Protein AF-A0A916I3R5-F1 (afdb_monomer_lite)

Radius of gyration: 31.99 Å; chains: 1; bounding box: 100×72×71 Å

Structure (mmCIF, N/CA/C/O backbone):
data_AF-A0A916I3R5-F1
#
_entry.id   AF-A0A916I3R5-F1
#
loop_
_atom_site.group_PDB
_atom_site.id
_atom_site.type_symbol
_atom_site.label_atom_id
_atom_site.label_alt_id
_atom_site.label_comp_id
_atom_site.label_asym_id
_atom_site.label_entity_id
_atom_site.label_seq_id
_atom_site.pdbx_PDB_ins_code
_atom_site.Cartn_x
_atom_site.Cartn_y
_atom_site.Cartn_z
_atom_site.occupancy
_atom_site.B_iso_or_equiv
_atom_site.auth_seq_id
_atom_site.auth_comp_id
_atom_site.auth_asym_id
_atom_site.auth_atom_id
_atom_site.pdbx_PDB_model_num
ATOM 1 N N . MET A 1 1 ? 56.487 -34.952 -45.564 1.00 51.47 1 MET A N 1
ATOM 2 C CA . MET A 1 1 ? 56.318 -36.316 -44.987 1.00 51.47 1 MET A CA 1
ATOM 3 C C . MET A 1 1 ? 57.605 -37.012 -44.517 1.00 51.47 1 MET A C 1
ATOM 5 O O . MET A 1 1 ? 57.540 -37.706 -43.509 1.00 51.47 1 MET A O 1
ATOM 9 N N . ARG A 1 2 ? 58.771 -36.861 -45.174 1.00 49.16 2 ARG A N 1
ATOM 10 C CA . ARG A 1 2 ? 60.033 -37.506 -44.728 1.00 49.16 2 ARG A CA 1
ATOM 11 C C . ARG A 1 2 ? 60.625 -36.907 -43.436 1.00 49.16 2 ARG A C 1
ATOM 13 O O . ARG A 1 2 ? 61.092 -37.661 -42.592 1.00 49.16 2 ARG A O 1
ATOM 20 N N . LEU A 1 3 ? 60.503 -35.592 -43.237 1.00 44.81 3 LEU A N 1
ATOM 21 C CA . LEU A 1 3 ? 61.011 -34.881 -42.051 1.00 44.81 3 LEU A CA 1
ATOM 22 C C . LEU A 1 3 ? 60.266 -35.260 -40.755 1.00 44.81 3 LEU A C 1
ATOM 24 O O . LEU A 1 3 ? 60.879 -35.527 -39.729 1.00 44.81 3 LEU A O 1
ATOM 28 N N . ILE A 1 4 ? 58.939 -35.390 -40.831 1.00 52.38 4 ILE A N 1
ATOM 29 C CA . ILE A 1 4 ? 58.085 -35.773 -39.694 1.00 52.38 4 ILE A CA 1
ATOM 30 C C . ILE A 1 4 ? 58.375 -37.216 -39.251 1.00 52.38 4 ILE A C 1
ATOM 32 O O . ILE A 1 4 ? 58.469 -37.500 -38.060 1.00 52.38 4 ILE A O 1
ATOM 36 N N . ARG A 1 5 ? 58.605 -38.133 -40.204 1.00 55.88 5 ARG A N 1
ATOM 37 C CA . ARG A 1 5 ? 59.012 -39.516 -39.896 1.00 55.88 5 ARG A CA 1
ATOM 38 C C . ARG A 1 5 ? 60.411 -39.596 -39.273 1.00 55.88 5 ARG A C 1
ATOM 40 O O . ARG A 1 5 ? 60.649 -40.494 -38.470 1.00 55.88 5 ARG A O 1
ATOM 47 N N . PHE A 1 6 ? 61.313 -38.677 -39.620 1.00 63.12 6 PHE A N 1
ATOM 48 C CA . PHE A 1 6 ? 62.642 -38.576 -39.011 1.00 63.12 6 PHE A CA 1
ATOM 49 C C . PHE A 1 6 ? 62.558 -38.059 -37.566 1.00 63.12 6 PHE A C 1
ATOM 51 O O . PHE A 1 6 ? 63.090 -38.697 -36.660 1.00 63.12 6 PHE A O 1
ATOM 58 N N . LEU A 1 7 ? 61.788 -36.992 -37.329 1.00 53.00 7 LEU A N 1
ATOM 59 C CA . LEU A 1 7 ? 61.574 -36.406 -35.999 1.00 53.00 7 LEU A CA 1
ATOM 60 C C . LEU A 1 7 ? 60.882 -37.374 -35.026 1.00 53.00 7 LEU A C 1
ATOM 62 O O . LEU A 1 7 ? 61.308 -37.507 -33.882 1.00 53.00 7 LEU A O 1
ATOM 66 N N . LEU A 1 8 ? 59.879 -38.128 -35.488 1.00 60.53 8 LEU A N 1
ATOM 67 C CA . LEU A 1 8 ? 59.197 -39.138 -34.668 1.00 60.53 8 LEU A CA 1
ATOM 68 C C . LEU A 1 8 ? 60.096 -40.336 -34.315 1.00 60.53 8 LEU A C 1
ATOM 70 O O . LEU A 1 8 ? 59.943 -40.926 -33.244 1.00 60.53 8 LEU A O 1
ATOM 74 N N . ARG A 1 9 ? 61.050 -40.698 -35.186 1.00 62.34 9 ARG A N 1
ATOM 75 C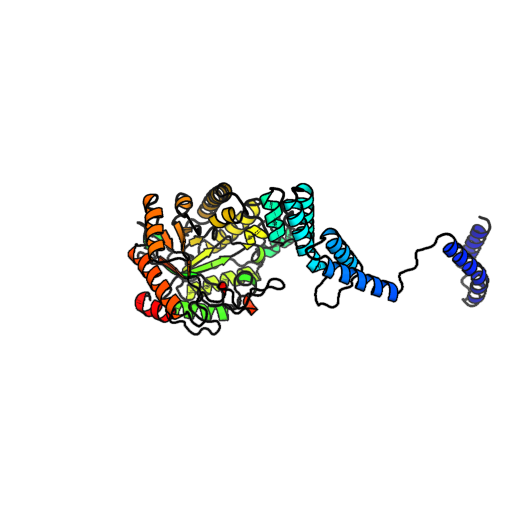 CA . ARG A 1 9 ? 62.066 -41.723 -34.887 1.00 62.34 9 ARG A CA 1
ATOM 76 C C . ARG A 1 9 ? 63.098 -41.215 -33.880 1.00 62.34 9 ARG A C 1
ATOM 78 O O . ARG A 1 9 ? 63.472 -41.972 -32.989 1.00 62.34 9 ARG A O 1
ATOM 85 N N . LEU A 1 10 ? 63.492 -39.945 -33.982 1.00 55.53 10 LEU A N 1
ATOM 86 C CA . LEU A 1 10 ? 64.413 -39.294 -33.049 1.00 55.53 10 LEU A CA 1
ATOM 87 C C . LEU A 1 10 ? 63.808 -39.198 -31.636 1.00 55.53 10 LEU A C 1
ATOM 89 O O . LEU A 1 10 ? 64.442 -39.599 -30.666 1.00 55.53 10 LEU A O 1
ATOM 93 N N . LEU A 1 11 ? 62.539 -38.782 -31.536 1.00 55.47 11 LEU A N 1
ATOM 94 C CA . LEU A 1 11 ? 61.781 -38.719 -30.280 1.00 55.47 11 LEU A CA 1
ATOM 95 C C . LEU A 1 11 ? 61.621 -40.100 -29.627 1.00 55.47 11 LEU A C 1
ATOM 97 O O . LEU A 1 11 ? 61.847 -40.249 -28.429 1.00 55.47 11 LEU A O 1
ATOM 101 N N . ARG A 1 12 ? 61.302 -41.141 -30.409 1.00 62.00 12 ARG A N 1
ATOM 102 C CA . ARG A 1 12 ? 61.210 -42.520 -29.891 1.00 62.00 12 ARG A CA 1
ATOM 103 C C . ARG A 1 12 ? 62.557 -43.081 -29.427 1.00 62.00 12 ARG A C 1
ATOM 105 O O . ARG A 1 12 ? 62.578 -43.890 -28.504 1.00 62.00 12 ARG A O 1
ATOM 112 N N . TRP A 1 13 ? 63.664 -42.669 -30.047 1.00 59.44 13 TRP A N 1
ATOM 113 C CA . TRP A 1 13 ? 65.015 -43.028 -29.605 1.00 59.44 13 TRP A CA 1
ATOM 114 C C . TRP A 1 13 ? 65.389 -42.306 -28.299 1.00 59.44 13 TRP A C 1
ATOM 116 O O . TRP A 1 13 ? 65.862 -42.949 -27.364 1.00 59.44 13 TRP A O 1
ATOM 126 N N . MET A 1 14 ? 65.059 -41.014 -28.178 1.00 51.31 14 MET A N 1
ATOM 127 C CA . MET A 1 14 ? 65.313 -40.192 -26.984 1.00 51.31 14 MET A CA 1
ATOM 128 C C . MET A 1 14 ? 64.618 -40.709 -25.715 1.00 51.31 14 MET A C 1
ATOM 130 O O . MET A 1 14 ? 65.214 -40.679 -24.641 1.00 51.31 14 MET A O 1
ATOM 134 N N . PHE A 1 15 ? 63.391 -41.234 -25.820 1.00 55.12 15 PHE A N 1
ATOM 135 C CA . PHE A 1 15 ? 62.658 -41.771 -24.663 1.00 55.12 15 PHE A CA 1
ATOM 136 C C . PHE A 1 15 ? 63.161 -43.141 -24.174 1.00 55.12 15 PHE A C 1
ATOM 138 O O . PHE A 1 15 ? 62.766 -43.587 -23.097 1.00 55.12 15 PHE A O 1
ATOM 145 N N . ARG A 1 16 ? 64.042 -43.815 -24.928 1.00 53.78 16 ARG A N 1
ATOM 146 C CA . ARG A 1 16 ? 64.527 -45.166 -24.598 1.00 53.78 16 ARG A CA 1
ATOM 147 C C . ARG A 1 16 ? 65.868 -45.192 -23.858 1.00 53.78 16 ARG A C 1
ATOM 149 O O . ARG A 1 16 ? 66.208 -46.221 -23.283 1.00 53.78 16 ARG A O 1
ATOM 156 N N . THR A 1 17 ? 66.615 -44.088 -23.816 1.00 47.66 17 THR A N 1
ATOM 157 C CA . THR A 1 17 ? 67.939 -44.028 -23.171 1.00 47.66 17 THR A CA 1
ATOM 158 C C . THR A 1 17 ? 67.986 -42.962 -22.074 1.00 47.66 17 THR A C 1
ATOM 160 O O . THR A 1 17 ? 68.106 -41.773 -22.352 1.00 47.66 17 THR A O 1
ATOM 163 N N . ARG A 1 18 ? 67.944 -43.381 -20.800 1.00 52.78 18 ARG A N 1
ATOM 164 C CA . ARG A 1 18 ? 68.165 -42.509 -19.628 1.00 52.78 18 ARG A CA 1
ATOM 165 C C . ARG A 1 18 ? 69.637 -42.064 -19.529 1.00 52.78 18 ARG A C 1
ATOM 167 O O . ARG A 1 18 ? 70.386 -42.618 -18.728 1.00 52.78 18 ARG A O 1
ATOM 174 N N . ARG A 1 19 ? 70.077 -41.060 -20.301 1.00 42.22 19 ARG A N 1
ATOM 175 C CA . ARG A 1 19 ? 71.359 -40.357 -20.059 1.00 42.22 19 ARG A CA 1
ATOM 176 C C . ARG A 1 19 ? 71.290 -38.844 -20.354 1.00 42.22 19 ARG A C 1
ATOM 178 O O . ARG A 1 19 ? 71.198 -38.450 -21.503 1.00 42.22 19 ARG A O 1
ATOM 185 N N . ARG A 1 20 ? 71.394 -38.075 -19.256 1.00 44.94 20 ARG A N 1
ATOM 186 C CA . ARG A 1 20 ? 71.884 -36.693 -18.982 1.00 44.94 20 ARG A CA 1
ATOM 187 C C . ARG A 1 20 ? 71.546 -35.501 -19.928 1.00 44.94 20 ARG A C 1
ATOM 189 O O . ARG A 1 20 ? 71.693 -35.608 -21.139 1.00 44.94 20 ARG A O 1
ATOM 196 N N . PRO A 1 21 ? 71.216 -34.305 -19.380 1.00 45.56 21 PRO A N 1
ATOM 197 C CA . PRO A 1 21 ? 70.512 -33.223 -20.080 1.00 45.56 21 PRO A CA 1
ATOM 198 C C . PRO A 1 21 ? 71.433 -32.108 -20.624 1.00 45.56 21 PRO A C 1
ATOM 200 O O . PRO A 1 21 ? 71.082 -30.938 -20.542 1.00 45.56 21 PRO A O 1
ATOM 203 N N . LEU A 1 22 ? 72.618 -32.431 -21.158 1.00 45.91 22 LEU A N 1
ATOM 204 C CA . LEU A 1 22 ? 73.570 -31.401 -21.629 1.00 45.91 22 LEU A CA 1
ATOM 205 C C . LEU A 1 22 ? 73.716 -31.316 -23.160 1.00 45.91 22 LEU A C 1
ATOM 207 O O . LEU A 1 22 ? 74.250 -30.342 -23.671 1.00 45.91 22 LEU A O 1
ATOM 211 N N . ILE A 1 23 ? 73.193 -32.289 -23.914 1.00 47.81 23 ILE A N 1
ATOM 212 C CA . ILE A 1 23 ? 73.227 -32.277 -25.394 1.00 47.81 23 ILE A CA 1
ATOM 213 C C . ILE A 1 23 ? 71.937 -31.674 -25.993 1.00 47.81 23 ILE A C 1
ATOM 215 O O . ILE A 1 23 ? 71.905 -31.271 -27.154 1.00 47.81 23 ILE A O 1
ATOM 219 N N . VAL A 1 24 ? 70.877 -31.523 -25.190 1.00 48.66 24 VAL A N 1
ATOM 220 C CA . VAL A 1 24 ? 69.571 -31.009 -25.645 1.00 48.66 24 VAL A CA 1
ATOM 221 C C . VAL A 1 24 ? 69.600 -29.498 -25.929 1.00 48.66 24 VAL A C 1
ATOM 223 O O . VAL A 1 24 ? 68.862 -29.038 -26.797 1.00 48.66 24 VAL A O 1
ATOM 226 N N . LEU A 1 25 ? 70.494 -28.727 -25.296 1.00 43.66 25 LEU A N 1
ATOM 227 C CA . LEU A 1 25 ? 70.555 -27.274 -25.507 1.00 43.66 25 LEU A CA 1
ATOM 228 C C . LEU A 1 25 ? 71.131 -26.872 -26.879 1.00 43.66 25 LEU A C 1
ATOM 230 O O . LEU A 1 25 ? 70.758 -25.832 -27.411 1.00 43.66 25 LEU A O 1
ATOM 234 N N . ILE A 1 26 ? 71.994 -27.693 -27.485 1.00 45.62 26 ILE A N 1
ATOM 235 C CA . ILE A 1 26 ? 72.657 -27.345 -28.757 1.00 45.62 26 ILE A CA 1
ATOM 236 C C . ILE A 1 26 ? 71.794 -27.750 -29.969 1.00 45.62 26 ILE A C 1
ATOM 238 O O . ILE A 1 26 ? 71.827 -27.092 -31.006 1.00 45.62 26 ILE A O 1
ATOM 242 N N . GLY A 1 27 ? 70.946 -28.777 -29.832 1.00 46.31 27 GLY A N 1
ATOM 243 C CA . GLY A 1 27 ? 70.047 -29.224 -30.905 1.00 46.31 27 GLY A CA 1
ATOM 244 C C . GLY A 1 27 ? 68.809 -28.342 -31.119 1.00 46.31 27 GLY A C 1
ATOM 245 O O . GLY A 1 27 ? 68.317 -28.250 -32.241 1.00 46.31 27 GLY A O 1
ATOM 246 N N . VAL A 1 28 ? 68.317 -27.666 -30.074 1.00 46.97 28 VAL A N 1
ATOM 247 C CA . VAL A 1 28 ? 67.143 -26.772 -30.168 1.00 46.97 28 VAL A CA 1
ATOM 248 C C . VAL A 1 28 ? 67.511 -25.408 -30.774 1.00 46.97 28 VAL A C 1
ATOM 250 O O . VAL A 1 28 ? 66.687 -24.791 -31.446 1.00 46.97 28 VAL A O 1
ATOM 253 N N . LEU A 1 29 ? 68.770 -24.974 -30.651 1.00 46.47 29 LEU A N 1
ATOM 254 C CA . LEU A 1 29 ? 69.249 -23.703 -31.210 1.00 46.47 29 LEU A CA 1
ATOM 255 C C . LEU A 1 29 ? 69.542 -23.737 -32.724 1.00 46.47 29 LEU A C 1
ATOM 257 O O . LEU A 1 29 ? 69.593 -22.681 -33.346 1.00 46.47 29 LEU A O 1
ATOM 261 N N . LEU A 1 30 ? 69.647 -24.914 -33.354 1.00 48.41 30 LEU A N 1
ATOM 262 C CA . LEU A 1 30 ? 69.904 -25.034 -34.803 1.00 48.41 30 LEU A CA 1
ATOM 263 C C . LEU A 1 30 ? 68.642 -25.226 -35.670 1.00 48.41 30 LEU A C 1
ATOM 265 O O . LEU A 1 30 ? 68.747 -25.340 -36.889 1.00 48.41 30 LEU A O 1
ATOM 269 N N . ILE A 1 31 ? 67.442 -25.200 -35.074 1.00 49.19 31 ILE A N 1
ATOM 270 C CA . ILE A 1 31 ? 66.147 -25.199 -35.794 1.00 49.19 31 ILE A CA 1
ATOM 271 C C . ILE A 1 31 ? 65.335 -23.917 -35.489 1.00 49.19 31 ILE A C 1
ATOM 273 O O . ILE A 1 31 ? 64.241 -23.724 -36.009 1.00 49.19 31 ILE A O 1
ATOM 277 N N . ALA A 1 32 ? 65.875 -22.982 -34.700 1.00 46.50 32 ALA A N 1
ATOM 278 C CA . ALA A 1 32 ? 65.216 -21.704 -34.413 1.00 46.50 32 ALA A CA 1
ATOM 279 C C . ALA A 1 32 ? 65.326 -20.685 -35.570 1.00 46.50 32 ALA A C 1
ATOM 281 O O . ALA A 1 32 ? 64.462 -19.824 -35.713 1.00 46.50 32 ALA A O 1
ATOM 282 N N . ALA A 1 33 ? 66.336 -20.807 -36.439 1.00 48.50 33 ALA A N 1
ATOM 283 C CA . ALA A 1 33 ? 66.551 -19.877 -37.551 1.00 48.50 33 ALA A CA 1
ATOM 284 C C . ALA A 1 33 ? 65.588 -20.037 -38.756 1.00 48.50 33 ALA A C 1
ATOM 286 O O . ALA A 1 33 ? 65.277 -19.026 -39.380 1.00 48.50 33 ALA A O 1
ATOM 287 N N . PRO A 1 34 ? 65.058 -21.233 -39.111 1.00 51.66 34 PRO A N 1
ATOM 288 C CA . PRO A 1 34 ? 64.094 -21.349 -40.208 1.00 51.66 34 PRO A CA 1
ATOM 289 C C . PRO A 1 34 ? 62.630 -21.191 -39.763 1.00 51.66 34 PRO A C 1
ATOM 291 O O . PRO A 1 34 ? 61.760 -21.049 -40.619 1.00 51.66 34 PRO A O 1
ATOM 294 N N . LEU A 1 35 ? 62.331 -21.230 -38.456 1.00 48.16 35 LEU A N 1
ATOM 295 C CA . LEU A 1 35 ? 60.958 -21.108 -37.947 1.00 48.16 35 LEU A CA 1
ATOM 296 C C . LEU A 1 35 ? 60.496 -19.642 -37.902 1.00 48.16 35 LEU A C 1
ATOM 298 O O . LEU A 1 35 ? 59.348 -19.361 -38.234 1.00 48.16 35 LEU A O 1
ATOM 302 N N . SER A 1 36 ? 61.397 -18.704 -37.592 1.00 52.47 36 SER A N 1
ATOM 303 C CA . SER A 1 36 ? 61.123 -17.260 -37.646 1.00 52.47 36 SER A CA 1
ATOM 304 C C . SER A 1 36 ? 60.783 -16.794 -39.066 1.00 52.47 36 SER A C 1
ATOM 306 O O . SER A 1 36 ? 59.787 -16.104 -39.263 1.00 52.47 36 SER A O 1
ATOM 308 N N . ALA A 1 37 ? 61.522 -17.275 -40.070 1.00 52.78 37 ALA A N 1
ATOM 309 C CA . ALA A 1 37 ? 61.270 -16.971 -41.480 1.00 52.78 37 ALA A CA 1
ATOM 310 C C . ALA A 1 37 ? 59.963 -17.591 -42.019 1.00 52.78 37 ALA A C 1
ATOM 312 O O . ALA A 1 37 ? 59.398 -17.101 -42.998 1.00 52.78 37 ALA A O 1
ATOM 313 N N . TRP A 1 38 ? 59.468 -18.670 -41.400 1.00 51.78 38 TRP A N 1
ATOM 314 C CA . TRP A 1 38 ? 58.194 -19.301 -41.766 1.00 51.78 38 TRP A CA 1
ATOM 315 C C . TRP A 1 38 ? 56.998 -18.629 -41.073 1.00 51.78 38 TRP A C 1
ATOM 317 O O . TRP A 1 38 ? 55.955 -18.448 -41.700 1.00 51.78 38 TRP A O 1
ATOM 327 N N . ILE A 1 39 ? 57.171 -18.173 -39.827 1.00 54.94 39 ILE A N 1
ATOM 328 C CA . ILE A 1 39 ? 56.183 -17.375 -39.083 1.00 54.94 39 ILE A CA 1
ATOM 329 C C . ILE A 1 39 ? 56.013 -15.985 -39.719 1.00 54.94 39 ILE A C 1
ATOM 331 O O . ILE A 1 39 ? 54.876 -15.574 -39.931 1.00 54.94 39 ILE A O 1
ATOM 335 N N . GLU A 1 40 ? 57.097 -15.317 -40.143 1.00 52.75 40 GLU A N 1
ATOM 336 C CA . GLU A 1 40 ? 57.028 -14.062 -40.923 1.00 52.75 40 GLU A CA 1
ATOM 337 C C . GLU A 1 40 ? 56.334 -14.229 -42.284 1.00 52.75 40 GLU A C 1
ATOM 339 O O . GLU A 1 40 ? 55.718 -13.294 -42.799 1.00 52.75 40 GLU A O 1
ATOM 344 N N . ARG A 1 41 ? 56.425 -15.416 -42.897 1.00 51.34 41 ARG A N 1
ATOM 345 C CA . ARG A 1 41 ? 55.732 -15.712 -44.160 1.00 51.34 41 ARG A CA 1
ATOM 346 C C . ARG A 1 41 ? 54.247 -15.983 -43.957 1.00 51.34 41 ARG A C 1
ATOM 348 O O . ARG A 1 41 ? 53.461 -15.617 -44.824 1.00 51.34 41 ARG A O 1
ATOM 355 N N . LEU A 1 42 ? 53.865 -16.596 -42.836 1.00 48.69 42 LEU A N 1
ATOM 356 C CA . LEU A 1 42 ? 52.466 -16.848 -42.489 1.00 48.69 42 LEU A CA 1
ATOM 357 C C . LEU A 1 42 ? 51.728 -15.570 -42.073 1.00 48.69 42 LEU A C 1
ATOM 359 O O . LEU A 1 42 ? 50.604 -15.375 -42.525 1.00 48.69 42 LEU A O 1
ATOM 363 N N . THR A 1 43 ? 52.363 -14.667 -41.319 1.00 49.69 43 THR A N 1
ATOM 364 C CA . THR A 1 43 ? 51.778 -13.356 -40.973 1.00 49.69 43 THR A CA 1
ATOM 365 C C . THR A 1 43 ? 51.645 -12.418 -42.176 1.00 49.69 43 THR A C 1
ATOM 367 O O . THR A 1 43 ? 50.756 -11.572 -42.182 1.00 49.69 43 THR A O 1
ATOM 370 N N . ARG A 1 44 ? 52.462 -12.584 -43.230 1.00 51.28 44 ARG A N 1
ATOM 371 C CA . ARG A 1 44 ? 52.296 -11.853 -44.506 1.00 51.28 44 ARG A CA 1
ATOM 372 C C . ARG A 1 44 ? 51.213 -12.421 -45.428 1.00 51.28 44 ARG A C 1
ATOM 374 O O . ARG A 1 44 ? 50.717 -11.679 -46.266 1.00 51.28 44 ARG A O 1
ATOM 381 N N . PHE A 1 45 ? 50.874 -13.709 -45.321 1.00 48.00 45 PHE A N 1
ATOM 382 C CA . PHE A 1 45 ? 49.901 -14.362 -46.215 1.00 48.00 45 PHE A CA 1
ATOM 383 C C . PHE A 1 45 ? 48.492 -14.472 -45.629 1.00 48.00 45 PHE A C 1
ATOM 385 O O . PHE A 1 45 ? 47.524 -14.478 -46.383 1.00 48.00 45 PHE A O 1
ATOM 392 N N . TYR A 1 46 ? 48.372 -14.515 -44.304 1.00 48.53 46 TYR A N 1
ATOM 393 C CA . TYR A 1 46 ? 47.107 -14.388 -43.593 1.00 48.53 46 TYR A CA 1
ATOM 394 C C . TYR A 1 46 ? 47.270 -13.240 -42.609 1.00 48.53 46 TYR A C 1
ATOM 396 O O . TYR A 1 46 ? 47.718 -13.438 -41.482 1.00 48.53 46 TYR A O 1
ATOM 404 N N . GLY A 1 47 ? 46.978 -12.023 -43.072 1.00 41.97 47 GLY A N 1
ATOM 405 C CA . GLY A 1 47 ? 46.949 -10.853 -42.208 1.00 41.97 47 GLY A CA 1
ATOM 406 C C . GLY A 1 47 ? 45.939 -11.085 -41.091 1.00 41.97 47 GLY A C 1
ATOM 407 O O . GLY A 1 47 ? 44.738 -10.945 -41.303 1.00 41.97 47 GLY A O 1
ATOM 408 N N . ALA A 1 48 ? 46.419 -11.455 -39.904 1.00 51.25 48 ALA A N 1
ATOM 409 C CA . ALA A 1 48 ? 45.661 -11.193 -38.697 1.00 51.25 48 ALA A CA 1
ATOM 410 C C . ALA A 1 48 ? 45.524 -9.665 -38.630 1.00 51.25 48 ALA A C 1
ATOM 412 O O . ALA A 1 48 ? 46.554 -8.984 -38.725 1.00 51.25 48 ALA A O 1
ATOM 413 N N . PRO A 1 49 ? 44.303 -9.108 -38.553 1.00 50.59 49 PRO A N 1
ATOM 414 C CA . PRO A 1 49 ? 44.160 -7.671 -38.398 1.00 50.59 49 PRO A CA 1
ATOM 415 C C . PRO A 1 49 ? 44.981 -7.239 -37.172 1.00 50.59 49 PRO A C 1
ATOM 417 O O . 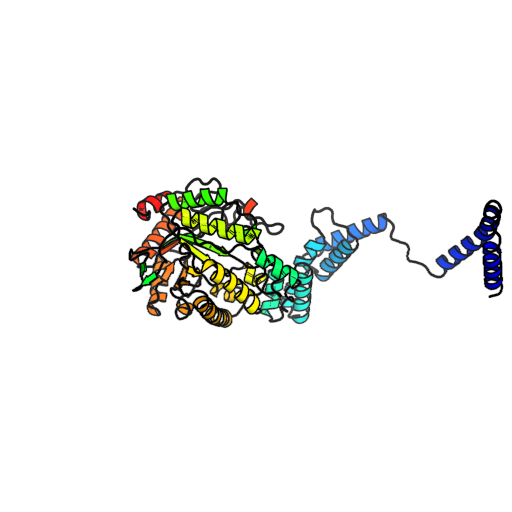PRO A 1 49 ? 44.978 -7.955 -36.163 1.00 50.59 49 PRO A O 1
ATOM 420 N N . PRO A 1 50 ? 45.741 -6.133 -37.255 1.00 54.12 50 PRO A N 1
ATOM 421 C CA . PRO A 1 50 ? 46.478 -5.642 -36.102 1.00 54.12 50 PRO A CA 1
ATOM 422 C C . PRO A 1 50 ? 45.489 -5.392 -34.960 1.00 54.12 50 PRO A C 1
ATOM 424 O O . PRO A 1 50 ? 44.422 -4.817 -35.179 1.00 54.12 50 PRO A O 1
ATOM 427 N N . LEU A 1 51 ? 45.835 -5.830 -33.744 1.00 51.12 51 LEU A N 1
ATOM 428 C CA . LEU A 1 51 ? 45.129 -5.365 -32.552 1.00 51.12 51 LEU A CA 1
ATOM 429 C C . LEU A 1 51 ? 45.219 -3.828 -32.547 1.00 51.12 51 LEU A C 1
ATOM 431 O O . LEU A 1 51 ? 46.314 -3.307 -32.791 1.00 51.12 51 LEU A O 1
ATOM 435 N N . PRO A 1 52 ? 44.106 -3.105 -32.341 1.00 59.31 52 PRO A N 1
ATOM 436 C CA . PRO A 1 52 ? 44.115 -1.650 -32.394 1.00 59.31 52 PRO A CA 1
ATOM 437 C C . PRO A 1 52 ? 45.141 -1.097 -31.398 1.00 59.31 52 PRO A C 1
ATOM 439 O O . PRO A 1 52 ? 45.279 -1.600 -30.281 1.00 59.31 52 PRO A O 1
ATOM 442 N N . THR A 1 53 ? 45.904 -0.088 -31.822 1.00 67.12 53 THR A N 1
ATOM 443 C CA . THR A 1 53 ? 46.833 0.615 -30.932 1.00 67.12 53 THR A CA 1
ATOM 444 C C . THR A 1 53 ? 46.043 1.374 -29.863 1.00 67.12 53 THR A C 1
ATOM 446 O O . THR A 1 53 ? 44.888 1.736 -30.079 1.00 67.12 53 THR A O 1
ATOM 449 N N . TYR A 1 54 ? 46.660 1.629 -28.707 1.00 63.25 54 TYR A N 1
ATOM 450 C CA . TYR A 1 54 ? 46.028 2.376 -27.611 1.00 63.25 54 TYR A CA 1
ATOM 451 C C . TYR A 1 54 ? 45.461 3.733 -28.075 1.00 63.25 54 TYR A C 1
ATOM 453 O O . TYR A 1 54 ? 44.334 4.077 -27.732 1.00 63.25 54 TYR A O 1
ATOM 461 N N . ASP A 1 55 ? 46.186 4.437 -28.949 1.00 69.94 55 ASP A N 1
ATOM 462 C CA . ASP A 1 55 ? 45.742 5.710 -29.531 1.00 69.94 55 ASP A CA 1
ATOM 463 C C . ASP A 1 55 ? 44.503 5.558 -30.431 1.00 69.94 55 ASP A C 1
ATOM 465 O O . ASP A 1 55 ? 43.600 6.387 -30.373 1.00 69.94 55 ASP A O 1
ATOM 469 N N . LEU A 1 56 ? 44.402 4.467 -31.205 1.00 69.44 56 LEU A N 1
ATOM 470 C CA . LEU A 1 56 ? 43.221 4.185 -32.033 1.00 69.44 56 LEU A CA 1
ATOM 471 C C . LEU A 1 56 ? 41.980 3.903 -31.178 1.00 69.44 56 LEU A C 1
ATOM 473 O O . LEU A 1 56 ? 40.883 4.326 -31.537 1.00 69.44 56 LEU A O 1
ATOM 477 N N . VAL A 1 57 ? 42.145 3.209 -30.047 1.00 70.44 57 VAL A N 1
ATOM 478 C CA . VAL A 1 57 ? 41.046 2.967 -29.098 1.00 70.44 57 VAL A CA 1
ATOM 479 C C . VAL A 1 57 ? 40.592 4.284 -28.470 1.00 70.44 57 VAL A C 1
ATOM 481 O O . VAL A 1 57 ? 39.394 4.536 -28.411 1.00 70.44 57 VAL A O 1
ATOM 484 N N . LEU A 1 58 ? 41.519 5.162 -28.072 1.00 73.94 58 LEU A N 1
ATOM 485 C CA . LEU A 1 58 ? 41.183 6.478 -27.518 1.00 73.94 58 LEU A CA 1
ATOM 486 C C . LEU A 1 58 ? 40.456 7.380 -28.526 1.00 73.94 58 LEU A C 1
ATOM 488 O O . LEU A 1 58 ? 39.446 7.992 -28.174 1.00 73.94 58 LEU A O 1
ATOM 492 N N . GLU A 1 59 ? 40.924 7.443 -29.775 1.00 80.19 59 GLU A N 1
ATOM 493 C CA . GLU A 1 59 ? 40.258 8.211 -30.836 1.00 80.19 59 GLU A CA 1
ATOM 494 C C . GLU A 1 59 ? 38.862 7.656 -31.154 1.00 80.19 59 GLU A C 1
ATOM 496 O O . GLU A 1 59 ? 37.908 8.422 -31.321 1.00 80.19 59 GLU A O 1
ATOM 501 N N . MET A 1 60 ? 38.710 6.327 -31.193 1.00 82.69 60 MET A N 1
ATOM 502 C CA . MET A 1 60 ? 37.409 5.683 -31.380 1.00 82.69 60 MET A CA 1
ATOM 503 C C . MET A 1 60 ? 36.464 5.955 -30.209 1.00 82.69 60 MET A C 1
ATOM 505 O O . MET A 1 60 ? 35.318 6.325 -30.448 1.00 82.69 60 MET A O 1
ATOM 509 N N . THR A 1 61 ? 36.924 5.826 -28.963 1.00 87.06 61 THR A N 1
ATOM 510 C CA . THR A 1 61 ? 36.123 6.131 -27.768 1.00 87.06 61 THR A CA 1
ATOM 511 C C . THR A 1 61 ? 35.649 7.581 -27.784 1.00 87.06 61 THR A C 1
ATOM 513 O O . THR A 1 61 ? 34.455 7.828 -27.631 1.00 87.06 61 THR A O 1
ATOM 516 N N . ALA A 1 62 ? 36.538 8.540 -28.071 1.00 88.44 62 ALA A N 1
ATOM 517 C CA . ALA A 1 62 ? 36.169 9.952 -28.175 1.00 88.44 62 ALA A CA 1
ATOM 518 C C . ALA A 1 62 ? 35.116 10.200 -29.267 1.00 88.44 62 ALA A C 1
ATOM 520 O O . ALA A 1 62 ? 34.171 10.964 -29.061 1.00 88.44 62 ALA A O 1
ATOM 521 N N . ARG A 1 63 ? 35.239 9.520 -30.414 1.00 91.81 63 ARG A N 1
ATOM 522 C CA . ARG A 1 63 ? 34.249 9.590 -31.493 1.00 91.81 63 ARG A CA 1
ATOM 523 C C . ARG A 1 63 ? 32.889 9.040 -31.061 1.00 91.81 63 ARG A C 1
ATOM 525 O O . ARG A 1 63 ? 31.886 9.709 -31.288 1.00 91.81 63 ARG A O 1
ATOM 532 N N . TRP A 1 64 ? 32.845 7.859 -30.445 1.00 93.44 64 TRP A N 1
ATOM 533 C CA . TRP A 1 64 ? 31.590 7.256 -29.988 1.00 93.44 64 TRP A CA 1
ATOM 534 C C . TRP A 1 64 ? 30.914 8.098 -28.907 1.00 93.44 64 TRP A C 1
ATOM 536 O O . TRP A 1 64 ? 29.712 8.324 -28.983 1.00 93.44 64 TRP A O 1
ATOM 546 N N . CYS A 1 65 ? 31.680 8.645 -27.964 1.00 92.88 65 CYS A N 1
ATOM 547 C CA . CYS A 1 65 ? 31.156 9.581 -26.970 1.00 92.88 65 CYS A CA 1
ATOM 548 C C . CYS A 1 65 ? 30.592 10.854 -27.611 1.00 92.88 65 CYS A C 1
ATOM 550 O O . CYS A 1 65 ? 29.507 11.305 -27.247 1.00 92.88 65 CYS A O 1
ATOM 552 N N . GLY A 1 66 ? 31.283 11.402 -28.616 1.00 90.56 66 GLY A N 1
ATOM 553 C CA . GLY A 1 66 ? 30.771 12.515 -29.414 1.00 90.56 66 GLY A CA 1
ATOM 554 C C . GLY A 1 66 ? 29.441 12.188 -30.098 1.00 90.56 66 GLY A C 1
ATOM 555 O O . GLY A 1 66 ? 28.527 13.009 -30.065 1.00 90.56 66 GLY A O 1
ATOM 556 N N . GLU A 1 67 ? 29.309 10.983 -30.657 1.00 92.25 67 GLU A N 1
ATOM 557 C CA . GLU A 1 67 ? 28.076 10.518 -31.302 1.00 92.25 67 GLU A CA 1
ATOM 558 C C . GLU A 1 67 ? 26.920 10.403 -30.300 1.00 92.25 67 GLU A C 1
ATOM 560 O O . GLU A 1 67 ? 25.850 10.959 -30.541 1.00 92.25 67 GLU A O 1
ATOM 565 N N . VAL A 1 68 ? 27.147 9.766 -29.142 1.00 91.06 68 VAL A N 1
ATOM 566 C CA . VAL A 1 68 ? 26.133 9.646 -28.079 1.00 91.06 68 VAL A CA 1
ATOM 567 C C . VAL A 1 68 ? 25.607 11.024 -27.682 1.00 91.06 68 VAL A C 1
ATOM 569 O O . VAL A 1 68 ? 24.397 11.230 -27.642 1.00 91.06 68 VAL A O 1
ATOM 572 N N . HIS A 1 69 ? 26.493 11.992 -27.431 1.00 90.75 69 HIS A N 1
ATOM 573 C CA . HIS A 1 69 ? 26.081 13.336 -27.023 1.00 90.75 69 HIS A CA 1
ATOM 574 C C . HIS A 1 69 ? 25.401 14.134 -28.144 1.00 90.75 69 HIS A C 1
ATOM 576 O O . HIS A 1 69 ? 24.463 14.883 -27.874 1.00 90.75 69 HIS A O 1
ATOM 582 N N . ALA A 1 70 ? 25.869 14.009 -29.388 1.00 91.69 70 ALA A N 1
ATOM 583 C CA . ALA A 1 70 ? 25.354 14.792 -30.510 1.00 91.69 70 ALA A CA 1
ATOM 584 C C . ALA A 1 70 ? 24.005 14.283 -31.032 1.00 91.69 70 ALA A C 1
ATOM 586 O O . ALA A 1 70 ? 23.205 15.089 -31.521 1.00 91.69 70 ALA A O 1
ATOM 587 N N . GLN A 1 71 ? 23.771 12.970 -30.944 1.00 94.38 71 GLN A N 1
ATOM 588 C CA . GLN A 1 71 ? 22.607 12.310 -31.534 1.00 94.38 71 GLN A CA 1
ATOM 589 C C . GLN A 1 71 ? 21.512 11.949 -30.542 1.00 94.38 71 GLN A C 1
ATOM 591 O O . GLN A 1 71 ? 20.444 11.504 -30.967 1.00 94.38 71 GLN A O 1
ATOM 596 N N . TRP A 1 72 ? 21.732 12.150 -29.243 1.00 90.81 72 TRP A N 1
ATOM 597 C CA . TRP A 1 72 ? 20.677 11.965 -28.254 1.00 90.81 72 TRP A CA 1
ATOM 598 C C . TRP A 1 72 ? 19.427 12.774 -28.640 1.00 90.81 72 TRP A C 1
ATOM 600 O O . TRP A 1 72 ? 19.528 13.949 -28.998 1.00 90.81 72 TRP A O 1
ATOM 610 N N . ASP A 1 73 ? 18.258 12.126 -28.630 1.00 88.00 73 ASP A N 1
ATOM 611 C CA . ASP A 1 73 ? 16.971 12.654 -29.120 1.00 88.00 73 ASP A CA 1
ATOM 612 C C . ASP A 1 73 ? 16.883 12.989 -30.627 1.00 88.00 73 ASP A C 1
ATOM 614 O O . ASP A 1 73 ? 15.865 13.521 -31.079 1.00 88.00 73 ASP A O 1
ATOM 618 N N . ARG A 1 74 ? 17.905 12.668 -31.432 1.00 90.94 74 ARG A N 1
ATOM 619 C CA . ARG A 1 74 ? 17.941 12.938 -32.885 1.00 90.94 74 ARG A CA 1
ATOM 620 C C . ARG A 1 74 ? 18.031 11.675 -33.729 1.00 90.94 74 ARG A C 1
ATOM 622 O O . ARG A 1 74 ? 17.237 11.520 -34.654 1.00 90.94 74 ARG A O 1
ATOM 629 N N . ASP A 1 75 ? 18.973 10.796 -33.404 1.00 95.31 75 ASP A N 1
ATOM 630 C CA . ASP A 1 75 ? 19.221 9.545 -34.118 1.00 95.31 75 ASP A CA 1
ATOM 631 C C . ASP A 1 75 ? 19.497 8.424 -33.113 1.00 95.31 75 ASP A C 1
ATOM 633 O O . ASP A 1 75 ? 20.616 8.204 -32.650 1.00 95.31 75 ASP A O 1
ATOM 637 N N . TRP A 1 76 ? 18.429 7.719 -32.749 1.00 96.06 76 TRP A N 1
ATOM 638 C CA . TRP A 1 76 ? 18.502 6.646 -31.767 1.00 96.06 76 TRP A CA 1
ATOM 639 C C . TRP A 1 76 ? 19.306 5.434 -32.244 1.00 96.06 76 TRP A C 1
ATOM 641 O O . TRP A 1 76 ? 19.910 4.762 -31.412 1.00 96.06 76 TRP A O 1
ATOM 651 N N . GLU A 1 77 ? 19.346 5.158 -33.549 1.00 96.12 77 GLU A N 1
ATOM 652 C CA . GLU A 1 77 ? 20.127 4.041 -34.091 1.00 96.12 77 GLU A CA 1
ATOM 653 C C . GLU A 1 77 ? 21.625 4.320 -33.917 1.00 96.12 77 GLU A C 1
ATOM 655 O O . GLU A 1 77 ? 22.366 3.453 -33.446 1.00 96.12 77 GLU A O 1
ATOM 660 N N . ALA A 1 78 ? 22.055 5.555 -34.200 1.00 95.38 78 ALA A N 1
ATOM 661 C CA . ALA A 1 78 ? 23.429 5.997 -33.973 1.00 95.38 78 ALA A CA 1
ATOM 662 C C . ALA A 1 78 ? 23.810 5.981 -32.483 1.00 95.38 78 ALA A C 1
ATOM 664 O O . ALA A 1 78 ? 24.885 5.491 -32.128 1.00 95.38 78 ALA A O 1
ATOM 665 N N . VAL A 1 79 ? 22.920 6.460 -31.603 1.00 96.69 79 VAL A N 1
ATOM 666 C CA . VAL A 1 79 ? 23.134 6.436 -30.144 1.00 96.69 79 VAL A CA 1
ATOM 667 C C . VAL A 1 79 ? 23.313 5.005 -29.638 1.00 96.69 79 VAL A C 1
ATOM 669 O O . VAL A 1 79 ? 24.285 4.727 -28.935 1.00 96.69 79 VAL A O 1
ATOM 672 N N . ILE A 1 80 ? 22.408 4.089 -30.000 1.00 97.44 80 ILE A N 1
ATOM 673 C CA . ILE A 1 80 ? 22.465 2.687 -29.563 1.00 97.44 80 ILE A CA 1
ATOM 674 C C . ILE A 1 80 ? 23.758 2.031 -30.056 1.00 97.44 80 ILE A C 1
ATOM 676 O O . ILE A 1 80 ? 24.481 1.443 -29.253 1.00 97.44 80 ILE A O 1
ATOM 680 N N . ALA A 1 81 ? 24.103 2.197 -31.336 1.00 96.69 81 ALA A N 1
ATOM 681 C CA . ALA A 1 81 ? 25.321 1.623 -31.904 1.00 96.69 81 ALA A CA 1
ATOM 682 C C . ALA A 1 81 ? 26.591 2.127 -31.195 1.00 96.69 81 ALA A C 1
ATOM 684 O O . ALA A 1 81 ? 27.503 1.345 -30.912 1.00 96.69 81 ALA A O 1
ATOM 685 N N . ALA A 1 82 ? 26.649 3.422 -30.872 1.00 95.81 82 ALA A N 1
ATOM 686 C CA . ALA A 1 82 ? 27.773 4.008 -30.151 1.00 95.81 82 ALA A CA 1
ATOM 687 C C . ALA A 1 82 ? 27.879 3.475 -28.711 1.00 95.81 82 ALA A C 1
ATOM 689 O O . ALA A 1 82 ? 28.970 3.113 -28.268 1.00 95.81 82 ALA A O 1
ATOM 690 N N . LEU A 1 83 ? 26.755 3.369 -27.995 1.00 95.94 83 LEU A N 1
ATOM 691 C CA . LEU A 1 83 ? 26.712 2.823 -26.636 1.00 95.94 83 LEU A CA 1
ATOM 692 C C . LEU A 1 83 ? 27.110 1.340 -26.589 1.00 95.94 83 LEU A C 1
ATOM 694 O O . LEU A 1 83 ? 27.894 0.946 -25.725 1.00 95.94 83 LEU A O 1
ATOM 698 N N . GLU A 1 84 ? 26.630 0.522 -27.529 1.00 95.62 84 GLU A N 1
ATOM 699 C CA . GLU A 1 84 ? 27.015 -0.890 -27.639 1.00 95.62 84 GLU A CA 1
ATOM 700 C C . GLU A 1 84 ? 28.510 -1.041 -27.941 1.00 95.62 84 GLU A C 1
ATOM 702 O O . GLU A 1 84 ? 29.186 -1.873 -27.330 1.00 95.62 84 GLU A O 1
ATOM 707 N N . ALA A 1 85 ? 29.053 -0.202 -28.830 1.00 94.44 85 ALA A N 1
ATOM 708 C CA . ALA A 1 85 ? 30.476 -0.192 -29.152 1.00 94.44 85 ALA A CA 1
ATOM 709 C C . ALA A 1 85 ? 31.344 0.197 -27.945 1.00 94.44 85 ALA A C 1
ATOM 711 O O . ALA A 1 85 ? 32.385 -0.429 -27.719 1.00 94.44 85 ALA A O 1
ATOM 712 N N . LEU A 1 86 ? 30.924 1.199 -27.164 1.00 93.25 86 LEU A N 1
ATOM 713 C CA . LEU A 1 86 ? 31.598 1.613 -25.929 1.00 93.25 86 LEU A CA 1
ATOM 714 C C . LEU A 1 86 ? 31.553 0.504 -24.870 1.00 93.25 86 LEU A C 1
ATOM 716 O O . LEU A 1 86 ? 32.588 0.149 -24.300 1.00 93.25 86 LEU A O 1
ATOM 720 N N . HIS A 1 87 ? 30.380 -0.105 -24.663 1.00 92.44 87 HIS A N 1
ATOM 721 C CA . HIS A 1 87 ? 30.208 -1.201 -23.713 1.00 92.44 87 HIS A CA 1
ATOM 722 C C . HIS A 1 87 ? 31.064 -2.423 -24.076 1.00 92.44 87 HIS A C 1
ATOM 724 O O . HIS A 1 87 ? 31.775 -2.957 -23.221 1.00 92.44 87 HIS A O 1
ATOM 730 N N . ALA A 1 88 ? 31.072 -2.828 -25.351 1.00 90.62 88 ALA A N 1
ATOM 731 C CA . ALA A 1 88 ? 31.885 -3.942 -25.839 1.00 90.62 88 ALA A CA 1
ATOM 732 C C . ALA A 1 88 ? 33.393 -3.704 -25.640 1.00 90.62 88 ALA A C 1
ATOM 734 O O . ALA A 1 88 ? 34.146 -4.642 -25.369 1.00 90.62 88 ALA A O 1
ATOM 735 N N . GLN A 1 89 ? 33.832 -2.446 -25.728 1.00 89.56 89 GLN A N 1
ATOM 736 C CA . GLN A 1 89 ? 35.215 -2.031 -25.485 1.00 89.56 89 GLN A CA 1
ATOM 737 C C . GLN A 1 89 ? 35.534 -1.791 -24.004 1.00 89.56 89 GLN A C 1
ATOM 739 O O . GLN A 1 89 ? 36.670 -1.440 -23.688 1.00 89.56 89 GLN A O 1
ATOM 744 N N . LYS A 1 90 ? 34.565 -1.968 -23.091 1.00 88.69 90 LYS A N 1
ATOM 745 C CA . LYS A 1 90 ? 34.697 -1.636 -21.660 1.00 88.69 90 LYS A CA 1
ATOM 746 C C . LYS A 1 90 ? 35.242 -0.218 -21.439 1.00 88.69 90 LYS A C 1
ATOM 748 O O . LYS A 1 90 ? 36.060 0.002 -20.550 1.00 88.69 90 LYS A O 1
ATOM 753 N N . SER A 1 91 ? 34.831 0.710 -22.299 1.00 87.75 91 SER A N 1
ATOM 754 C CA . SER A 1 91 ? 35.224 2.119 -22.271 1.00 87.75 91 SER A CA 1
ATOM 755 C C . SER A 1 91 ? 34.034 2.979 -21.854 1.00 87.75 91 SER A C 1
ATOM 757 O O . SER A 1 91 ? 32.892 2.555 -22.012 1.00 87.75 91 SER A O 1
ATOM 759 N N . ASP A 1 92 ? 34.290 4.180 -21.342 1.00 88.25 92 ASP A N 1
ATOM 760 C CA . ASP A 1 92 ? 33.270 5.166 -20.981 1.00 88.25 92 ASP A CA 1
ATOM 761 C C . ASP A 1 92 ? 33.665 6.570 -21.469 1.00 88.25 92 ASP A C 1
ATOM 763 O O . ASP A 1 92 ? 34.739 6.764 -22.045 1.00 88.25 92 ASP A O 1
ATOM 767 N N . CYS A 1 93 ? 32.766 7.537 -21.280 1.00 88.12 93 CYS A N 1
ATOM 768 C CA . CYS A 1 93 ? 32.951 8.914 -21.735 1.00 88.12 93 CYS A CA 1
ATOM 769 C C . CYS A 1 93 ? 33.532 9.850 -20.667 1.00 88.12 93 CYS A C 1
ATOM 771 O O . CYS A 1 93 ? 33.632 11.053 -20.904 1.00 88.12 93 CYS A O 1
ATOM 773 N N . GLY A 1 94 ? 33.901 9.333 -19.490 1.00 82.56 94 GLY A N 1
ATOM 774 C CA . GLY A 1 94 ? 34.401 10.132 -18.369 1.00 82.56 94 GLY A CA 1
ATOM 775 C C . GLY A 1 94 ? 33.366 11.076 -17.743 1.00 82.56 94 GLY A C 1
ATOM 776 O O . GLY A 1 94 ? 33.725 11.906 -16.911 1.00 82.56 94 GLY A O 1
ATOM 777 N N . ASP A 1 95 ? 32.090 10.961 -18.114 1.00 79.69 95 ASP A N 1
ATOM 778 C CA . ASP A 1 95 ? 30.973 11.781 -17.625 1.00 79.69 95 ASP A CA 1
ATOM 779 C C . ASP A 1 95 ? 30.250 11.157 -16.417 1.00 79.69 95 ASP A C 1
ATOM 781 O O . ASP A 1 95 ? 29.222 11.662 -15.960 1.00 79.69 95 ASP A O 1
ATOM 785 N N . GLY A 1 96 ? 30.792 10.052 -15.895 1.00 79.50 96 GLY A N 1
ATOM 786 C CA . GLY A 1 96 ? 30.221 9.300 -14.782 1.00 79.50 96 GLY A CA 1
ATOM 787 C C . GLY A 1 96 ? 29.013 8.440 -15.158 1.00 79.50 96 GLY A C 1
ATOM 788 O O . GLY A 1 96 ? 28.367 7.913 -14.256 1.00 79.50 96 GLY A O 1
ATOM 789 N N . LYS A 1 97 ? 28.695 8.281 -16.452 1.00 81.19 97 LYS A N 1
ATOM 790 C CA . LYS A 1 97 ? 27.575 7.452 -16.915 1.00 81.19 97 LYS A CA 1
ATOM 791 C C . LYS A 1 97 ? 28.076 6.182 -17.588 1.00 81.19 97 LYS A C 1
ATOM 793 O O . LYS A 1 97 ? 28.772 6.223 -18.600 1.00 81.19 97 LYS A O 1
ATOM 798 N N . SER A 1 98 ? 27.655 5.029 -17.077 1.00 87.62 98 SER A N 1
ATOM 799 C CA . SER A 1 98 ? 27.947 3.744 -17.713 1.00 87.62 98 SER A CA 1
ATOM 800 C C . SER A 1 98 ? 27.252 3.648 -19.079 1.00 87.62 98 SER A C 1
ATOM 802 O O . SER A 1 98 ? 26.036 3.850 -19.155 1.00 87.62 98 SER A O 1
ATOM 804 N N . PRO A 1 99 ? 27.961 3.301 -20.172 1.00 90.00 99 PRO A N 1
ATOM 805 C CA . PRO A 1 99 ? 27.315 3.073 -21.464 1.00 90.00 99 PRO A CA 1
ATOM 806 C C . PRO A 1 99 ? 26.268 1.957 -21.417 1.00 90.00 99 PRO A C 1
ATOM 808 O O . PRO A 1 99 ? 25.236 2.069 -22.067 1.00 90.00 99 PRO A O 1
ATOM 811 N N . PHE A 1 100 ? 26.492 0.918 -20.602 1.00 88.12 100 PHE A N 1
ATOM 812 C CA . PHE A 1 100 ? 25.530 -0.174 -20.429 1.00 88.12 100 PHE A CA 1
ATOM 813 C C . PHE A 1 100 ? 24.218 0.312 -19.809 1.00 88.12 100 PHE A C 1
ATOM 815 O O . PHE A 1 100 ? 23.143 0.001 -20.311 1.00 88.12 100 PHE A O 1
ATOM 822 N N . GLU A 1 101 ? 24.301 1.124 -18.753 1.00 83.69 101 GLU A N 1
ATOM 823 C CA . GLU A 1 101 ? 23.118 1.682 -18.085 1.00 83.69 101 GLU A CA 1
ATOM 824 C C . GLU A 1 101 ? 22.343 2.633 -19.007 1.00 83.69 101 GLU A C 1
ATOM 826 O O . GLU A 1 101 ? 21.118 2.704 -18.945 1.00 83.69 101 GLU A O 1
ATOM 831 N N . GLN A 1 102 ? 23.041 3.328 -19.911 1.00 91.88 102 GLN A N 1
ATOM 832 C CA . GLN A 1 102 ? 22.428 4.215 -20.902 1.00 91.88 102 GLN A CA 1
ATOM 833 C C . GLN A 1 102 ? 21.726 3.471 -22.050 1.00 91.88 102 GLN A C 1
ATOM 835 O O . GLN A 1 102 ? 20.881 4.069 -22.720 1.00 91.88 102 GLN A O 1
ATOM 840 N N . LEU A 1 103 ? 22.008 2.180 -22.271 1.00 93.38 103 LEU A N 1
ATOM 841 C CA . LEU A 1 103 ? 21.331 1.409 -23.317 1.00 93.38 103 LEU A CA 1
ATOM 842 C C . LEU A 1 103 ? 19.835 1.239 -23.024 1.00 93.38 103 LEU A C 1
ATOM 844 O O . LEU A 1 103 ? 19.037 1.298 -23.957 1.00 93.38 103 LEU A O 1
ATOM 848 N N . TYR A 1 104 ? 19.430 1.087 -21.756 1.00 92.12 104 TYR A N 1
ATOM 849 C CA . TYR A 1 104 ? 18.010 0.980 -21.397 1.00 92.12 104 TYR A CA 1
ATOM 850 C C . TYR A 1 104 ? 17.181 2.189 -21.877 1.00 92.12 104 TYR A C 1
ATOM 852 O O . TYR A 1 104 ? 16.265 1.994 -22.687 1.00 92.12 104 TYR A O 1
ATOM 860 N N . PRO A 1 105 ? 17.476 3.437 -21.447 1.00 93.19 105 PRO A N 1
ATOM 861 C CA . PRO A 1 105 ? 16.714 4.595 -21.900 1.00 93.19 105 PRO A CA 1
ATOM 862 C C . PRO A 1 105 ? 16.852 4.833 -23.412 1.00 93.19 105 PRO A C 1
ATOM 864 O O . PRO A 1 105 ? 15.886 5.279 -24.028 1.00 93.19 105 PRO A O 1
ATOM 867 N N . ALA A 1 106 ? 17.990 4.493 -24.034 1.00 94.88 106 ALA A N 1
ATOM 868 C CA . ALA A 1 106 ? 18.169 4.614 -25.483 1.00 94.88 106 ALA A CA 1
ATOM 869 C C . ALA A 1 106 ? 17.233 3.678 -26.270 1.00 94.88 106 ALA A C 1
ATOM 871 O O . ALA A 1 106 ? 16.487 4.140 -27.134 1.00 94.88 106 ALA A O 1
ATOM 872 N N . TYR A 1 107 ? 17.202 2.382 -25.938 1.00 97.25 107 TYR A N 1
ATOM 873 C CA . TYR A 1 107 ? 16.308 1.410 -26.576 1.00 97.25 107 TYR A CA 1
ATOM 874 C C . TYR A 1 107 ? 14.828 1.720 -26.328 1.00 97.25 107 TYR A C 1
ATOM 876 O O . TYR A 1 107 ? 14.010 1.611 -27.245 1.00 97.25 107 TYR A O 1
ATOM 884 N N . TYR A 1 108 ? 14.472 2.160 -25.117 1.00 94.81 108 TYR A N 1
ATOM 885 C CA . TYR A 1 108 ? 13.109 2.597 -24.826 1.00 94.81 108 TYR A CA 1
ATOM 886 C C . TYR A 1 108 ? 12.701 3.802 -25.687 1.00 94.81 108 TYR A C 1
ATOM 888 O O . TYR A 1 108 ? 11.656 3.769 -26.343 1.00 94.81 108 TYR A O 1
ATOM 896 N N . ASN A 1 109 ? 13.525 4.852 -25.732 1.00 95.62 109 ASN A N 1
ATOM 897 C CA . ASN A 1 109 ? 13.214 6.049 -26.510 1.00 95.62 109 ASN A CA 1
ATOM 898 C C . ASN A 1 109 ? 13.195 5.771 -28.019 1.00 95.62 109 ASN A C 1
ATOM 900 O O . ASN A 1 109 ? 12.352 6.328 -28.729 1.00 95.62 109 ASN A O 1
ATOM 904 N N . TYR A 1 110 ? 14.050 4.864 -28.503 1.00 97.31 110 TYR A N 1
ATOM 905 C CA . TYR A 1 110 ? 14.001 4.378 -29.879 1.00 97.31 110 TYR A CA 1
ATOM 906 C C . TYR A 1 110 ? 12.664 3.705 -30.190 1.00 97.31 110 TYR A C 1
ATOM 908 O O . TYR A 1 110 ? 12.011 4.055 -31.174 1.00 97.31 110 TYR A O 1
ATOM 916 N N . GLY A 1 111 ? 12.206 2.806 -29.313 1.00 96.75 111 GLY A N 1
ATOM 917 C CA . GLY A 1 111 ? 10.893 2.177 -29.434 1.00 96.75 111 GLY A CA 1
ATOM 918 C C . GLY A 1 111 ? 9.756 3.201 -29.454 1.00 96.75 111 GLY A C 1
ATOM 919 O O . GLY A 1 111 ? 8.891 3.145 -30.328 1.00 96.75 111 GLY A O 1
ATOM 920 N N . ALA A 1 112 ? 9.797 4.201 -28.569 1.00 94.25 112 ALA A N 1
ATOM 921 C CA . ALA A 1 112 ? 8.797 5.269 -28.522 1.00 94.25 112 ALA A CA 1
ATOM 922 C C . ALA A 1 112 ? 8.791 6.128 -29.794 1.00 94.25 112 ALA A C 1
ATOM 924 O O . ALA A 1 112 ? 7.730 6.540 -30.273 1.00 94.25 112 ALA A O 1
ATOM 925 N N . TRP A 1 113 ? 9.966 6.393 -30.366 1.00 95.81 113 TRP A N 1
ATOM 926 C CA . TRP A 1 113 ? 10.091 7.078 -31.647 1.00 95.81 113 TRP A CA 1
ATOM 927 C C . TRP A 1 113 ? 9.529 6.232 -32.799 1.00 95.81 113 TRP A C 1
ATOM 929 O O . TRP A 1 113 ? 8.714 6.740 -33.569 1.00 95.81 113 TRP A O 1
ATOM 939 N N . LEU A 1 114 ? 9.874 4.941 -32.880 1.00 97.19 114 LEU A N 1
ATOM 940 C CA . LEU A 1 114 ? 9.358 4.002 -33.887 1.00 97.19 114 LEU A CA 1
ATOM 941 C C . LEU A 1 114 ? 7.831 3.880 -33.829 1.00 97.19 114 LEU A C 1
ATOM 943 O O . LEU A 1 114 ? 7.157 3.886 -34.862 1.00 97.19 114 LEU A O 1
ATOM 947 N N . GLU A 1 115 ? 7.273 3.827 -32.621 1.00 94.00 115 GLU A N 1
ATOM 948 C CA . GLU A 1 115 ? 5.832 3.753 -32.402 1.00 94.00 115 GLU A CA 1
ATOM 949 C C . GLU A 1 115 ? 5.112 4.999 -32.941 1.00 94.00 115 GLU A C 1
ATOM 951 O O . GLU A 1 115 ? 4.086 4.864 -33.612 1.00 94.00 115 GLU A O 1
ATOM 956 N N . LYS A 1 116 ? 5.682 6.201 -32.752 1.00 93.94 116 LYS A N 1
ATOM 957 C CA . LYS A 1 116 ? 5.159 7.450 -33.344 1.00 93.94 116 LYS A CA 1
ATOM 958 C C . LYS A 1 116 ? 5.171 7.435 -34.875 1.00 93.94 116 LYS A C 1
ATOM 960 O O . LYS A 1 116 ? 4.325 8.084 -35.481 1.00 93.94 116 LYS A O 1
ATOM 965 N N . GLN A 1 117 ? 6.088 6.690 -35.492 1.00 95.19 117 GLN A N 1
ATOM 966 C CA . GLN A 1 117 ? 6.148 6.502 -36.948 1.00 95.19 117 GLN A CA 1
ATOM 967 C C . GLN A 1 117 ? 5.222 5.379 -37.455 1.00 95.19 117 GLN A C 1
ATOM 969 O O . GLN A 1 117 ? 5.213 5.079 -38.646 1.00 95.19 117 GLN A O 1
ATOM 974 N N . GLY A 1 118 ? 4.467 4.713 -36.573 1.00 94.69 118 GLY A N 1
ATOM 975 C CA . GLY A 1 118 ? 3.628 3.565 -36.931 1.00 94.69 118 GLY A CA 1
ATOM 976 C C . GLY A 1 118 ? 4.404 2.265 -37.180 1.00 94.69 118 GLY A C 1
ATOM 977 O O . GLY A 1 118 ? 3.804 1.262 -37.568 1.00 94.69 118 GLY A O 1
ATOM 978 N N . ARG A 1 119 ? 5.720 2.235 -36.919 1.00 97.25 119 ARG A N 1
ATOM 979 C CA . ARG A 1 119 ? 6.595 1.056 -37.065 1.00 97.25 119 ARG A CA 1
ATOM 980 C C . ARG A 1 119 ? 6.479 0.143 -35.840 1.00 97.25 119 ARG A C 1
ATOM 982 O O . ARG A 1 119 ? 7.428 -0.047 -35.085 1.00 97.25 119 ARG A O 1
ATOM 989 N N . ILE A 1 120 ? 5.281 -0.404 -35.619 1.00 93.88 120 ILE A N 1
ATOM 990 C CA . ILE A 1 120 ? 4.929 -1.079 -34.358 1.00 93.88 120 ILE A CA 1
ATOM 991 C C . ILE A 1 120 ? 5.820 -2.291 -34.070 1.00 93.88 120 ILE A C 1
ATOM 993 O O . ILE A 1 120 ? 6.349 -2.386 -32.973 1.00 93.88 120 ILE A O 1
ATOM 997 N N . ASN A 1 121 ? 6.036 -3.195 -35.029 1.00 93.25 121 ASN A N 1
ATOM 998 C CA . ASN A 1 121 ? 6.827 -4.412 -34.781 1.00 93.25 121 ASN A CA 1
ATOM 999 C C . ASN A 1 121 ? 8.275 -4.103 -34.370 1.00 93.25 121 ASN A C 1
ATOM 1001 O O . ASN A 1 121 ? 8.831 -4.762 -33.496 1.00 93.25 121 ASN A O 1
ATOM 1005 N N . GLU A 1 122 ? 8.869 -3.074 -34.969 1.00 96.06 122 GLU A N 1
ATOM 1006 C CA . GLU A 1 122 ? 10.228 -2.638 -34.647 1.00 96.06 122 GLU A CA 1
ATOM 1007 C C . GLU A 1 122 ? 10.266 -1.960 -33.277 1.00 96.06 122 GLU A C 1
ATOM 1009 O O . GLU A 1 122 ? 11.174 -2.219 -32.491 1.00 96.06 122 GLU A O 1
ATOM 1014 N N . ALA A 1 123 ? 9.235 -1.171 -32.946 1.00 96.62 123 ALA A N 1
ATOM 1015 C CA . ALA A 1 123 ? 9.082 -0.599 -31.613 1.00 96.62 123 ALA A CA 1
ATOM 1016 C C . ALA A 1 123 ? 9.013 -1.691 -30.536 1.00 96.62 123 ALA A C 1
ATOM 1018 O O . ALA A 1 123 ? 9.706 -1.602 -29.527 1.00 96.62 123 ALA A O 1
ATOM 1019 N N . LEU A 1 124 ? 8.236 -2.756 -30.774 1.00 93.50 124 LEU A N 1
ATOM 1020 C CA . LEU A 1 124 ? 8.162 -3.907 -29.868 1.00 93.50 124 LEU A CA 1
ATOM 1021 C C . LEU A 1 124 ? 9.531 -4.572 -29.687 1.00 93.50 124 LEU A C 1
ATOM 1023 O O . LEU A 1 124 ? 9.912 -4.868 -28.558 1.00 93.50 124 LEU A O 1
ATOM 1027 N N . SER A 1 125 ? 10.298 -4.746 -30.766 1.00 94.19 125 SER A N 1
ATOM 1028 C CA . SER A 1 125 ? 11.658 -5.289 -30.677 1.00 94.19 125 SER A CA 1
ATOM 1029 C C . SER A 1 125 ? 12.594 -4.382 -29.868 1.00 94.19 125 SER A C 1
ATOM 1031 O O . SER A 1 125 ? 13.390 -4.882 -29.075 1.00 94.19 125 SER A O 1
ATOM 1033 N N . ALA A 1 126 ? 12.502 -3.060 -30.033 1.00 95.62 126 ALA A N 1
ATOM 1034 C CA . ALA A 1 126 ? 13.309 -2.102 -29.277 1.00 95.62 126 ALA A CA 1
ATOM 1035 C C . ALA A 1 126 ? 12.947 -2.105 -27.782 1.00 95.62 126 ALA A C 1
ATOM 1037 O O . ALA A 1 126 ? 13.830 -2.123 -26.926 1.00 95.62 126 ALA A O 1
ATOM 1038 N N . TYR A 1 127 ? 11.656 -2.176 -27.445 1.00 93.75 127 TYR A N 1
ATOM 1039 C CA . TYR A 1 127 ? 11.222 -2.307 -26.054 1.00 93.75 127 TYR A CA 1
ATOM 1040 C C . TYR A 1 127 ? 11.650 -3.645 -25.429 1.00 93.75 127 TYR A C 1
ATOM 1042 O O . TYR A 1 127 ? 12.029 -3.673 -24.261 1.00 93.75 127 TYR A O 1
ATOM 1050 N N . GLN A 1 128 ? 11.635 -4.748 -26.187 1.00 90.56 128 GLN A N 1
ATOM 1051 C CA . GLN A 1 128 ? 12.170 -6.036 -25.724 1.00 90.56 128 GLN A CA 1
ATOM 1052 C C . GLN A 1 128 ? 13.666 -5.933 -25.417 1.00 90.56 128 GLN A C 1
ATOM 1054 O O . GLN A 1 128 ? 14.092 -6.368 -24.351 1.00 90.56 128 GLN A O 1
ATOM 1059 N N . LYS A 1 129 ? 14.444 -5.273 -26.285 1.00 92.50 129 LYS A N 1
ATOM 1060 C CA . LYS A 1 129 ? 15.867 -5.004 -26.036 1.00 92.50 129 LYS A CA 1
ATOM 1061 C C . LYS A 1 129 ? 16.101 -4.170 -24.782 1.00 92.50 129 LYS A C 1
ATOM 1063 O O . LYS A 1 129 ? 16.982 -4.507 -23.998 1.00 92.50 129 LYS A O 1
ATOM 1068 N N . ALA A 1 130 ? 15.283 -3.146 -24.541 1.00 91.31 130 ALA A N 1
ATOM 1069 C CA . ALA A 1 130 ? 15.345 -2.393 -23.291 1.00 91.31 130 ALA A CA 1
ATOM 1070 C C . ALA A 1 130 ? 15.159 -3.319 -22.070 1.00 91.31 130 ALA A C 1
ATOM 1072 O O . ALA A 1 130 ? 15.950 -3.255 -21.132 1.00 91.31 130 ALA A O 1
ATOM 1073 N N . LEU A 1 131 ? 14.187 -4.237 -22.095 1.00 85.06 131 LEU A N 1
ATOM 1074 C CA . LEU A 1 131 ? 13.991 -5.193 -20.996 1.00 85.06 131 LEU A CA 1
ATOM 1075 C C . LEU A 1 131 ? 15.093 -6.254 -20.871 1.00 85.06 131 LEU A C 1
ATOM 1077 O O . LEU A 1 131 ? 15.336 -6.727 -19.768 1.00 85.06 131 LEU A O 1
ATOM 1081 N N . GLU A 1 132 ? 15.787 -6.617 -21.951 1.00 85.38 132 GLU A N 1
ATOM 1082 C CA . GLU A 1 132 ? 16.982 -7.473 -21.856 1.00 85.38 132 GLU A CA 1
ATOM 1083 C C . GLU A 1 132 ? 18.106 -6.792 -21.055 1.00 85.38 132 GLU A C 1
ATOM 1085 O O . GLU A 1 132 ? 18.843 -7.463 -20.335 1.00 85.38 132 GLU A O 1
ATOM 1090 N N . ILE A 1 133 ? 18.227 -5.463 -21.157 1.00 84.88 133 ILE A N 1
ATOM 1091 C CA . ILE A 1 133 ? 19.234 -4.667 -20.434 1.00 84.88 133 ILE A CA 1
ATOM 1092 C C . ILE A 1 133 ? 18.803 -4.418 -18.990 1.00 84.88 133 ILE A C 1
ATOM 1094 O O . ILE A 1 133 ? 19.597 -4.571 -18.063 1.00 84.88 133 ILE A O 1
ATOM 1098 N N . GLN A 1 134 ? 17.542 -4.034 -18.797 1.00 79.88 134 GLN A N 1
ATOM 1099 C CA . GLN A 1 134 ? 16.961 -3.777 -17.487 1.00 79.88 134 GLN A CA 1
ATOM 1100 C C . GLN A 1 134 ? 15.617 -4.511 -17.372 1.00 79.88 134 GLN A C 1
ATOM 1102 O O . GLN A 1 134 ? 14.574 -3.935 -17.699 1.00 79.88 134 GLN A O 1
ATOM 1107 N N . PRO A 1 135 ? 15.610 -5.757 -16.857 1.00 74.19 135 PRO A N 1
ATOM 1108 C CA . PRO A 1 135 ? 14.392 -6.567 -16.741 1.00 74.19 135 PRO A CA 1
ATOM 1109 C C . PRO A 1 135 ? 13.266 -5.904 -15.937 1.00 74.19 135 PRO A C 1
ATOM 1111 O O . PRO A 1 135 ? 12.094 -6.084 -16.248 1.00 74.19 135 PRO A O 1
ATOM 1114 N N . GLY A 1 136 ? 13.611 -5.075 -14.945 1.00 67.31 136 GLY A N 1
ATOM 1115 C CA . GLY A 1 136 ? 12.662 -4.273 -14.158 1.00 67.31 136 GLY A CA 1
ATOM 1116 C C . GLY A 1 136 ? 12.285 -2.919 -14.781 1.00 67.31 136 GLY A C 1
ATOM 1117 O O . GLY A 1 136 ? 11.778 -2.040 -14.080 1.00 67.31 136 GLY A O 1
ATOM 1118 N N . GLY A 1 137 ? 12.592 -2.698 -16.062 1.00 74.12 137 GLY A N 1
ATOM 1119 C CA . GLY A 1 137 ? 12.356 -1.453 -16.786 1.00 74.12 137 GLY A CA 1
ATOM 1120 C C . GLY A 1 137 ? 10.872 -1.136 -16.974 1.00 74.12 137 GLY A C 1
ATOM 1121 O O . GLY A 1 137 ? 10.205 -1.675 -17.860 1.00 74.12 137 GLY A O 1
ATOM 1122 N N . ARG A 1 138 ? 10.340 -0.229 -16.148 1.00 73.81 138 ARG A N 1
ATOM 1123 C CA . ARG A 1 138 ? 8.903 0.080 -16.083 1.00 73.81 138 ARG A CA 1
ATOM 1124 C C . ARG A 1 138 ? 8.341 0.585 -17.412 1.00 73.81 138 ARG A C 1
ATOM 1126 O O . ARG A 1 138 ? 7.250 0.177 -17.806 1.00 73.81 138 ARG A O 1
ATOM 1133 N N . GLU A 1 139 ? 9.042 1.489 -18.083 1.00 82.69 139 GLU A N 1
ATOM 1134 C CA . GLU A 1 139 ? 8.562 2.172 -19.284 1.00 82.69 139 GLU A CA 1
ATOM 1135 C C . GLU A 1 139 ? 8.467 1.223 -20.485 1.00 82.69 139 GLU A C 1
ATOM 1137 O O . GLU A 1 139 ? 7.442 1.196 -21.174 1.00 82.69 139 GLU A O 1
ATOM 1142 N N . ALA A 1 140 ? 9.496 0.400 -20.697 1.00 85.75 140 ALA A N 1
ATOM 1143 C CA . ALA A 1 140 ? 9.517 -0.594 -21.766 1.00 85.75 140 ALA A CA 1
ATOM 1144 C C . ALA A 1 140 ? 8.495 -1.717 -21.522 1.00 85.75 140 ALA A C 1
ATOM 1146 O O . ALA A 1 140 ? 7.751 -2.084 -22.436 1.00 85.75 140 ALA A O 1
ATOM 1147 N N . ALA A 1 141 ? 8.378 -2.201 -20.277 1.00 79.38 141 ALA A N 1
ATOM 1148 C CA . ALA A 1 141 ? 7.371 -3.194 -19.902 1.00 79.38 141 ALA A CA 1
ATOM 1149 C C . ALA A 1 141 ? 5.946 -2.682 -20.145 1.00 79.38 141 ALA A C 1
ATOM 1151 O O . ALA A 1 141 ? 5.117 -3.392 -20.719 1.00 79.38 141 ALA A O 1
ATOM 1152 N N . LEU A 1 142 ? 5.671 -1.428 -19.773 1.00 76.50 142 LEU A N 1
ATOM 1153 C CA . LEU A 1 142 ? 4.408 -0.750 -20.065 1.00 76.50 142 LEU A CA 1
ATOM 1154 C C . LEU A 1 142 ? 4.118 -0.683 -21.564 1.00 76.50 142 LEU A C 1
ATOM 1156 O O . LEU A 1 142 ? 2.999 -0.973 -21.991 1.00 76.50 142 LEU A O 1
ATOM 1160 N N . ALA A 1 143 ? 5.109 -0.294 -22.364 1.00 85.50 143 ALA A N 1
ATOM 1161 C CA . ALA A 1 143 ? 4.935 -0.136 -23.799 1.00 85.50 143 ALA A CA 1
ATOM 1162 C C . ALA A 1 143 ? 4.623 -1.470 -24.498 1.00 85.50 143 ALA A C 1
ATOM 1164 O O . ALA A 1 143 ? 3.676 -1.542 -25.284 1.00 85.50 143 ALA A O 1
ATOM 1165 N N . LEU A 1 144 ? 5.330 -2.544 -24.135 1.00 84.88 144 LEU A N 1
ATOM 1166 C CA . LEU A 1 144 ? 5.039 -3.903 -24.604 1.00 84.88 144 LEU A CA 1
ATOM 1167 C C . LEU A 1 144 ? 3.655 -4.380 -24.164 1.00 84.88 144 LEU A C 1
ATOM 1169 O O . LEU A 1 144 ? 2.908 -4.966 -24.954 1.00 84.88 144 LEU A O 1
ATOM 1173 N N . ARG A 1 145 ? 3.279 -4.101 -22.912 1.00 77.19 145 ARG A N 1
ATOM 1174 C CA . ARG A 1 145 ? 2.001 -4.537 -22.345 1.00 77.19 145 ARG A CA 1
ATOM 1175 C C . ARG A 1 145 ? 0.806 -3.883 -23.026 1.00 77.19 145 ARG A C 1
ATOM 1177 O O . ARG A 1 145 ? -0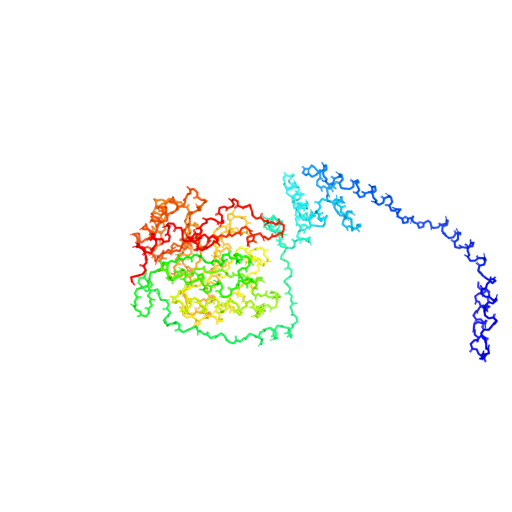.135 -4.592 -23.375 1.00 77.19 145 ARG A O 1
ATOM 1184 N N . ARG A 1 146 ? 0.869 -2.576 -23.313 1.00 79.81 146 ARG A N 1
ATOM 1185 C CA . ARG A 1 146 ? -0.175 -1.851 -24.071 1.00 79.81 146 ARG A CA 1
ATOM 1186 C C . ARG A 1 146 ? -0.471 -2.471 -25.441 1.00 79.81 146 ARG A C 1
ATOM 1188 O O . ARG A 1 146 ? -1.526 -2.216 -26.015 1.00 79.81 146 ARG A O 1
ATOM 1195 N N . ARG A 1 147 ? 0.458 -3.265 -25.974 1.00 82.81 147 ARG A N 1
ATOM 1196 C CA . ARG A 1 147 ? 0.358 -3.930 -27.277 1.00 82.81 147 ARG A CA 1
ATOM 1197 C C . ARG A 1 147 ? 0.141 -5.441 -27.176 1.00 82.81 147 ARG A C 1
ATOM 1199 O O . ARG A 1 147 ? 0.166 -6.109 -28.202 1.00 82.81 147 ARG A O 1
ATOM 1206 N N . GLY A 1 148 ? -0.059 -5.983 -25.970 1.00 77.25 148 GLY A N 1
ATOM 1207 C CA . GLY A 1 148 ? -0.200 -7.427 -25.750 1.00 77.25 148 GLY A CA 1
ATOM 1208 C C . GLY A 1 148 ? 1.052 -8.230 -26.122 1.00 77.25 148 GLY A C 1
ATOM 1209 O O . GLY A 1 148 ? 0.955 -9.424 -26.373 1.00 77.25 148 GLY A O 1
ATOM 1210 N N . ALA A 1 149 ? 2.212 -7.572 -26.189 1.00 81.31 149 ALA A N 1
ATOM 1211 C CA . ALA A 1 149 ? 3.482 -8.140 -26.643 1.00 81.31 149 ALA A CA 1
ATOM 1212 C C . ALA A 1 149 ? 4.506 -8.288 -25.508 1.00 81.31 149 ALA A C 1
ATOM 1214 O O . ALA A 1 149 ? 5.669 -8.612 -25.750 1.00 81.31 149 ALA A O 1
ATOM 1215 N N . LEU A 1 150 ? 4.088 -8.019 -24.266 1.00 77.12 150 LEU A N 1
ATOM 1216 C CA . LEU A 1 150 ? 4.891 -8.342 -23.098 1.00 77.12 150 LEU A CA 1
ATOM 1217 C C . LEU A 1 150 ? 4.855 -9.857 -22.920 1.00 77.12 150 LEU A C 1
ATOM 1219 O O . LEU A 1 150 ? 3.886 -10.395 -22.388 1.00 77.12 150 LEU A O 1
ATOM 1223 N N . THR A 1 151 ? 5.899 -10.534 -23.383 1.00 67.38 151 THR A N 1
ATOM 1224 C CA . THR A 1 151 ? 6.102 -11.945 -23.070 1.00 67.38 151 THR A CA 1
ATOM 1225 C C . THR A 1 151 ? 6.432 -12.049 -21.581 1.00 67.38 151 THR A C 1
ATOM 1227 O O . THR A 1 151 ? 7.388 -11.406 -21.141 1.00 67.38 151 THR A O 1
ATOM 1230 N N . PRO A 1 152 ? 5.666 -12.825 -20.796 1.00 63.59 152 PRO A N 1
ATOM 1231 C CA . PRO A 1 152 ? 6.049 -13.202 -19.444 1.00 63.59 152 PRO A CA 1
ATOM 1232 C C . PRO A 1 152 ? 7.503 -13.675 -19.405 1.00 63.59 152 PRO A C 1
ATOM 1234 O O . PRO A 1 152 ? 7.859 -14.618 -20.114 1.00 63.59 152 PRO A O 1
ATOM 1237 N N . VAL A 1 153 ? 8.353 -13.026 -18.607 1.00 66.25 153 VAL A N 1
ATOM 1238 C CA . VAL A 1 153 ? 9.669 -13.593 -18.296 1.00 66.25 153 VAL A CA 1
ATOM 1239 C C . VAL A 1 153 ? 9.405 -14.927 -17.608 1.00 66.25 153 VAL A C 1
ATOM 1241 O O . VAL A 1 153 ? 8.592 -14.981 -16.683 1.00 66.25 153 VAL A O 1
ATOM 1244 N N . ALA A 1 154 ? 10.035 -16.001 -18.091 1.00 71.38 154 ALA A N 1
ATOM 1245 C CA . ALA A 1 154 ? 9.938 -17.294 -17.430 1.00 71.38 154 ALA A CA 1
ATOM 1246 C C . ALA A 1 154 ? 10.357 -17.110 -15.969 1.00 71.38 154 ALA A C 1
ATOM 1248 O O . ALA A 1 154 ? 11.452 -16.615 -15.698 1.00 71.38 154 ALA A O 1
ATOM 1249 N N . LEU A 1 155 ? 9.455 -17.444 -15.049 1.00 76.31 155 LEU A N 1
ATOM 1250 C CA . LEU A 1 155 ? 9.693 -17.231 -13.631 1.00 76.31 155 LEU A CA 1
ATOM 1251 C C . LEU A 1 155 ? 10.910 -18.048 -13.190 1.00 76.31 155 LEU A C 1
ATOM 1253 O O . LEU A 1 155 ? 11.061 -19.207 -13.575 1.00 76.31 155 LEU A O 1
ATOM 1257 N N . GLU A 1 156 ? 11.773 -17.438 -12.384 1.00 83.44 156 GLU A N 1
ATOM 1258 C CA . GLU A 1 156 ? 12.928 -18.115 -11.800 1.00 83.44 156 GLU A CA 1
ATOM 1259 C C . GLU A 1 156 ? 12.473 -19.306 -10.940 1.00 83.44 156 GLU A C 1
ATOM 1261 O O . GLU A 1 156 ? 11.491 -19.206 -10.199 1.00 83.44 156 GLU A O 1
ATOM 1266 N N . ILE A 1 157 ? 13.183 -20.431 -11.048 1.00 90.06 157 ILE A N 1
ATOM 1267 C CA . ILE A 1 157 ? 12.877 -21.688 -10.356 1.00 90.06 157 ILE A CA 1
ATOM 1268 C C . ILE A 1 157 ? 14.076 -22.066 -9.481 1.00 90.06 157 ILE A C 1
ATOM 1270 O O . ILE A 1 157 ? 15.201 -22.161 -9.968 1.00 90.06 157 ILE A O 1
ATOM 1274 N N . CYS A 1 158 ? 13.811 -22.348 -8.210 1.00 92.88 158 CYS A N 1
ATOM 1275 C CA . CYS A 1 158 ? 14.762 -22.905 -7.251 1.00 92.88 158 CYS A CA 1
ATOM 1276 C C . CYS A 1 158 ? 14.745 -24.449 -7.294 1.00 92.88 158 CYS A C 1
ATOM 1278 O O . CYS A 1 158 ? 13.677 -25.045 -7.498 1.00 92.88 158 CYS A O 1
ATOM 1280 N N . PRO A 1 159 ? 15.878 -25.132 -7.026 1.00 96.38 159 PRO A N 1
ATOM 1281 C CA . PRO A 1 159 ? 15.905 -26.575 -6.792 1.00 96.38 159 PRO A CA 1
ATOM 1282 C C . PRO A 1 159 ? 14.959 -26.987 -5.647 1.00 96.38 159 PRO A C 1
ATOM 1284 O O . PRO A 1 159 ? 14.887 -26.273 -4.646 1.00 96.38 159 PRO A O 1
ATOM 1287 N N . PRO A 1 160 ? 14.299 -28.162 -5.708 1.00 95.88 160 PRO A N 1
ATOM 1288 C CA . PRO A 1 160 ? 13.376 -28.603 -4.656 1.00 95.88 160 PRO A CA 1
ATOM 1289 C C . PRO A 1 160 ? 13.978 -28.595 -3.243 1.00 95.88 160 PRO A C 1
ATOM 1291 O O . PRO A 1 160 ? 13.319 -28.178 -2.298 1.00 95.88 160 PRO A O 1
ATOM 1294 N N . SER A 1 161 ? 15.256 -28.962 -3.102 1.00 96.19 161 SER A N 1
ATOM 1295 C CA . SER A 1 161 ? 15.961 -28.936 -1.814 1.00 96.19 161 SER A CA 1
ATOM 1296 C C . SER A 1 161 ? 16.117 -27.529 -1.229 1.00 96.19 161 SER A C 1
ATOM 1298 O O . SER A 1 161 ? 16.144 -27.371 -0.014 1.00 96.19 161 SER A O 1
ATOM 1300 N N . GLU A 1 162 ? 16.247 -26.508 -2.079 1.00 95.62 162 GLU A N 1
ATOM 1301 C CA . GLU A 1 162 ? 16.322 -25.111 -1.643 1.00 95.62 162 GLU A CA 1
ATOM 1302 C C . GLU A 1 162 ? 14.949 -24.610 -1.189 1.00 95.62 162 GLU A C 1
ATOM 1304 O O . GLU A 1 162 ? 14.848 -23.960 -0.152 1.00 95.62 162 GLU A O 1
ATOM 1309 N N . VAL A 1 163 ? 13.885 -24.993 -1.903 1.00 95.50 163 VAL A N 1
ATOM 1310 C CA . VAL A 1 163 ? 12.499 -24.696 -1.510 1.00 95.50 163 VAL A CA 1
ATOM 1311 C C . VAL A 1 163 ? 12.174 -25.317 -0.149 1.00 95.50 163 VAL A C 1
ATOM 1313 O O . VAL A 1 163 ? 11.671 -24.631 0.741 1.00 95.50 163 VAL A O 1
ATOM 1316 N N . GLU A 1 164 ? 12.502 -26.597 0.040 1.00 95.25 164 GLU A N 1
ATOM 1317 C CA . GLU A 1 164 ? 12.314 -27.301 1.314 1.00 95.25 164 GLU A CA 1
ATOM 1318 C C . GLU A 1 164 ? 13.099 -26.637 2.451 1.00 95.25 164 GLU A C 1
ATOM 1320 O O . GLU A 1 164 ? 12.551 -26.425 3.534 1.00 95.25 164 GLU A O 1
ATOM 1325 N N . ALA A 1 165 ? 14.358 -26.259 2.205 1.00 95.62 165 ALA A N 1
ATOM 1326 C CA . ALA A 1 165 ? 15.188 -25.578 3.193 1.00 95.62 165 ALA A CA 1
ATOM 1327 C C . ALA A 1 165 ? 14.635 -24.194 3.564 1.00 95.62 165 ALA A C 1
ATOM 1329 O O . ALA A 1 165 ? 14.587 -23.860 4.748 1.00 95.62 165 ALA A O 1
ATOM 1330 N N . ALA A 1 166 ? 14.185 -23.410 2.580 1.00 95.38 166 ALA A N 1
ATOM 1331 C CA . ALA A 1 166 ? 13.597 -22.094 2.805 1.00 95.38 166 ALA A CA 1
ATOM 1332 C C . ALA A 1 166 ? 12.329 -22.189 3.663 1.00 95.38 166 ALA A C 1
ATOM 1334 O O . ALA A 1 166 ? 12.210 -21.473 4.652 1.00 95.38 166 ALA A O 1
ATOM 1335 N N . LEU A 1 167 ? 11.420 -23.116 3.343 1.00 94.00 167 LEU A N 1
ATOM 1336 C CA . LEU A 1 167 ? 10.196 -23.339 4.120 1.00 94.00 167 LEU A CA 1
ATOM 1337 C C . LEU A 1 167 ? 10.495 -23.857 5.535 1.00 94.00 167 LEU A C 1
ATOM 1339 O O . LEU A 1 167 ? 9.877 -23.400 6.493 1.00 94.00 167 LEU A O 1
ATOM 1343 N N . ALA A 1 168 ? 11.461 -24.769 5.686 1.00 94.38 168 ALA A N 1
ATOM 1344 C CA . ALA A 1 168 ? 11.861 -25.307 6.988 1.00 94.38 168 ALA A CA 1
ATOM 1345 C C . ALA A 1 168 ? 12.557 -24.269 7.886 1.00 94.38 168 ALA A C 1
ATOM 1347 O O . ALA A 1 168 ? 12.514 -24.392 9.111 1.00 94.38 168 ALA A O 1
ATOM 1348 N N . ALA A 1 169 ? 13.191 -23.250 7.298 1.00 95.00 169 ALA A N 1
ATOM 1349 C CA . ALA A 1 169 ? 13.830 -22.163 8.033 1.00 95.00 169 ALA A CA 1
ATOM 1350 C C . ALA A 1 169 ? 12.824 -21.173 8.645 1.00 95.00 169 ALA A C 1
ATOM 1352 O O . ALA A 1 169 ? 13.200 -20.389 9.519 1.00 95.00 169 ALA A O 1
ATOM 1353 N N . ILE A 1 170 ? 11.558 -21.194 8.212 1.00 95.94 170 ILE A N 1
ATOM 1354 C CA . ILE A 1 170 ? 10.526 -20.297 8.729 1.00 95.94 170 ILE A CA 1
ATOM 1355 C C . ILE A 1 170 ? 9.892 -20.892 9.992 1.00 95.94 170 ILE A C 1
ATOM 1357 O O . ILE A 1 170 ? 9.200 -21.911 9.911 1.00 95.94 170 ILE A O 1
ATOM 1361 N N . PRO A 1 171 ? 10.032 -20.251 11.167 1.00 94.38 171 PRO A N 1
ATOM 1362 C CA . PRO A 1 171 ? 9.308 -20.695 12.347 1.00 94.38 171 PRO A CA 1
ATOM 1363 C C . PRO A 1 171 ? 7.791 -20.496 12.163 1.00 94.38 171 PRO A C 1
ATOM 1365 O O . PRO A 1 171 ? 7.362 -19.548 11.478 1.00 94.38 171 PRO A O 1
ATOM 1368 N N . PRO A 1 172 ? 6.955 -21.345 12.796 1.00 93.88 172 PRO A N 1
ATOM 1369 C CA . PRO A 1 172 ? 5.520 -21.106 12.873 1.00 93.88 172 PRO A CA 1
ATOM 1370 C C . PRO A 1 172 ? 5.238 -19.700 13.401 1.00 93.88 172 PRO A C 1
ATOM 1372 O O . PRO A 1 172 ? 5.861 -19.260 14.369 1.00 93.88 172 PRO A O 1
ATOM 1375 N N . TYR A 1 173 ? 4.304 -18.997 12.765 1.00 96.06 173 TYR A N 1
ATOM 1376 C CA . TYR A 1 173 ? 3.877 -17.697 13.259 1.00 96.06 173 TYR A CA 1
ATOM 1377 C C . TYR A 1 173 ? 3.104 -17.870 14.569 1.00 96.06 173 TYR A C 1
ATOM 1379 O O . TYR A 1 173 ? 2.230 -18.733 14.674 1.00 96.06 173 TYR A O 1
ATOM 1387 N N . ILE A 1 174 ? 3.435 -17.049 15.561 1.00 94.62 174 ILE A N 1
ATOM 1388 C CA . ILE A 1 174 ? 2.740 -17.006 16.845 1.00 94.62 174 ILE A CA 1
ATOM 1389 C C . ILE A 1 174 ? 1.945 -15.701 16.863 1.00 94.62 174 ILE A C 1
ATOM 1391 O O . ILE A 1 174 ? 2.583 -14.643 16.882 1.00 94.62 174 ILE A O 1
ATOM 1395 N N . PRO A 1 175 ? 0.599 -15.765 16.850 1.00 94.19 175 PRO A N 1
ATOM 1396 C CA . PRO A 1 175 ? -0.242 -14.590 17.002 1.00 94.19 175 PRO A CA 1
ATOM 1397 C C . PRO A 1 175 ? 0.154 -13.747 18.203 1.00 94.19 175 PRO A C 1
ATOM 1399 O O . PRO A 1 175 ? 0.525 -14.265 19.260 1.00 94.19 175 PRO A O 1
ATOM 1402 N N . SER A 1 176 ? 0.076 -12.440 18.019 1.00 91.00 176 SER A N 1
ATOM 1403 C CA . SER A 1 176 ? 0.309 -11.470 19.066 1.00 91.00 176 SER A CA 1
ATOM 1404 C C . SER A 1 176 ? -0.738 -11.599 20.181 1.00 91.00 176 SER A C 1
ATOM 1406 O O . SER A 1 176 ? -1.785 -12.229 20.032 1.00 91.00 176 SER A O 1
ATOM 1408 N N . GLY A 1 177 ? -0.446 -10.998 21.334 1.00 81.94 177 GLY A N 1
ATOM 1409 C CA . GLY A 1 177 ? -1.326 -11.049 22.502 1.00 81.94 177 GLY A CA 1
ATOM 1410 C C . GLY A 1 177 ? -2.560 -10.141 22.434 1.00 81.94 177 GLY A C 1
ATOM 1411 O O . GLY A 1 177 ? -3.297 -10.098 23.417 1.00 81.94 177 GLY A O 1
ATOM 1412 N N . ILE A 1 178 ? -2.788 -9.396 21.341 1.00 91.12 178 ILE A N 1
ATOM 1413 C CA . ILE A 1 178 ? -3.980 -8.545 21.217 1.00 91.12 178 ILE A CA 1
ATOM 1414 C C . ILE A 1 178 ? -5.224 -9.425 21.044 1.00 91.12 178 ILE A C 1
ATOM 1416 O O . ILE A 1 178 ? -5.259 -10.319 20.200 1.00 91.12 178 ILE A O 1
ATOM 1420 N N . SER A 1 179 ? -6.248 -9.205 21.867 1.00 87.62 179 SER A N 1
ATOM 1421 C CA . SER A 1 179 ? -7.458 -10.029 21.853 1.00 87.62 179 SER A CA 1
ATOM 1422 C C . SER A 1 179 ? -8.532 -9.479 20.907 1.00 87.62 179 SER A C 1
ATOM 1424 O O . SER A 1 179 ? -8.561 -8.288 20.578 1.00 87.62 179 SER A O 1
ATOM 1426 N N . GLY A 1 180 ? -9.405 -10.382 20.450 1.00 93.69 180 GLY A N 1
ATOM 1427 C CA . GLY A 1 180 ? -10.578 -10.083 19.626 1.00 93.69 180 GLY A CA 1
ATOM 1428 C C . GLY A 1 180 ? -10.251 -9.734 18.174 1.00 93.69 180 GLY A C 1
ATOM 1429 O O . GLY A 1 180 ? -9.501 -8.798 17.906 1.00 93.69 180 GLY A O 1
ATOM 1430 N N . PHE A 1 181 ? -10.848 -10.455 17.223 1.00 97.06 181 PHE A N 1
ATOM 1431 C CA . PHE A 1 181 ? -10.859 -10.022 15.824 1.00 97.06 181 PHE A CA 1
ATOM 1432 C C . PHE A 1 181 ? -11.776 -8.808 15.660 1.00 97.06 181 PHE A C 1
ATOM 1434 O O . PHE A 1 181 ? -12.731 -8.626 16.421 1.00 97.06 181 PHE A O 1
ATOM 1441 N N . VAL A 1 182 ? -11.484 -7.980 14.657 1.00 97.62 182 VAL A N 1
ATOM 1442 C CA . VAL A 1 182 ? -12.421 -6.940 14.236 1.00 97.62 182 VAL A CA 1
ATOM 1443 C C . VAL A 1 182 ? -13.509 -7.587 13.381 1.00 97.62 182 VAL A C 1
ATOM 1445 O O . VAL A 1 182 ? -13.215 -8.215 12.366 1.00 97.62 182 VAL A O 1
ATOM 1448 N N . HIS A 1 183 ? -14.767 -7.412 13.770 1.00 97.12 183 HIS A N 1
ATOM 1449 C CA . HIS A 1 183 ? -15.928 -7.905 13.032 1.00 97.12 183 HIS A CA 1
ATOM 1450 C C . HIS A 1 183 ? -16.689 -6.751 12.384 1.00 97.12 183 HIS A C 1
ATOM 1452 O O . HIS A 1 183 ? -16.651 -5.628 12.876 1.00 97.12 183 HIS A O 1
ATOM 1458 N N . LEU A 1 184 ? -17.391 -7.028 11.283 1.00 96.19 184 LEU A N 1
ATOM 1459 C CA . LEU A 1 184 ? -18.293 -6.082 10.630 1.00 96.19 184 LEU A CA 1
ATOM 1460 C C . LEU A 1 184 ? -19.738 -6.545 10.831 1.00 96.19 184 LEU A C 1
ATOM 1462 O O . LEU A 1 184 ? -20.194 -7.484 10.182 1.00 96.19 184 LEU A O 1
ATOM 1466 N N . GLU A 1 185 ? -20.466 -5.868 11.715 1.00 90.31 185 GLU A N 1
ATOM 1467 C CA . GLU A 1 185 ? -21.828 -6.229 12.110 1.00 90.31 185 GLU A CA 1
ATOM 1468 C C . GLU A 1 185 ? -22.752 -5.017 11.973 1.00 90.31 185 GLU A C 1
ATOM 1470 O O . GLU A 1 185 ? -22.465 -3.931 12.473 1.00 90.31 185 GLU A O 1
ATOM 1475 N N . GLY A 1 186 ? -23.866 -5.168 11.250 1.00 85.19 186 GLY A N 1
ATOM 1476 C CA . GLY A 1 186 ? -24.823 -4.069 11.058 1.00 85.19 186 GLY A CA 1
ATOM 1477 C C . GLY A 1 186 ? -24.223 -2.813 10.407 1.00 85.19 186 GLY A C 1
ATOM 1478 O O . GLY A 1 186 ? -24.716 -1.713 10.636 1.00 85.19 186 GLY A O 1
ATOM 1479 N N . GLY A 1 187 ? -23.145 -2.965 9.628 1.00 86.31 187 GLY A N 1
ATOM 1480 C CA . GLY A 1 187 ? -22.431 -1.859 8.982 1.00 86.31 187 GLY A CA 1
ATOM 1481 C C . GLY A 1 187 ? -21.452 -1.098 9.883 1.00 86.31 187 GLY A C 1
ATOM 1482 O O . GLY A 1 187 ? -20.898 -0.091 9.449 1.00 86.31 187 GLY A O 1
ATOM 1483 N N . MET A 1 188 ? -21.213 -1.574 11.107 1.00 90.56 188 MET A N 1
ATOM 1484 C CA . MET A 1 188 ? -20.245 -1.009 12.046 1.00 90.56 188 MET A CA 1
ATOM 1485 C C . MET A 1 188 ? -19.166 -2.035 12.375 1.00 90.56 188 MET A C 1
ATOM 1487 O O . MET A 1 188 ? -19.437 -3.235 12.427 1.00 90.56 188 MET A O 1
ATOM 1491 N N . LEU A 1 189 ? -17.941 -1.563 12.607 1.00 97.12 189 LEU A N 1
ATOM 1492 C CA . LEU A 1 189 ? -16.887 -2.438 13.103 1.00 97.12 189 LEU A CA 1
ATOM 1493 C C . LEU A 1 189 ? -17.019 -2.610 14.612 1.00 97.12 189 LEU A C 1
ATOM 1495 O O . LEU A 1 189 ? -17.352 -1.657 15.322 1.00 97.12 189 LEU A O 1
ATOM 1499 N N . THR A 1 190 ? -16.731 -3.809 15.101 1.00 96.56 190 THR A N 1
ATOM 1500 C CA . THR A 1 190 ? -16.711 -4.123 16.529 1.00 96.56 190 THR A CA 1
ATOM 1501 C C . THR A 1 190 ? -15.483 -4.947 16.890 1.00 96.56 190 THR A C 1
ATOM 1503 O O . THR A 1 190 ? -14.970 -5.718 16.083 1.00 96.56 190 THR A O 1
ATOM 1506 N N . VAL A 1 191 ? -15.003 -4.776 18.119 1.00 95.19 191 VAL A N 1
ATOM 1507 C CA . VAL A 1 191 ? -13.979 -5.619 18.745 1.00 95.19 191 VAL A CA 1
ATOM 1508 C C . VAL A 1 191 ? -14.525 -6.021 20.103 1.00 95.19 191 VAL A C 1
ATOM 1510 O O . VAL A 1 191 ? -14.854 -5.154 20.907 1.00 95.19 191 VAL A O 1
ATOM 1513 N N . GLU A 1 192 ? -14.684 -7.324 20.338 1.00 92.81 192 GLU A N 1
ATOM 1514 C CA . GLU A 1 192 ? -15.246 -7.855 21.594 1.00 92.81 192 GLU A CA 1
ATOM 1515 C C . GLU A 1 192 ? -16.599 -7.208 21.980 1.00 92.81 192 GLU A C 1
ATOM 1517 O O . GLU A 1 192 ? -16.914 -7.002 23.149 1.00 92.81 192 GLU A O 1
ATOM 1522 N N . GLY A 1 193 ? -17.411 -6.859 20.974 1.00 90.06 193 GLY A N 1
ATOM 1523 C CA . GLY A 1 193 ? -18.718 -6.214 21.146 1.00 90.06 193 GLY A CA 1
ATOM 1524 C C . GLY A 1 193 ? -18.680 -4.695 21.358 1.00 90.06 193 GLY A C 1
ATOM 1525 O O . GLY A 1 193 ? -19.734 -4.059 21.327 1.00 90.06 193 GLY A O 1
ATOM 1526 N N . ALA A 1 194 ? -17.503 -4.086 21.523 1.00 93.06 194 ALA A N 1
ATOM 1527 C CA . ALA A 1 194 ? -17.354 -2.634 21.569 1.00 93.06 194 ALA A CA 1
ATOM 1528 C C . ALA A 1 194 ? -17.237 -2.048 20.149 1.00 93.06 194 ALA A C 1
ATOM 1530 O O . ALA A 1 194 ? -16.534 -2.629 19.317 1.00 93.06 194 ALA A O 1
ATOM 1531 N N . PRO A 1 195 ? -17.874 -0.899 19.846 1.00 94.00 195 PRO A N 1
ATOM 1532 C CA . PRO A 1 195 ? -17.702 -0.225 18.564 1.00 94.00 195 PRO A CA 1
ATOM 1533 C C . PRO A 1 195 ?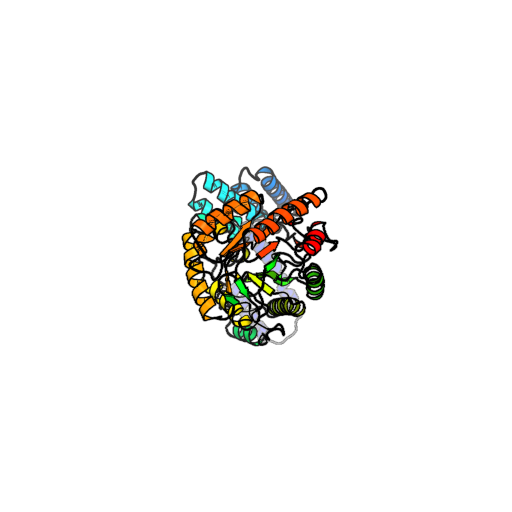 -16.239 0.129 18.302 1.00 94.00 195 PRO A C 1
ATOM 1535 O O . PRO A 1 195 ? -15.564 0.717 19.146 1.00 94.00 195 PRO A O 1
ATOM 1538 N N . TYR A 1 196 ? -15.776 -0.174 17.097 1.00 95.69 196 TYR A N 1
ATOM 1539 C CA . TYR A 1 196 ? -14.459 0.183 16.603 1.00 95.69 196 TYR A CA 1
ATOM 1540 C C . TYR A 1 196 ? -14.622 1.171 15.446 1.00 95.69 196 TYR A C 1
ATOM 1542 O O . TYR A 1 196 ? -15.337 0.912 14.483 1.00 95.69 196 TYR A O 1
ATOM 1550 N N . ARG A 1 197 ? -13.986 2.339 15.532 1.00 95.94 197 ARG A N 1
ATOM 1551 C CA . ARG A 1 197 ? -13.948 3.317 14.436 1.00 95.94 197 ARG A CA 1
ATOM 1552 C C . ARG A 1 197 ? -12.510 3.459 13.976 1.00 95.94 197 ARG A C 1
ATOM 1554 O O . ARG A 1 197 ? -11.639 3.703 14.807 1.00 95.94 197 ARG A O 1
ATOM 1561 N N . ILE A 1 198 ? -12.271 3.330 12.675 1.00 98.25 198 ILE A N 1
ATOM 1562 C CA . ILE A 1 198 ? -10.920 3.441 12.119 1.00 98.25 198 ILE A CA 1
ATOM 1563 C C . ILE A 1 198 ? -10.491 4.912 12.159 1.00 98.25 198 ILE A C 1
ATOM 1565 O O . ILE A 1 198 ? -11.094 5.767 11.511 1.00 98.25 198 ILE A O 1
ATOM 1569 N N . ARG A 1 199 ? -9.447 5.214 12.927 1.00 98.38 199 ARG A N 1
ATOM 1570 C CA . ARG A 1 199 ? -8.776 6.518 12.942 1.00 98.38 199 ARG A CA 1
ATOM 1571 C C . ARG A 1 199 ? -7.291 6.250 12.825 1.00 98.38 199 ARG A C 1
ATOM 1573 O O . ARG A 1 199 ? -6.643 5.886 13.806 1.00 98.38 199 ARG A O 1
ATOM 1580 N N . GLY A 1 200 ? -6.781 6.326 11.605 1.00 98.50 200 GLY A N 1
ATOM 1581 C CA . GLY A 1 200 ? -5.481 5.759 11.293 1.00 98.50 200 GLY A CA 1
ATOM 1582 C C . GLY A 1 200 ? -4.626 6.575 10.346 1.00 98.50 200 GLY A C 1
ATOM 1583 O O . GLY A 1 200 ? -4.959 7.690 9.939 1.00 98.50 200 GLY A O 1
ATOM 1584 N N . VAL A 1 201 ? -3.506 5.968 9.981 1.00 98.88 201 VAL A N 1
ATOM 1585 C CA . VAL A 1 201 ? -2.549 6.471 8.995 1.00 98.88 201 VAL A CA 1
ATOM 1586 C C . VAL A 1 201 ? -2.131 5.344 8.061 1.00 98.88 201 VAL A C 1
ATOM 1588 O O . VAL A 1 201 ? -2.042 4.183 8.456 1.00 98.88 201 VAL A O 1
ATOM 1591 N N . ASN A 1 202 ? -1.830 5.689 6.818 1.00 98.88 202 ASN A N 1
ATOM 1592 C CA . ASN A 1 202 ? -0.986 4.845 5.987 1.00 98.88 202 ASN A CA 1
ATOM 1593 C C . ASN A 1 202 ? 0.437 4.936 6.543 1.00 98.88 202 ASN A C 1
ATOM 1595 O O . ASN A 1 202 ? 0.875 6.013 6.956 1.00 98.88 202 ASN A O 1
ATOM 1599 N N . TYR A 1 203 ? 1.127 3.804 6.628 1.00 98.69 203 TYR A N 1
ATOM 1600 C CA . TYR A 1 203 ? 2.399 3.715 7.325 1.00 98.69 203 TYR A CA 1
ATOM 1601 C C . TYR A 1 203 ? 3.479 3.081 6.456 1.00 98.69 203 TYR A C 1
ATOM 1603 O O . TYR A 1 203 ? 3.396 1.933 6.022 1.00 98.69 203 TYR A O 1
ATOM 1611 N N . TYR A 1 204 ? 4.528 3.872 6.286 1.00 98.19 204 TYR A N 1
ATOM 1612 C CA . TYR A 1 204 ? 5.857 3.459 5.894 1.00 98.19 204 TYR A CA 1
ATOM 1613 C C . TYR A 1 204 ? 6.833 4.043 6.917 1.00 98.19 204 TYR A C 1
ATOM 1615 O O . TYR A 1 204 ? 6.647 5.202 7.309 1.00 98.19 204 TYR A O 1
ATOM 1623 N N . PRO A 1 205 ? 7.890 3.317 7.308 1.00 97.75 205 PRO A N 1
ATOM 1624 C CA . PRO A 1 205 ? 8.923 3.880 8.155 1.00 97.75 205 PRO A CA 1
ATOM 1625 C C . PRO A 1 205 ? 9.615 5.039 7.453 1.00 97.75 205 PRO A C 1
ATOM 1627 O O . PRO A 1 205 ? 9.976 4.924 6.276 1.00 97.75 205 PRO A O 1
ATOM 1630 N N . SER A 1 206 ? 9.834 6.152 8.158 1.00 96.88 206 SER A N 1
ATOM 1631 C CA . SER A 1 206 ? 10.317 7.399 7.545 1.00 96.88 206 SER A CA 1
ATOM 1632 C C . SER A 1 206 ? 11.649 7.195 6.814 1.00 96.88 206 SER A C 1
ATOM 1634 O O . SER A 1 206 ? 11.922 7.806 5.781 1.00 96.88 206 SER A O 1
ATOM 1636 N N . ARG A 1 207 ? 12.488 6.287 7.326 1.00 96.19 207 ARG A N 1
ATOM 1637 C CA . ARG A 1 207 ? 13.826 5.992 6.790 1.00 96.19 207 ARG A CA 1
ATOM 1638 C C . ARG A 1 207 ? 13.885 4.807 5.828 1.00 96.19 207 ARG A C 1
ATOM 1640 O O . ARG A 1 207 ? 14.927 4.615 5.210 1.00 96.19 207 ARG A O 1
ATOM 1647 N N . ALA A 1 208 ? 12.791 4.069 5.660 1.00 96.19 208 ALA A N 1
ATOM 1648 C CA . ALA A 1 208 ? 12.710 2.933 4.747 1.00 96.19 208 ALA A CA 1
ATOM 1649 C C . ALA A 1 208 ? 11.333 2.859 4.050 1.00 96.19 208 ALA A C 1
ATOM 1651 O O . ALA A 1 208 ? 10.618 1.871 4.209 1.00 96.19 208 ALA A O 1
ATOM 1652 N N . PRO A 1 209 ? 10.918 3.882 3.279 1.00 95.38 209 PRO A N 1
ATOM 1653 C CA . PRO A 1 209 ? 9.619 3.868 2.619 1.00 95.38 209 PRO A CA 1
ATOM 1654 C C . PRO A 1 209 ? 9.600 3.031 1.336 1.00 95.38 209 PRO A C 1
ATOM 1656 O O . PRO A 1 209 ? 10.637 2.708 0.745 1.00 95.38 209 PRO A O 1
ATOM 1659 N N . TRP A 1 210 ? 8.386 2.722 0.872 1.00 91.38 210 TRP A N 1
ATOM 1660 C CA . TRP A 1 210 ? 8.105 2.031 -0.392 1.00 91.38 210 TRP A CA 1
ATOM 1661 C C . TRP A 1 210 ? 8.958 0.771 -0.549 1.00 91.38 210 TRP A C 1
ATOM 1663 O O . TRP A 1 210 ? 8.937 -0.074 0.334 1.00 91.38 210 TRP A O 1
ATOM 1673 N N . ARG A 1 211 ? 9.765 0.661 -1.617 1.00 88.25 211 ARG A N 1
ATOM 1674 C CA . ARG A 1 211 ? 10.598 -0.516 -1.921 1.00 88.25 211 ARG A CA 1
ATOM 1675 C C . ARG A 1 211 ? 11.607 -0.886 -0.828 1.00 88.25 211 ARG A C 1
ATOM 1677 O O . ARG A 1 211 ? 12.143 -1.986 -0.876 1.00 88.25 211 ARG A O 1
ATOM 1684 N N . ARG A 1 212 ? 11.895 0.009 0.122 1.00 92.88 212 ARG A N 1
ATOM 1685 C CA . ARG A 1 212 ? 12.810 -0.255 1.243 1.00 92.88 212 ARG A CA 1
ATOM 1686 C C . ARG A 1 212 ? 12.102 -0.813 2.478 1.00 92.88 212 ARG A C 1
ATOM 1688 O O . ARG A 1 212 ? 12.767 -1.330 3.367 1.00 92.88 212 ARG A O 1
ATOM 1695 N N . PHE A 1 213 ? 10.771 -0.757 2.538 1.00 96.12 213 PHE A N 1
ATOM 1696 C CA . PHE A 1 213 ? 10.007 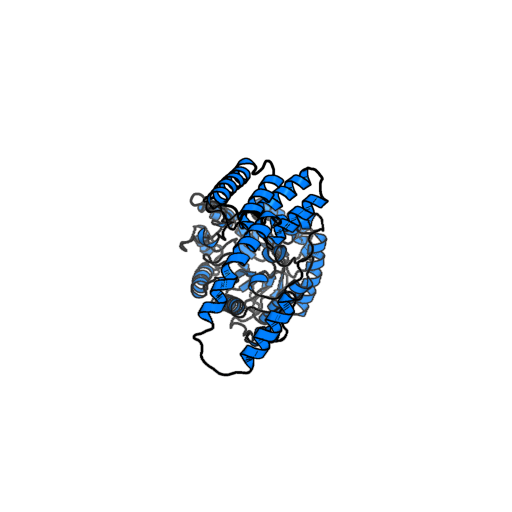-1.102 3.739 1.00 96.12 213 PHE A CA 1
ATOM 1697 C C . PHE A 1 213 ? 10.302 -2.506 4.264 1.00 96.12 213 PHE A C 1
ATOM 1699 O O . PHE A 1 213 ? 10.678 -2.678 5.419 1.00 96.12 213 PHE A O 1
ATOM 1706 N N . LEU A 1 214 ? 10.209 -3.529 3.431 1.00 95.81 214 LEU A N 1
ATOM 1707 C CA . LEU A 1 214 ? 10.395 -4.897 3.909 1.00 95.81 214 LEU A CA 1
ATOM 1708 C C . LEU A 1 214 ? 11.873 -5.292 4.036 1.00 95.81 214 LEU A C 1
ATOM 1710 O O . LEU A 1 214 ? 12.219 -6.182 4.810 1.00 95.81 214 LEU A O 1
ATOM 1714 N N . THR A 1 215 ? 12.764 -4.618 3.315 1.00 93.81 215 THR A N 1
ATOM 1715 C CA . THR A 1 215 ? 14.177 -5.001 3.223 1.00 93.81 215 THR A CA 1
ATOM 1716 C C . THR A 1 215 ? 15.075 -4.232 4.189 1.00 93.81 215 THR A C 1
ATOM 1718 O O . THR A 1 215 ? 16.061 -4.789 4.667 1.00 93.81 215 THR A O 1
ATOM 1721 N N . GLU A 1 216 ? 14.732 -2.988 4.526 1.00 96.19 216 GLU A N 1
ATOM 1722 C CA . GLU A 1 216 ? 15.618 -2.063 5.246 1.00 96.19 216 GLU A CA 1
ATOM 1723 C C . GLU A 1 216 ? 15.008 -1.467 6.526 1.00 96.19 216 GLU A C 1
ATOM 1725 O O . GLU A 1 216 ? 15.703 -0.744 7.236 1.00 96.19 216 GLU A O 1
ATOM 1730 N N . SER A 1 217 ? 13.745 -1.759 6.864 1.00 97.12 217 SER A N 1
ATOM 1731 C CA . SER A 1 217 ? 13.125 -1.174 8.066 1.00 97.12 217 SER A CA 1
ATOM 1732 C C . SER A 1 217 ? 13.789 -1.625 9.356 1.00 97.12 217 SER A C 1
ATOM 1734 O O . SER A 1 217 ? 13.829 -2.812 9.665 1.00 97.12 217 SER A O 1
ATOM 1736 N N . ASP A 1 218 ? 14.234 -0.678 10.166 1.00 97.62 218 ASP A N 1
ATOM 1737 C CA . ASP A 1 218 ? 14.762 -0.947 11.497 1.00 97.62 218 ASP A CA 1
ATOM 1738 C C . ASP A 1 218 ? 13.616 -1.100 12.515 1.00 97.62 218 ASP A C 1
ATOM 1740 O O . ASP A 1 218 ? 12.774 -0.212 12.638 1.00 97.62 218 ASP A O 1
ATOM 1744 N N . LEU A 1 219 ? 13.555 -2.231 13.230 1.00 98.38 219 LEU A N 1
ATOM 1745 C CA . LEU A 1 219 ? 12.443 -2.528 14.145 1.00 98.38 219 LEU A CA 1
ATOM 1746 C C . LEU A 1 219 ? 12.426 -1.636 15.395 1.00 98.38 219 LEU A C 1
ATOM 1748 O O . LEU A 1 219 ? 11.352 -1.400 15.944 1.00 98.38 219 LEU A O 1
ATOM 1752 N N . GLU A 1 220 ? 13.576 -1.131 15.842 1.00 98.25 220 GLU A N 1
ATOM 1753 C CA . GLU A 1 220 ? 13.639 -0.186 16.961 1.00 98.25 220 GLU A CA 1
ATOM 1754 C C . GLU A 1 220 ? 13.034 1.156 16.535 1.00 98.25 220 GLU A C 1
ATOM 1756 O O . GLU A 1 220 ? 12.172 1.705 17.226 1.00 98.25 220 GLU A O 1
ATOM 1761 N N . MET A 1 221 ? 13.397 1.627 15.339 1.00 97.88 221 MET A N 1
ATOM 1762 C CA . MET A 1 221 ? 12.824 2.839 14.749 1.00 97.88 221 MET A CA 1
ATOM 1763 C C . MET A 1 221 ? 11.328 2.696 14.471 1.00 97.88 221 MET A C 1
ATOM 1765 O O . MET A 1 221 ? 10.567 3.601 14.807 1.00 97.88 221 MET A O 1
ATOM 1769 N N . VAL A 1 222 ? 10.891 1.557 13.919 1.00 98.69 222 VAL A N 1
ATOM 1770 C CA . VAL A 1 222 ? 9.461 1.254 13.746 1.00 98.69 222 VAL A CA 1
ATOM 1771 C C . VAL A 1 222 ? 8.746 1.327 15.092 1.00 98.69 222 VAL A C 1
ATOM 1773 O O . VAL A 1 222 ? 7.706 1.966 15.199 1.00 98.69 222 VAL A O 1
ATOM 1776 N N . GLY A 1 223 ? 9.309 0.723 16.143 1.00 98.69 223 GLY A N 1
ATOM 1777 C CA . GLY A 1 223 ? 8.745 0.787 17.489 1.00 98.69 223 GLY A CA 1
ATOM 1778 C C . GLY A 1 223 ? 8.518 2.226 17.965 1.00 98.69 223 GLY A C 1
ATOM 1779 O O . GLY A 1 223 ? 7.412 2.549 18.396 1.00 98.69 223 GLY A O 1
ATOM 1780 N N . ALA A 1 224 ? 9.527 3.089 17.826 1.00 98.69 224 ALA A N 1
ATOM 1781 C CA . ALA A 1 224 ? 9.444 4.496 18.218 1.00 98.69 224 ALA A CA 1
ATOM 1782 C C . ALA A 1 224 ? 8.448 5.305 17.365 1.00 98.69 224 ALA A C 1
ATOM 1784 O O . ALA A 1 224 ? 7.724 6.157 17.878 1.00 98.69 224 ALA A O 1
ATOM 1785 N N . GLU A 1 225 ? 8.371 5.038 16.063 1.00 98.75 225 GLU A N 1
ATOM 1786 C CA . GLU A 1 225 ? 7.404 5.680 15.170 1.00 98.75 225 GLU A CA 1
ATOM 1787 C C . GLU A 1 225 ? 5.961 5.265 15.492 1.00 98.75 225 GLU A C 1
ATOM 1789 O O . GLU A 1 225 ? 5.059 6.106 15.518 1.00 98.75 225 GLU A O 1
ATOM 1794 N N . LEU A 1 226 ? 5.731 3.985 15.792 1.00 98.81 226 LEU A N 1
ATOM 1795 C CA . LEU A 1 226 ? 4.415 3.506 16.205 1.00 98.81 226 LEU A CA 1
ATOM 1796 C C . LEU A 1 226 ? 3.999 4.070 17.578 1.00 98.81 226 LEU A C 1
ATOM 1798 O O . LEU A 1 226 ? 2.805 4.263 17.798 1.00 98.81 226 LEU A O 1
ATOM 1802 N N . ASP A 1 227 ? 4.944 4.397 18.472 1.00 98.69 227 ASP A N 1
ATOM 1803 C CA . ASP A 1 227 ? 4.646 5.132 19.716 1.00 98.69 227 ASP A CA 1
ATOM 1804 C C . ASP A 1 227 ? 4.130 6.548 19.439 1.00 98.69 227 ASP A C 1
ATOM 1806 O O . ASP A 1 227 ? 3.215 7.014 20.114 1.00 98.69 227 ASP A O 1
ATOM 1810 N N . LEU A 1 228 ? 4.661 7.234 18.420 1.00 98.69 228 LEU A N 1
ATOM 1811 C CA . LEU A 1 228 ? 4.150 8.549 18.011 1.00 98.69 228 LEU A CA 1
ATOM 1812 C C . LEU A 1 228 ? 2.725 8.447 17.457 1.00 98.69 228 LEU A C 1
ATOM 1814 O O . LEU A 1 228 ? 1.872 9.270 17.791 1.00 98.69 228 LEU A O 1
ATOM 1818 N N . ILE A 1 229 ? 2.458 7.420 16.643 1.00 98.69 229 ILE A N 1
ATOM 1819 C CA . ILE A 1 229 ? 1.128 7.154 16.079 1.00 98.69 229 ILE A CA 1
ATOM 1820 C C . ILE A 1 229 ? 0.123 6.862 17.200 1.00 98.69 229 ILE A C 1
ATOM 1822 O O . ILE A 1 229 ? -0.927 7.504 17.262 1.00 98.69 229 ILE A O 1
ATOM 1826 N N . GLN A 1 230 ? 0.463 5.954 18.118 1.00 97.69 230 GLN A N 1
ATOM 1827 C CA . GLN A 1 230 ? -0.369 5.631 19.277 1.00 97.69 230 GLN A CA 1
ATOM 1828 C C . GLN A 1 230 ? -0.570 6.858 20.180 1.00 97.69 230 GLN A C 1
ATOM 1830 O O . GLN A 1 230 ? -1.694 7.147 20.588 1.00 97.69 230 GLN A O 1
ATOM 1835 N N . GLY A 1 231 ? 0.494 7.618 20.457 1.00 97.56 231 GLY A N 1
ATOM 1836 C CA . GLY A 1 231 ? 0.455 8.826 21.282 1.00 97.56 231 GLY A CA 1
ATOM 1837 C C . GLY A 1 231 ? -0.417 9.943 20.701 1.00 97.56 231 GLY A C 1
ATOM 1838 O O . GLY A 1 231 ? -0.911 10.782 21.451 1.00 97.56 231 GLY A O 1
ATOM 1839 N N . ALA A 1 232 ? -0.666 9.934 19.387 1.00 97.62 232 ALA A N 1
ATOM 1840 C CA . ALA A 1 232 ? -1.635 10.819 18.742 1.00 97.62 232 ALA A CA 1
ATOM 1841 C C . ALA A 1 232 ? -3.100 10.348 18.872 1.00 97.62 232 ALA A C 1
ATOM 1843 O O . ALA A 1 232 ? -4.007 11.016 18.373 1.00 97.62 232 ALA A O 1
ATOM 1844 N N . GLY A 1 233 ? -3.342 9.204 19.517 1.00 97.25 233 GLY A N 1
ATOM 1845 C CA . GLY A 1 233 ? -4.662 8.593 19.662 1.00 97.25 233 GLY A CA 1
ATOM 1846 C C . GLY A 1 233 ? -5.153 7.866 18.407 1.00 97.25 233 GLY A C 1
ATOM 1847 O O . GLY A 1 233 ? -6.349 7.598 18.296 1.00 97.25 233 GLY A O 1
ATOM 1848 N N . LEU A 1 234 ? -4.264 7.564 17.455 1.00 98.44 234 LEU A N 1
ATOM 1849 C CA . LEU A 1 234 ? -4.588 6.767 16.271 1.00 98.44 234 LEU A CA 1
ATOM 1850 C C . LEU A 1 234 ? -4.570 5.275 16.623 1.00 98.44 234 LEU A C 1
ATOM 1852 O O . LEU A 1 234 ? -3.764 4.830 17.436 1.00 98.44 234 LEU A O 1
ATOM 1856 N N . ASN A 1 235 ? -5.455 4.496 16.002 1.00 98.00 235 ASN A N 1
ATOM 1857 C CA . ASN A 1 235 ? -5.691 3.094 16.363 1.00 98.00 235 ASN A CA 1
ATOM 1858 C C . ASN A 1 235 ? -5.487 2.092 15.223 1.00 98.00 235 ASN A C 1
ATOM 1860 O O . ASN A 1 235 ? -5.586 0.888 15.455 1.00 98.00 235 ASN A O 1
ATOM 1864 N N . THR A 1 236 ? -5.249 2.574 14.003 1.00 98.75 236 THR A N 1
ATOM 1865 C CA . THR A 1 236 ? -5.106 1.734 12.810 1.00 98.75 236 THR A CA 1
ATOM 1866 C C . THR A 1 236 ? -3.930 2.207 11.967 1.00 98.75 236 THR A C 1
ATOM 1868 O O . THR A 1 236 ? -3.768 3.408 11.743 1.00 98.75 236 THR A O 1
ATOM 1871 N N . ILE A 1 237 ? -3.148 1.267 11.445 1.00 98.88 237 ILE A N 1
ATOM 1872 C CA . ILE A 1 237 ? -2.157 1.527 10.401 1.00 98.88 237 ILE A CA 1
ATOM 1873 C C . ILE A 1 237 ? -2.476 0.704 9.152 1.00 98.88 237 ILE A C 1
ATOM 1875 O O . ILE A 1 237 ? -2.886 -0.450 9.257 1.00 98.88 237 ILE A O 1
ATOM 1879 N N . ARG A 1 238 ? -2.278 1.276 7.963 1.00 98.94 238 ARG A N 1
ATOM 1880 C CA . ARG A 1 238 ? -2.267 0.522 6.700 1.00 98.94 238 ARG A CA 1
ATOM 1881 C C . ARG A 1 238 ? -0.831 0.346 6.221 1.00 98.94 238 ARG A C 1
ATOM 1883 O O . ARG A 1 238 ? -0.118 1.338 6.092 1.00 98.94 238 ARG A O 1
ATOM 1890 N N . ILE A 1 239 ? -0.412 -0.898 6.002 1.00 98.75 239 ILE A N 1
ATOM 1891 C CA . ILE A 1 239 ? 0.949 -1.272 5.585 1.00 98.75 239 ILE A CA 1
ATOM 1892 C C . ILE A 1 239 ? 0.927 -2.014 4.249 1.00 98.75 239 ILE A C 1
ATOM 1894 O O . ILE A 1 239 ? -0.084 -2.609 3.882 1.00 98.75 239 ILE A O 1
ATOM 1898 N N . PHE A 1 240 ? 2.056 -2.019 3.542 1.00 97.81 240 PHE A N 1
ATOM 1899 C CA . PHE A 1 240 ? 2.136 -2.475 2.154 1.00 97.81 240 PHE A CA 1
ATOM 1900 C C . PHE A 1 240 ? 3.150 -3.593 2.008 1.00 97.81 240 PHE A C 1
ATOM 1902 O O . PHE A 1 240 ? 4.317 -3.420 2.353 1.00 97.81 240 PHE A O 1
ATOM 1909 N N . VAL A 1 241 ? 2.726 -4.728 1.467 1.00 96.25 241 VAL A N 1
ATOM 1910 C CA . VAL A 1 241 ? 3.631 -5.819 1.118 1.00 96.25 241 VAL A CA 1
ATOM 1911 C C . VAL A 1 241 ? 3.676 -6.020 -0.392 1.00 96.25 241 VAL A C 1
ATOM 1913 O O . VAL A 1 241 ? 2.722 -5.709 -1.097 1.00 96.25 241 VAL A O 1
ATOM 1916 N N . TRP A 1 242 ? 4.807 -6.520 -0.887 1.00 91.75 242 TRP A N 1
ATOM 1917 C CA . TRP A 1 242 ? 4.991 -6.885 -2.292 1.00 91.75 242 TRP A CA 1
ATOM 1918 C C . TRP A 1 242 ? 5.928 -8.086 -2.397 1.00 91.75 242 TRP A C 1
ATOM 1920 O O . TRP A 1 242 ? 6.772 -8.337 -1.525 1.00 91.75 242 TRP A O 1
ATOM 1930 N N . TYR A 1 243 ? 5.778 -8.855 -3.467 1.00 90.25 243 TYR A N 1
ATOM 1931 C CA . TYR A 1 243 ? 6.277 -10.224 -3.492 1.00 90.25 243 TYR A CA 1
ATOM 1932 C C . TYR A 1 243 ? 7.774 -10.339 -3.671 1.00 90.25 243 TYR A C 1
ATOM 1934 O O . TYR A 1 243 ? 8.394 -11.175 -3.022 1.00 90.25 243 TYR A O 1
ATOM 1942 N N . GLU A 1 244 ? 8.375 -9.491 -4.500 1.00 87.62 244 GLU A N 1
ATOM 1943 C CA . GLU A 1 244 ? 9.816 -9.546 -4.763 1.00 87.62 244 GLU A CA 1
ATOM 1944 C C . GLU A 1 244 ? 10.646 -9.388 -3.475 1.00 87.62 244 GLU A C 1
ATOM 1946 O O . GLU A 1 244 ? 11.702 -10.008 -3.330 1.00 87.62 244 GLU A O 1
ATOM 1951 N N . ALA A 1 245 ? 10.172 -8.600 -2.504 1.00 91.94 245 ALA A N 1
ATOM 1952 C CA . ALA A 1 245 ? 10.858 -8.463 -1.222 1.00 91.94 245 ALA A CA 1
ATOM 1953 C C . ALA A 1 245 ? 10.691 -9.691 -0.319 1.00 91.94 245 ALA A C 1
ATOM 1955 O O . ALA A 1 245 ? 11.630 -10.039 0.388 1.00 91.94 245 ALA A O 1
ATOM 1956 N N . LEU A 1 246 ? 9.527 -10.347 -0.335 1.00 94.81 246 LEU A N 1
ATOM 1957 C CA . LEU A 1 246 ? 9.198 -11.443 0.588 1.00 94.81 246 LEU A CA 1
ATOM 1958 C C . LEU A 1 246 ? 9.572 -12.822 0.065 1.00 94.81 246 LEU A C 1
ATOM 1960 O O . LEU A 1 246 ? 9.811 -13.729 0.860 1.00 94.81 246 LEU A O 1
ATOM 1964 N N . PHE A 1 247 ? 9.608 -12.989 -1.250 1.00 94.25 247 PHE A N 1
ATOM 1965 C CA . PHE A 1 247 ? 9.757 -14.281 -1.893 1.00 94.25 247 PHE A CA 1
ATOM 1966 C C . PHE A 1 247 ? 10.898 -14.268 -2.905 1.00 94.25 247 PHE A C 1
ATOM 1968 O O . PHE A 1 247 ? 11.310 -13.229 -3.424 1.00 94.25 247 PHE A O 1
ATOM 1975 N N . THR A 1 248 ? 11.428 -15.452 -3.172 1.00 92.06 248 THR A N 1
ATOM 1976 C CA . THR A 1 248 ? 12.369 -15.723 -4.258 1.00 92.06 248 THR A CA 1
ATOM 1977 C C . THR A 1 248 ? 11.792 -16.801 -5.169 1.00 92.06 248 THR A C 1
ATOM 1979 O O . THR A 1 248 ? 10.779 -17.408 -4.824 1.00 92.06 248 THR A O 1
ATOM 1982 N N . CYS A 1 249 ? 12.415 -17.038 -6.325 1.00 89.19 249 CYS A N 1
ATOM 1983 C CA . CYS A 1 249 ? 12.054 -18.128 -7.233 1.00 89.19 249 CYS A CA 1
ATOM 1984 C C . CYS A 1 249 ? 10.536 -18.266 -7.465 1.00 89.19 249 CYS A C 1
ATOM 1986 O O . CYS A 1 249 ? 9.962 -19.311 -7.147 1.00 89.19 249 CYS A O 1
ATOM 1988 N N . PRO A 1 250 ? 9.854 -17.230 -7.995 1.00 83.50 250 PRO A N 1
ATOM 1989 C CA . PRO A 1 250 ? 8.394 -17.222 -8.121 1.00 83.50 250 PRO A CA 1
ATOM 1990 C C . PRO A 1 250 ? 7.835 -18.378 -8.970 1.00 83.50 250 PRO A C 1
ATOM 1992 O O . PRO A 1 250 ? 6.657 -18.707 -8.857 1.00 83.50 250 PRO A O 1
ATOM 1995 N N . GLY A 1 251 ? 8.663 -19.032 -9.794 1.00 86.00 251 GLY A N 1
ATOM 1996 C CA . GLY A 1 251 ? 8.294 -20.222 -10.563 1.00 86.00 251 GLY A CA 1
ATOM 1997 C C . GLY A 1 251 ? 8.246 -21.510 -9.734 1.00 86.00 251 GLY A C 1
ATOM 1998 O O . GLY A 1 251 ? 7.708 -22.512 -10.199 1.00 86.00 251 GLY A O 1
ATOM 1999 N N . SER A 1 252 ? 8.768 -21.487 -8.506 1.00 90.31 252 SER A N 1
ATOM 2000 C CA . SER A 1 252 ? 8.738 -22.593 -7.538 1.00 90.31 252 SER A CA 1
ATOM 2001 C C . SER A 1 252 ? 7.621 -22.454 -6.493 1.00 90.31 252 SER A C 1
ATOM 2003 O O . SER A 1 252 ? 7.601 -23.204 -5.518 1.00 90.31 252 SER A O 1
ATOM 2005 N N . GLY A 1 253 ? 6.692 -21.509 -6.678 1.00 89.06 253 GLY A N 1
ATOM 2006 C CA . GLY A 1 253 ? 5.673 -21.161 -5.685 1.00 89.06 253 GLY A CA 1
ATOM 2007 C C . GLY A 1 253 ? 6.177 -20.138 -4.653 1.00 89.06 253 GLY A C 1
ATOM 2008 O O . GLY A 1 253 ? 7.134 -19.409 -4.921 1.00 89.06 253 GLY A O 1
ATOM 2009 N N . PRO A 1 254 ? 5.535 -20.031 -3.475 1.00 93.12 254 PRO A N 1
ATOM 2010 C CA . PRO A 1 254 ? 5.916 -19.055 -2.460 1.00 93.12 254 PRO A CA 1
ATOM 2011 C C . PRO A 1 254 ? 7.153 -19.536 -1.687 1.00 93.12 254 PRO A C 1
ATOM 2013 O O . PRO A 1 254 ? 7.025 -20.176 -0.646 1.00 93.12 254 PRO A O 1
ATOM 2016 N N . VAL A 1 255 ? 8.356 -19.238 -2.189 1.00 95.81 255 VAL A N 1
ATOM 2017 C CA . VAL A 1 255 ? 9.626 -19.526 -1.495 1.00 95.81 255 VAL A CA 1
ATOM 2018 C C . VAL A 1 255 ? 10.020 -18.311 -0.642 1.00 95.81 255 VAL A C 1
ATOM 2020 O O . VAL A 1 255 ? 10.467 -17.311 -1.204 1.00 95.81 255 VAL A O 1
ATOM 2023 N N . PRO A 1 256 ? 9.820 -18.325 0.689 1.00 96.12 256 PRO A N 1
ATOM 2024 C CA . PRO A 1 256 ? 9.964 -17.135 1.527 1.00 96.12 256 PRO A CA 1
ATOM 2025 C C . PRO A 1 256 ? 11.430 -16.787 1.820 1.00 96.12 256 PRO A C 1
ATOM 2027 O O . PRO A 1 256 ? 12.266 -17.663 2.037 1.00 96.12 256 PRO A O 1
ATOM 2030 N N . LYS A 1 257 ? 11.726 -15.489 1.919 1.00 96.62 257 LYS A N 1
ATOM 2031 C CA . LYS A 1 257 ? 12.990 -14.950 2.439 1.00 96.62 257 LYS A CA 1
ATOM 2032 C C . LYS A 1 257 ? 12.870 -14.779 3.954 1.00 96.62 257 LYS A C 1
ATOM 2034 O O . LYS A 1 257 ? 12.111 -13.936 4.433 1.00 96.62 257 LYS A O 1
ATOM 2039 N N . ALA A 1 258 ? 13.572 -15.624 4.709 1.00 95.75 258 ALA A N 1
ATOM 2040 C CA . ALA A 1 258 ? 13.361 -15.779 6.150 1.00 95.75 258 ALA A CA 1
ATOM 2041 C C . ALA A 1 258 ? 13.592 -14.498 6.963 1.00 95.75 258 ALA A C 1
ATOM 2043 O O . ALA A 1 258 ? 12.814 -14.192 7.864 1.00 95.75 258 ALA A O 1
ATOM 2044 N N . ASP A 1 259 ? 14.631 -13.736 6.634 1.00 95.31 259 ASP A N 1
ATOM 2045 C CA . ASP A 1 259 ? 14.976 -12.474 7.286 1.00 95.31 259 ASP A CA 1
ATOM 2046 C C . ASP A 1 259 ? 13.928 -11.380 7.027 1.00 95.31 259 ASP A C 1
ATOM 2048 O O . ASP A 1 259 ? 13.535 -10.664 7.950 1.00 95.31 259 ASP A O 1
ATOM 2052 N N . VAL A 1 260 ? 13.416 -11.296 5.797 1.00 96.81 260 VAL A N 1
ATOM 2053 C CA . VAL A 1 260 ? 12.388 -10.319 5.413 1.00 96.81 260 VAL A CA 1
ATOM 2054 C C . VAL A 1 260 ? 11.037 -10.666 6.041 1.00 96.81 260 VAL A C 1
ATOM 2056 O O . VAL A 1 260 ? 10.355 -9.791 6.578 1.00 96.81 260 VAL A O 1
ATOM 2059 N N . LEU A 1 261 ? 10.671 -11.951 6.065 1.00 97.00 261 LEU A N 1
ATOM 2060 C CA . LEU A 1 261 ? 9.446 -12.407 6.721 1.00 97.00 261 LEU A CA 1
ATOM 2061 C C . LEU A 1 261 ? 9.510 -12.211 8.245 1.00 97.00 261 LEU A C 1
ATOM 2063 O O . LEU A 1 261 ? 8.533 -11.772 8.845 1.00 97.00 261 LEU A O 1
ATOM 2067 N N . ALA A 1 262 ? 10.668 -12.448 8.871 1.00 96.75 262 ALA A N 1
ATOM 2068 C CA . ALA A 1 262 ? 10.874 -12.163 10.291 1.00 96.75 262 ALA A CA 1
ATOM 2069 C C . ALA A 1 262 ? 10.744 -10.663 10.613 1.00 96.75 262 ALA A C 1
ATOM 2071 O O . ALA A 1 262 ? 10.243 -10.299 11.680 1.00 96.75 262 ALA A O 1
ATOM 2072 N N . ARG A 1 263 ? 11.154 -9.782 9.690 1.00 97.75 263 ARG A N 1
ATOM 2073 C CA . ARG A 1 263 ? 10.947 -8.335 9.822 1.00 97.75 263 ARG A CA 1
ATOM 2074 C C . ARG A 1 263 ? 9.461 -7.976 9.777 1.00 97.75 263 ARG A C 1
ATOM 2076 O O . ARG A 1 263 ? 9.007 -7.228 10.639 1.00 97.75 263 ARG A O 1
ATOM 2083 N N . LEU A 1 264 ? 8.699 -8.546 8.839 1.00 98.31 264 LEU A N 1
ATOM 2084 C CA . LEU A 1 264 ? 7.244 -8.363 8.771 1.00 98.31 264 LEU A CA 1
ATOM 2085 C C . LEU A 1 264 ? 6.549 -8.866 10.048 1.00 98.31 264 LEU A C 1
ATOM 2087 O O . LEU A 1 264 ? 5.749 -8.135 10.631 1.00 98.31 264 LEU A O 1
ATOM 2091 N N . ASP A 1 265 ? 6.918 -10.056 10.537 1.00 98.06 265 ASP A N 1
ATOM 2092 C CA . ASP A 1 265 ? 6.427 -10.596 11.812 1.00 98.06 265 ASP A CA 1
ATOM 2093 C C . ASP A 1 265 ? 6.706 -9.629 12.981 1.00 98.06 265 ASP A C 1
ATOM 2095 O O . ASP A 1 265 ? 5.867 -9.441 13.862 1.00 98.06 265 ASP A O 1
ATOM 2099 N N . GLY A 1 266 ? 7.893 -9.011 13.001 1.00 97.75 266 GLY A N 1
ATOM 2100 C CA . GLY A 1 266 ? 8.282 -8.017 14.001 1.00 97.75 266 GLY A CA 1
ATOM 2101 C C . GLY A 1 266 ? 7.429 -6.749 13.954 1.00 97.75 266 GLY A C 1
ATOM 2102 O O . GLY A 1 266 ? 6.975 -6.291 14.998 1.00 97.75 266 GLY A O 1
ATOM 2103 N N . ILE A 1 267 ? 7.163 -6.214 12.760 1.00 98.50 267 ILE A N 1
ATOM 2104 C CA . ILE A 1 267 ? 6.330 -5.015 12.570 1.00 98.50 267 ILE A CA 1
ATOM 2105 C C . ILE A 1 267 ? 4.890 -5.273 13.032 1.00 98.50 267 ILE A C 1
ATOM 2107 O O . ILE A 1 267 ? 4.332 -4.465 13.774 1.00 98.50 267 ILE A O 1
ATOM 2111 N N . ILE A 1 268 ? 4.303 -6.411 12.643 1.00 98.62 268 ILE A N 1
ATOM 2112 C CA . ILE A 1 268 ? 2.945 -6.802 13.055 1.00 98.62 268 ILE A CA 1
ATOM 2113 C C . ILE A 1 268 ? 2.868 -6.933 14.582 1.00 98.62 268 ILE A C 1
ATOM 2115 O O . ILE A 1 268 ? 1.943 -6.405 15.203 1.00 98.62 268 ILE A O 1
ATOM 2119 N N . ARG A 1 269 ? 3.870 -7.568 15.205 1.00 98.19 269 ARG A N 1
ATOM 2120 C CA . ARG A 1 269 ? 3.949 -7.693 16.665 1.00 98.19 269 ARG A CA 1
ATOM 2121 C C . ARG A 1 269 ? 4.044 -6.333 17.360 1.00 98.19 269 ARG A C 1
ATOM 2123 O O . ARG A 1 269 ? 3.302 -6.104 18.308 1.00 98.19 269 ARG A O 1
ATOM 2130 N N . LEU A 1 270 ? 4.903 -5.432 16.884 1.00 98.38 270 LEU A N 1
ATOM 2131 C CA . LEU A 1 270 ? 5.058 -4.089 17.459 1.00 98.38 270 LEU A CA 1
ATOM 2132 C C . LEU A 1 270 ? 3.764 -3.270 17.370 1.00 98.38 270 LEU A C 1
ATOM 2134 O O . LEU A 1 270 ? 3.420 -2.559 18.313 1.00 98.38 270 LEU A O 1
ATOM 2138 N N . ALA A 1 271 ? 3.029 -3.380 16.260 1.00 98.44 271 ALA A N 1
ATOM 2139 C CA . ALA A 1 271 ? 1.720 -2.749 16.124 1.00 98.44 271 ALA A CA 1
ATOM 2140 C C . ALA A 1 271 ? 0.728 -3.301 17.160 1.00 98.44 271 ALA A C 1
ATOM 2142 O O . ALA A 1 271 ? 0.081 -2.527 17.868 1.00 98.44 271 ALA A O 1
ATOM 2143 N N . ALA A 1 272 ? 0.676 -4.625 17.320 1.00 98.25 272 ALA A N 1
ATOM 2144 C CA . ALA A 1 272 ? -0.188 -5.270 18.299 1.00 98.25 272 ALA A CA 1
ATOM 2145 C C . ALA A 1 272 ? 0.143 -4.898 19.753 1.00 98.25 272 ALA A C 1
ATOM 2147 O O . ALA A 1 272 ? -0.761 -4.607 20.533 1.00 98.25 272 ALA A O 1
ATOM 2148 N N . GLU A 1 273 ? 1.430 -4.859 20.115 1.00 97.12 273 GLU A N 1
ATOM 2149 C CA . GLU A 1 273 ? 1.910 -4.449 21.446 1.00 97.12 273 GLU A CA 1
ATOM 2150 C C . GLU A 1 273 ? 1.479 -3.020 21.808 1.00 97.12 273 GLU A C 1
ATOM 2152 O O . GLU A 1 273 ? 1.277 -2.707 22.981 1.00 97.12 273 GLU A O 1
ATOM 2157 N N . LYS A 1 274 ? 1.286 -2.167 20.798 1.00 96.62 274 LYS A N 1
ATOM 2158 C CA . LYS A 1 274 ? 0.829 -0.777 20.943 1.00 96.62 274 LYS A CA 1
ATOM 2159 C C . LYS A 1 274 ? -0.687 -0.626 20.780 1.00 96.62 274 LYS A C 1
ATOM 2161 O O . LYS A 1 274 ? -1.201 0.491 20.813 1.00 96.62 274 LYS A O 1
ATOM 2166 N N . GLY A 1 275 ? -1.416 -1.735 20.629 1.00 96.38 275 GLY A N 1
ATOM 2167 C CA . GLY A 1 275 ? -2.871 -1.750 20.470 1.00 96.38 275 GLY A CA 1
ATOM 2168 C C . GLY A 1 275 ? -3.362 -1.257 19.105 1.00 96.38 275 GLY A C 1
ATOM 2169 O O . GLY A 1 275 ? -4.543 -0.937 18.964 1.00 96.38 275 GLY A O 1
ATOM 2170 N N . LEU A 1 276 ? -2.480 -1.180 18.106 1.00 97.94 276 LEU A N 1
ATOM 2171 C CA . LEU A 1 276 ? -2.824 -0.772 16.747 1.00 97.94 276 LEU A CA 1
ATOM 2172 C C . LEU A 1 276 ? -3.369 -1.967 15.961 1.00 97.94 276 LEU A C 1
ATOM 2174 O O . LEU A 1 276 ? -2.815 -3.066 16.015 1.00 97.94 276 LEU A O 1
ATOM 2178 N N . ARG A 1 277 ? -4.431 -1.739 15.186 1.00 98.50 277 ARG A N 1
ATOM 2179 C CA . ARG A 1 277 ? -4.901 -2.698 14.180 1.00 98.50 277 ARG A CA 1
ATOM 2180 C C . ARG A 1 277 ? -4.260 -2.426 12.822 1.00 98.50 277 ARG A C 1
ATOM 2182 O O . ARG A 1 277 ? -3.898 -1.288 12.524 1.00 98.50 277 ARG A O 1
ATOM 2189 N N . LEU A 1 278 ? -4.138 -3.454 11.988 1.00 98.75 278 LEU A N 1
ATOM 2190 C CA . LEU A 1 278 ? -3.497 -3.362 10.678 1.00 98.75 278 LEU A CA 1
ATOM 2191 C C . LEU A 1 278 ? -4.478 -3.606 9.533 1.00 98.75 278 LEU A C 1
ATOM 2193 O O . LEU A 1 278 ? -5.210 -4.591 9.531 1.00 98.75 278 LEU A O 1
ATOM 2197 N N . ILE A 1 279 ? -4.427 -2.763 8.509 1.00 98.94 279 ILE A N 1
ATOM 2198 C CA . ILE A 1 279 ? -4.867 -3.137 7.163 1.00 98.94 279 ILE A CA 1
ATOM 2199 C C . ILE A 1 279 ? -3.609 -3.521 6.390 1.00 98.94 279 ILE A C 1
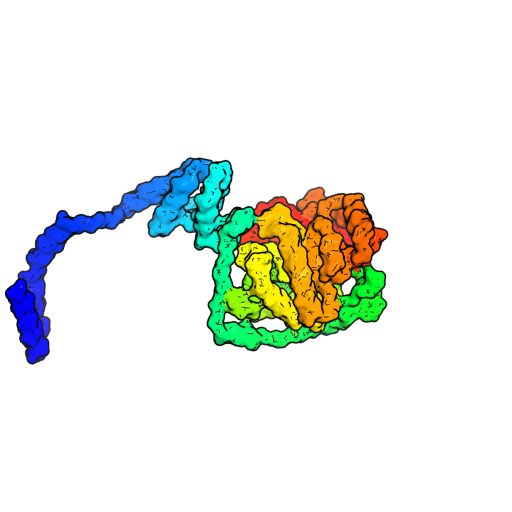ATOM 2201 O O . ILE A 1 279 ? -2.677 -2.722 6.290 1.00 98.94 279 ILE A O 1
ATOM 2205 N N . VAL A 1 280 ? -3.547 -4.754 5.892 1.00 98.88 280 VAL A N 1
ATOM 2206 C CA . VAL A 1 280 ? -2.372 -5.250 5.166 1.00 98.88 280 VAL A CA 1
ATOM 2207 C C . VAL A 1 280 ? -2.693 -5.306 3.682 1.00 98.88 280 VAL A C 1
ATOM 2209 O O . VAL A 1 280 ? -3.492 -6.134 3.242 1.00 98.88 280 VAL A O 1
ATOM 2212 N N . THR A 1 281 ? -2.054 -4.426 2.920 1.00 98.69 281 THR A N 1
ATOM 2213 C CA . THR A 1 281 ? -2.166 -4.351 1.466 1.00 98.69 281 THR A CA 1
ATOM 2214 C C . THR A 1 281 ? -1.282 -5.405 0.819 1.00 98.69 281 THR A C 1
ATOM 2216 O O . THR A 1 281 ? -0.059 -5.310 0.887 1.00 98.69 281 THR A O 1
ATOM 2219 N N . LEU A 1 282 ? -1.902 -6.403 0.190 1.00 97.56 282 LEU A N 1
ATOM 2220 C CA . LEU A 1 282 ? -1.258 -7.630 -0.294 1.00 97.56 282 LEU A CA 1
ATOM 2221 C C . LEU A 1 282 ? -0.660 -7.534 -1.702 1.00 97.56 282 LEU A C 1
ATOM 2223 O O . LEU A 1 282 ? 0.117 -8.412 -2.077 1.00 97.56 282 LEU A O 1
ATOM 2227 N N . ASN A 1 283 ? -1.059 -6.522 -2.477 1.00 94.56 283 ASN A N 1
ATOM 2228 C CA . ASN A 1 283 ? -0.557 -6.267 -3.826 1.00 94.56 283 ASN A CA 1
ATOM 2229 C C . ASN A 1 283 ? -0.393 -4.767 -4.075 1.00 94.56 283 ASN A C 1
ATOM 2231 O O . ASN A 1 283 ? -1.383 -4.018 -4.054 1.00 94.56 283 ASN A O 1
ATOM 2235 N N . ASP A 1 284 ? 0.818 -4.342 -4.432 1.00 90.38 284 ASP A N 1
ATOM 2236 C CA . ASP A 1 284 ? 1.119 -2.950 -4.785 1.00 90.38 284 ASP A CA 1
ATOM 2237 C C . ASP A 1 284 ? 1.804 -2.818 -6.164 1.00 90.38 284 ASP A C 1
ATOM 2239 O O . ASP A 1 284 ? 2.014 -3.791 -6.889 1.00 90.38 284 ASP A O 1
ATOM 2243 N N . LEU A 1 285 ? 2.142 -1.591 -6.574 1.00 84.62 285 LEU A N 1
ATOM 2244 C CA . LEU A 1 285 ? 2.748 -1.281 -7.871 1.00 84.62 285 LEU A CA 1
ATOM 2245 C C . LEU A 1 285 ? 3.942 -2.183 -8.265 1.00 84.62 285 LEU A C 1
ATOM 2247 O O . LEU A 1 285 ? 4.027 -2.517 -9.451 1.00 84.62 285 LEU A O 1
ATOM 2251 N N . PRO A 1 286 ? 4.869 -2.586 -7.365 1.00 82.25 286 PRO A N 1
ATOM 2252 C CA . PRO A 1 286 ? 5.954 -3.500 -7.729 1.00 82.25 286 PRO A CA 1
ATOM 2253 C C . PRO A 1 286 ? 5.465 -4.826 -8.327 1.00 82.25 286 PRO A C 1
ATOM 2255 O O . PRO A 1 286 ? 6.043 -5.289 -9.312 1.00 82.25 286 PRO A O 1
ATOM 2258 N N . ASP A 1 287 ? 4.358 -5.378 -7.828 1.00 84.00 287 ASP A N 1
ATOM 2259 C CA . ASP A 1 287 ? 3.805 -6.652 -8.303 1.00 84.00 287 ASP A CA 1
ATOM 2260 C C . ASP A 1 287 ? 3.234 -6.524 -9.725 1.00 84.00 287 ASP A C 1
ATOM 2262 O O . ASP A 1 287 ? 3.196 -7.475 -10.495 1.00 84.00 287 ASP A O 1
ATOM 2266 N N . LEU A 1 288 ? 2.870 -5.319 -10.170 1.00 79.31 288 LEU A N 1
ATOM 2267 C CA . LEU A 1 288 ? 2.490 -5.105 -11.569 1.00 79.31 288 LEU A CA 1
ATOM 2268 C C . LEU A 1 288 ? 3.675 -5.069 -12.522 1.00 79.31 288 LEU A C 1
ATOM 2270 O O . LEU A 1 288 ? 3.488 -5.312 -13.718 1.00 79.31 288 LEU A O 1
ATOM 2274 N N . LEU A 1 289 ? 4.849 -4.678 -12.038 1.00 70.94 289 LEU A N 1
ATOM 2275 C CA . LEU A 1 289 ? 6.014 -4.386 -12.869 1.00 70.94 289 LEU A CA 1
ATOM 2276 C C . LEU A 1 289 ? 6.973 -5.568 -12.941 1.00 70.94 289 LEU A C 1
ATOM 2278 O O . LEU A 1 289 ? 7.486 -5.846 -14.021 1.00 70.94 289 LEU A O 1
ATOM 2282 N N . VAL A 1 290 ? 7.185 -6.249 -11.815 1.00 64.62 290 VAL A N 1
ATOM 2283 C CA . VAL A 1 290 ? 8.198 -7.299 -11.666 1.00 64.62 290 VAL A CA 1
ATOM 2284 C C . VAL A 1 290 ? 7.613 -8.679 -11.964 1.00 64.62 290 VAL A C 1
ATOM 2286 O O . VAL A 1 290 ? 8.128 -9.381 -12.831 1.00 64.62 290 VAL A O 1
ATOM 2289 N N . THR A 1 291 ? 6.487 -9.030 -11.333 1.00 67.81 291 THR A N 1
ATOM 2290 C CA . THR A 1 291 ? 5.793 -10.317 -11.533 1.00 67.81 291 THR A CA 1
ATOM 2291 C C . THR A 1 291 ? 4.336 -10.068 -11.918 1.00 67.81 291 THR A C 1
ATOM 2293 O O . THR A 1 291 ? 3.472 -10.074 -11.051 1.00 67.81 291 THR A O 1
ATOM 2296 N N . PRO A 1 292 ? 4.037 -9.834 -13.210 1.00 72.44 292 PRO A N 1
ATOM 2297 C CA . PRO A 1 292 ? 2.781 -9.234 -13.653 1.00 72.44 292 PRO A CA 1
ATOM 2298 C C . PRO A 1 292 ? 1.503 -9.911 -13.124 1.00 72.44 292 PRO A C 1
ATOM 2300 O O . PRO A 1 292 ? 1.025 -10.892 -13.698 1.00 72.44 292 PRO A O 1
ATOM 2303 N N . LEU A 1 293 ? 0.906 -9.295 -12.101 1.00 80.94 293 LEU A N 1
ATOM 2304 C CA . LEU A 1 293 ? -0.268 -9.777 -11.363 1.00 80.94 293 LEU A CA 1
ATOM 2305 C C . LEU A 1 293 ? -1.410 -10.328 -12.234 1.00 80.94 293 LEU A C 1
ATOM 2307 O O . LEU A 1 293 ? -1.957 -11.388 -11.961 1.00 80.94 293 LEU A O 1
ATOM 2311 N N . TYR A 1 294 ? -1.774 -9.615 -13.303 1.00 82.88 294 TYR A N 1
ATOM 2312 C CA . TYR A 1 294 ? -2.958 -9.944 -14.111 1.00 82.88 294 TYR A CA 1
ATOM 2313 C C . TYR A 1 294 ? -2.709 -10.949 -15.233 1.00 82.88 294 TYR A C 1
ATOM 2315 O O . TYR A 1 294 ? -3.661 -11.492 -15.786 1.00 82.88 294 TYR A O 1
ATOM 2323 N N . THR A 1 295 ? -1.452 -11.159 -15.622 1.00 71.62 295 THR A N 1
ATOM 2324 C CA . THR A 1 295 ? -1.098 -12.057 -16.734 1.00 71.62 295 THR A CA 1
ATOM 2325 C C . THR A 1 295 ? -0.407 -13.330 -16.263 1.00 71.62 295 THR A C 1
ATOM 2327 O O . THR A 1 295 ? -0.309 -14.271 -17.040 1.00 71.62 295 THR A O 1
ATOM 2330 N N . GLN A 1 296 ? 0.080 -13.346 -15.021 1.00 73.06 296 GLN A N 1
ATOM 2331 C CA . GLN A 1 296 ? 0.630 -14.516 -14.334 1.00 73.06 296 GLN A CA 1
ATOM 2332 C C . GLN A 1 296 ? 0.079 -14.592 -12.897 1.00 73.06 296 GLN A C 1
ATOM 2334 O O . GLN A 1 296 ? 0.852 -14.523 -11.934 1.00 73.06 296 GLN A O 1
ATOM 2339 N N . PRO A 1 297 ? -1.255 -14.652 -12.726 1.00 84.69 297 PRO A N 1
ATOM 2340 C CA . PRO A 1 297 ? -1.873 -14.559 -11.409 1.00 84.69 297 PRO A CA 1
ATOM 2341 C C . PRO A 1 297 ? -1.535 -15.741 -10.499 1.00 84.69 297 PRO A C 1
ATOM 2343 O O . PRO A 1 297 ? -1.605 -15.596 -9.290 1.00 84.69 297 PRO A O 1
ATOM 2346 N N . GLU A 1 298 ? -1.145 -16.902 -11.027 1.00 85.62 298 GLU A N 1
ATOM 2347 C CA . GLU A 1 298 ? -0.946 -18.115 -10.230 1.00 85.62 298 GLU A CA 1
ATOM 2348 C C . GLU A 1 298 ? 0.165 -17.951 -9.182 1.00 85.62 298 GLU A C 1
ATOM 2350 O O . GLU A 1 298 ? -0.027 -18.301 -8.017 1.00 85.62 298 GLU A O 1
ATOM 2355 N N . ALA A 1 299 ? 1.312 -17.382 -9.572 1.00 84.44 299 ALA A N 1
ATOM 2356 C CA . ALA A 1 299 ? 2.436 -17.167 -8.659 1.00 84.44 299 ALA A CA 1
ATOM 2357 C C . ALA A 1 299 ? 2.108 -16.099 -7.603 1.00 84.44 299 ALA A C 1
ATOM 2359 O O . ALA A 1 299 ? 2.305 -16.325 -6.408 1.00 84.44 299 ALA A O 1
ATOM 2360 N N . ALA A 1 300 ? 1.541 -14.974 -8.043 1.00 87.31 300 ALA A N 1
ATOM 2361 C CA . ALA A 1 300 ? 1.118 -13.878 -7.177 1.00 87.31 300 ALA A CA 1
ATOM 2362 C C . ALA A 1 300 ? 0.031 -14.309 -6.176 1.00 87.31 300 ALA A C 1
ATOM 2364 O O . ALA A 1 300 ? 0.126 -14.035 -4.979 1.00 87.31 300 ALA A O 1
ATOM 2365 N N . ASN A 1 301 ? -0.975 -15.056 -6.635 1.00 93.12 301 ASN A N 1
ATOM 2366 C CA . ASN A 1 301 ? -2.032 -15.587 -5.781 1.00 93.12 301 ASN A CA 1
ATOM 2367 C C . ASN A 1 301 ? -1.456 -16.576 -4.760 1.00 93.12 301 ASN A C 1
ATOM 2369 O O . ASN A 1 301 ? -1.790 -16.492 -3.582 1.00 93.12 301 ASN A O 1
ATOM 2373 N N . ALA A 1 302 ? -0.538 -17.465 -5.159 1.00 93.50 302 ALA A N 1
ATOM 2374 C CA . ALA A 1 302 ? 0.110 -18.383 -4.221 1.00 93.50 302 ALA A CA 1
ATOM 2375 C C . ALA A 1 302 ? 0.907 -17.640 -3.129 1.00 93.50 302 ALA A C 1
ATOM 2377 O O . ALA A 1 302 ? 0.889 -18.042 -1.965 1.00 93.50 302 ALA A O 1
ATOM 2378 N N . GLN A 1 303 ? 1.564 -16.534 -3.484 1.00 93.56 303 GLN A N 1
ATOM 2379 C CA . GLN A 1 303 ? 2.277 -15.660 -2.549 1.00 93.56 303 GLN A CA 1
ATOM 2380 C C . GLN A 1 303 ? 1.319 -14.902 -1.616 1.00 93.56 303 GLN A C 1
ATOM 2382 O O . GLN A 1 303 ? 1.552 -14.879 -0.406 1.00 93.56 303 GLN A O 1
ATOM 2387 N N . THR A 1 304 ? 0.201 -14.374 -2.133 1.00 96.19 304 THR A N 1
ATOM 2388 C CA . THR A 1 304 ? -0.901 -13.836 -1.310 1.00 96.19 304 THR A CA 1
ATOM 2389 C C . THR A 1 304 ? -1.373 -14.875 -0.296 1.00 96.19 304 THR A C 1
ATOM 2391 O O . THR A 1 304 ? -1.415 -14.606 0.905 1.00 96.19 304 THR A O 1
ATOM 2394 N N . LEU A 1 305 ? -1.722 -16.074 -0.767 1.00 97.94 305 LEU A N 1
ATOM 2395 C CA . LEU A 1 305 ? -2.296 -17.118 0.074 1.00 97.94 305 LEU A CA 1
ATOM 2396 C C . LEU A 1 305 ? -1.314 -17.602 1.136 1.00 97.94 305 LEU A C 1
ATOM 2398 O O . LEU A 1 305 ? -1.745 -17.900 2.246 1.00 97.94 305 LEU A O 1
ATOM 2402 N N . TYR A 1 306 ? -0.012 -17.625 0.847 1.00 97.62 306 TYR A N 1
ATOM 2403 C CA . TYR A 1 306 ? 1.005 -17.913 1.855 1.00 97.62 306 TYR A CA 1
ATOM 2404 C C . TYR A 1 306 ? 0.945 -16.920 3.028 1.00 97.62 306 TYR A C 1
ATOM 2406 O O . TYR A 1 306 ? 0.928 -17.340 4.187 1.00 97.62 306 TYR A O 1
ATOM 2414 N N . LEU A 1 307 ? 0.872 -15.612 2.748 1.00 98.25 307 LEU A N 1
ATOM 2415 C CA . LEU A 1 307 ? 0.799 -14.579 3.789 1.00 98.25 307 LEU A CA 1
ATOM 2416 C C . LEU A 1 307 ? -0.517 -14.664 4.567 1.00 98.25 307 LEU A C 1
ATOM 2418 O O . LEU A 1 307 ? -0.502 -14.706 5.797 1.00 98.25 307 LEU A O 1
ATOM 2422 N N . VAL A 1 308 ? -1.641 -14.774 3.858 1.00 98.62 308 VAL A N 1
ATOM 2423 C CA . VAL A 1 308 ? -2.970 -14.923 4.467 1.00 98.62 308 VAL A CA 1
ATOM 2424 C C . VAL A 1 308 ? -3.004 -16.140 5.394 1.00 98.62 308 VAL A C 1
ATOM 2426 O O . VAL A 1 308 ? -3.407 -16.032 6.547 1.00 98.62 308 VAL A O 1
ATOM 2429 N N . GLN A 1 309 ? -2.507 -17.298 4.949 1.00 98.19 309 GLN A N 1
ATOM 2430 C CA . GLN A 1 309 ? -2.479 -18.514 5.767 1.00 98.19 309 GLN A CA 1
ATOM 2431 C C . GLN A 1 309 ? -1.546 -18.400 6.975 1.00 98.19 309 GLN A C 1
ATOM 2433 O O . GLN A 1 309 ? -1.887 -18.908 8.046 1.00 98.19 309 GLN A O 1
ATOM 2438 N N . ARG A 1 310 ? -0.389 -17.742 6.825 1.00 97.62 310 ARG A N 1
ATOM 2439 C CA . ARG A 1 310 ? 0.560 -17.519 7.925 1.00 97.62 310 ARG A CA 1
ATOM 2440 C C . ARG A 1 310 ? -0.067 -16.698 9.050 1.00 97.62 310 ARG A C 1
ATOM 2442 O O . ARG A 1 310 ? 0.103 -17.049 10.215 1.00 97.62 310 ARG A O 1
ATOM 2449 N N . TYR A 1 311 ? -0.787 -15.636 8.698 1.00 98.44 311 TYR A N 1
ATOM 2450 C CA . TYR A 1 311 ? -1.295 -14.648 9.649 1.00 98.44 311 TYR A CA 1
ATOM 2451 C C . TYR A 1 311 ? -2.795 -14.779 9.957 1.00 98.44 311 TYR A C 1
ATOM 2453 O O . TYR A 1 311 ? -3.319 -13.983 10.726 1.00 98.44 311 TYR A O 1
ATOM 2461 N N . ARG A 1 312 ? -3.503 -15.797 9.444 1.00 97.88 312 ARG A N 1
ATOM 2462 C CA . ARG A 1 312 ? -4.966 -15.990 9.623 1.00 97.88 312 ARG A CA 1
ATOM 2463 C C . ARG A 1 312 ? -5.481 -16.002 11.068 1.00 97.88 312 ARG A C 1
ATOM 2465 O O . ARG A 1 312 ? -6.686 -15.937 11.297 1.00 97.88 312 ARG A O 1
ATOM 2472 N N . TYR A 1 313 ? -4.587 -16.172 12.039 1.00 97.38 313 TYR A N 1
ATOM 2473 C CA . TYR A 1 313 ? -4.910 -16.180 13.465 1.00 97.38 313 TYR A CA 1
ATOM 2474 C C . TYR A 1 313 ? -4.410 -14.942 14.214 1.00 97.38 313 TYR A C 1
ATOM 2476 O O . TYR A 1 313 ? -4.506 -14.934 15.432 1.00 97.38 313 TYR A O 1
ATOM 2484 N N . GLU A 1 314 ? -3.864 -13.940 13.524 1.00 98.19 314 GLU A N 1
ATOM 2485 C CA . GLU A 1 314 ? -3.352 -12.696 14.101 1.00 98.19 314 GLU A CA 1
ATOM 2486 C C . GLU A 1 314 ? -4.462 -11.653 14.268 1.00 98.19 314 GLU A C 1
ATOM 2488 O O . GLU A 1 314 ? -4.788 -10.985 13.292 1.00 98.19 314 GLU A O 1
ATOM 2493 N N . PRO A 1 315 ? -5.015 -11.419 15.469 1.00 97.88 315 PRO A N 1
ATOM 2494 C CA . PRO A 1 315 ? -6.131 -10.493 15.609 1.00 97.88 315 PRO A CA 1
ATOM 2495 C C . PRO A 1 315 ? -5.718 -9.038 15.366 1.00 97.88 315 PRO A C 1
ATOM 2497 O O . PRO A 1 315 ? -6.579 -8.207 15.081 1.00 97.88 315 PRO A O 1
ATOM 2500 N N . ALA A 1 316 ? -4.427 -8.691 15.468 1.00 98.38 316 ALA A N 1
ATOM 2501 C CA . ALA A 1 316 ? -3.955 -7.344 15.151 1.00 98.38 316 ALA A CA 1
ATOM 2502 C C . ALA A 1 316 ? -4.327 -6.937 13.722 1.00 98.38 316 ALA A C 1
ATOM 2504 O O . ALA A 1 316 ? -4.611 -5.767 13.474 1.00 98.38 316 ALA A O 1
ATOM 2505 N N . ILE A 1 317 ? -4.375 -7.884 12.787 1.00 98.81 317 ILE A N 1
ATOM 2506 C CA . ILE A 1 317 ? -4.837 -7.609 11.433 1.00 98.81 317 ILE A CA 1
ATOM 2507 C C . ILE A 1 317 ? -6.360 -7.422 11.473 1.00 98.81 317 ILE A C 1
ATOM 2509 O O . ILE A 1 317 ? -7.111 -8.216 12.023 1.00 98.81 317 ILE A O 1
ATOM 2513 N N . LEU A 1 318 ? -6.823 -6.307 10.921 1.00 98.50 318 LEU A N 1
ATOM 2514 C CA . LEU A 1 318 ? -8.233 -5.960 10.763 1.00 98.50 318 LEU A CA 1
ATOM 2515 C C . LEU A 1 318 ? -8.747 -6.460 9.417 1.00 98.50 318 LEU A C 1
ATOM 2517 O O . LEU A 1 318 ? -9.808 -7.081 9.346 1.00 98.50 318 LEU A O 1
ATOM 2521 N N . ALA A 1 319 ? -7.999 -6.175 8.350 1.00 98.88 319 ALA A N 1
ATOM 2522 C CA . ALA A 1 319 ? -8.393 -6.519 6.995 1.00 98.88 319 ALA A CA 1
ATOM 2523 C C . ALA A 1 319 ? -7.207 -6.820 6.081 1.00 98.88 319 ALA A C 1
ATOM 2525 O O . ALA A 1 319 ? -6.128 -6.235 6.204 1.00 98.88 319 ALA A O 1
ATOM 2526 N N . TRP A 1 320 ? -7.484 -7.671 5.099 1.00 98.94 320 TRP A N 1
ATOM 2527 C CA . TRP A 1 320 ? -6.695 -7.837 3.891 1.00 98.94 320 TRP A CA 1
ATOM 2528 C C . TRP A 1 320 ? -7.166 -6.831 2.839 1.00 98.94 320 TRP A C 1
ATOM 2530 O O . TRP A 1 320 ? -8.288 -6.941 2.344 1.00 98.94 320 TRP A O 1
ATOM 2540 N N . ASP A 1 321 ? -6.320 -5.865 2.485 1.00 98.88 321 ASP A N 1
ATOM 2541 C CA . ASP A 1 321 ? -6.519 -5.046 1.287 1.00 98.88 321 ASP A CA 1
ATOM 2542 C C . ASP A 1 321 ? -5.879 -5.779 0.103 1.00 98.88 321 ASP A C 1
ATOM 2544 O O . ASP A 1 321 ? -4.659 -5.909 0.001 1.00 98.88 321 ASP A O 1
ATOM 2548 N N . LEU A 1 322 ? -6.707 -6.335 -0.781 1.00 98.38 322 LEU A N 1
ATOM 2549 C CA . LEU A 1 322 ? -6.217 -7.212 -1.842 1.00 98.38 322 LEU A CA 1
ATOM 2550 C C . LEU A 1 322 ? -5.392 -6.471 -2.895 1.00 98.38 322 LEU A C 1
ATOM 2552 O O . LEU A 1 322 ? -4.563 -7.108 -3.542 1.00 98.38 322 LEU A O 1
ATOM 2556 N N . ARG A 1 323 ? -5.620 -5.167 -3.108 1.00 96.25 323 ARG A N 1
ATOM 2557 C CA . ARG A 1 323 ? -4.948 -4.388 -4.157 1.00 96.25 323 ARG A CA 1
ATOM 2558 C C . ARG A 1 323 ? -5.064 -2.893 -3.891 1.00 96.25 323 ARG A C 1
ATOM 2560 O O . ARG A 1 323 ? -6.164 -2.355 -3.894 1.00 96.25 323 ARG A O 1
ATOM 2567 N N . ASN A 1 324 ? -3.917 -2.224 -3.845 1.00 97.12 324 ASN A N 1
ATOM 2568 C CA . ASN A 1 324 ? -3.836 -0.767 -3.832 1.00 97.12 324 ASN A CA 1
ATOM 2569 C C . ASN A 1 324 ? -4.107 -0.135 -5.211 1.00 97.12 324 ASN A C 1
ATOM 2571 O O . ASN A 1 324 ? -3.382 -0.400 -6.165 1.00 97.12 324 ASN A O 1
ATOM 2575 N N . GLU A 1 325 ? -5.087 0.754 -5.318 1.00 95.12 325 GLU A N 1
ATOM 2576 C CA . GLU A 1 325 ? -5.439 1.504 -6.534 1.00 95.12 325 GLU A CA 1
ATOM 2577 C C . GLU A 1 325 ? -5.697 0.631 -7.781 1.00 95.12 325 GLU A C 1
ATOM 2579 O O . GLU A 1 325 ? -5.224 0.926 -8.883 1.00 95.12 325 GLU A O 1
ATOM 2584 N N . GLY A 1 326 ? -6.460 -0.458 -7.640 1.00 93.50 326 GLY A N 1
ATOM 2585 C CA . GLY A 1 326 ? -6.717 -1.384 -8.755 1.00 93.50 326 GLY A CA 1
ATOM 2586 C C . GLY A 1 326 ? -7.394 -0.736 -9.977 1.00 93.50 326 GLY A C 1
ATOM 2587 O O . GLY A 1 326 ? -7.178 -1.151 -11.117 1.00 93.50 326 GLY A O 1
ATOM 2588 N N . ASP A 1 327 ? -8.185 0.320 -9.786 1.00 94.19 327 ASP A N 1
ATOM 2589 C CA . ASP A 1 327 ? -8.778 1.108 -10.873 1.00 94.19 327 ASP A CA 1
ATOM 2590 C C . ASP A 1 327 ? -7.732 1.878 -11.690 1.00 94.19 327 ASP A C 1
ATOM 2592 O O . ASP A 1 327 ? -7.822 1.947 -12.927 1.00 94.19 327 ASP A O 1
ATOM 2596 N N . VAL A 1 328 ? -6.708 2.404 -11.017 1.00 92.44 328 VAL A N 1
ATOM 2597 C CA . VAL A 1 328 ? -5.631 3.191 -11.625 1.00 92.44 328 VAL A CA 1
ATOM 2598 C C . VAL A 1 328 ? -4.795 2.340 -12.578 1.00 92.44 328 VAL A C 1
ATOM 2600 O O . VAL A 1 328 ? -4.247 2.862 -13.553 1.00 92.44 328 VAL A O 1
ATOM 2603 N N . ASP A 1 329 ? -4.757 1.024 -12.383 1.00 89.19 329 ASP A N 1
ATOM 2604 C CA . ASP A 1 329 ? -4.002 0.112 -13.243 1.00 89.19 329 ASP A CA 1
ATOM 2605 C C . ASP A 1 329 ? -4.491 0.137 -14.686 1.00 89.19 329 ASP A C 1
ATOM 2607 O O . ASP A 1 329 ? -3.697 0.101 -15.633 1.00 89.19 329 ASP A O 1
ATOM 2611 N N . SER A 1 330 ? -5.805 0.280 -14.858 1.00 84.56 330 SER A N 1
ATOM 2612 C CA . SER A 1 330 ? -6.414 0.436 -16.173 1.00 84.56 330 SER A CA 1
ATOM 2613 C C . SER A 1 330 ? -6.163 1.818 -16.777 1.00 84.56 330 SER A C 1
ATOM 2615 O O . SER A 1 330 ? -5.819 1.920 -17.955 1.00 84.56 330 SER A O 1
ATOM 2617 N N . VAL A 1 331 ? -6.216 2.874 -15.960 1.00 84.38 331 VAL A N 1
ATOM 2618 C CA . VAL A 1 331 ? -5.927 4.257 -16.377 1.00 84.38 331 VAL A CA 1
ATOM 2619 C C . VAL A 1 331 ? -4.473 4.408 -16.836 1.00 84.38 331 VAL A C 1
ATOM 2621 O O . VAL A 1 331 ? -4.195 5.087 -17.822 1.00 84.38 331 VAL A O 1
ATOM 2624 N N . ARG A 1 332 ? -3.536 3.734 -16.160 1.00 81.06 332 ARG A N 1
ATOM 2625 C CA . ARG A 1 332 ? -2.107 3.710 -16.512 1.00 81.06 332 ARG A CA 1
ATOM 2626 C C . ARG A 1 332 ? -1.786 2.768 -17.681 1.00 81.06 332 ARG A C 1
ATOM 2628 O O . ARG A 1 332 ? -0.648 2.746 -18.150 1.00 81.06 332 ARG A O 1
ATOM 2635 N N . GLY A 1 333 ? -2.769 2.011 -18.171 1.00 75.69 333 GLY A N 1
ATOM 2636 C CA . GLY A 1 333 ? -2.616 1.091 -19.296 1.00 75.69 333 GLY A CA 1
ATOM 2637 C C . GLY A 1 333 ? -1.880 -0.206 -18.950 1.00 75.69 333 GLY A C 1
ATOM 2638 O O . GLY A 1 333 ? -1.359 -0.857 -19.856 1.00 75.69 333 GLY A O 1
ATOM 2639 N N . TYR A 1 334 ? -1.820 -0.591 -17.669 1.00 78.50 334 TYR A N 1
ATOM 2640 C CA . TYR A 1 334 ? -1.273 -1.887 -17.264 1.00 78.50 334 TYR A CA 1
ATOM 2641 C C . TYR A 1 334 ? -2.229 -3.036 -17.582 1.00 78.50 334 TYR A C 1
ATOM 2643 O O . TYR A 1 334 ? -1.778 -4.144 -17.834 1.00 78.50 334 TYR A O 1
ATOM 2651 N N . THR A 1 335 ? -3.540 -2.822 -17.544 1.00 83.25 335 THR A N 1
ATOM 2652 C CA . THR A 1 335 ? -4.524 -3.878 -17.821 1.00 83.25 335 THR A CA 1
ATOM 2653 C C . THR A 1 335 ? -5.883 -3.270 -18.173 1.00 83.25 335 THR A C 1
ATOM 2655 O O . THR A 1 335 ? -6.016 -2.055 -18.289 1.00 83.25 335 THR A O 1
ATOM 2658 N N . THR A 1 336 ? -6.912 -4.094 -18.355 1.00 86.50 336 THR A N 1
ATOM 2659 C CA . THR A 1 336 ? -8.298 -3.619 -18.479 1.00 86.50 336 THR A CA 1
ATOM 2660 C C . THR A 1 336 ? -8.993 -3.646 -17.122 1.00 86.50 336 THR A C 1
ATOM 2662 O O . THR A 1 336 ? -8.725 -4.530 -16.312 1.00 86.50 336 THR A O 1
ATOM 2665 N N . THR A 1 337 ? -9.954 -2.747 -16.889 1.00 91.12 337 THR A N 1
ATOM 2666 C CA . THR A 1 337 ? -10.780 -2.764 -15.666 1.00 91.12 337 THR A CA 1
ATOM 2667 C C . THR A 1 337 ? -11.444 -4.126 -15.450 1.00 91.12 337 THR A C 1
ATOM 2669 O O . THR A 1 337 ? -11.498 -4.622 -14.332 1.00 91.12 337 THR A O 1
ATOM 2672 N N . ARG A 1 338 ? -11.900 -4.777 -16.530 1.00 90.38 338 ARG A N 1
ATOM 2673 C CA . ARG A 1 338 ? -12.488 -6.119 -16.461 1.00 90.38 338 ARG A CA 1
ATOM 2674 C C . ARG A 1 338 ? -11.502 -7.152 -15.916 1.00 90.38 338 ARG A C 1
ATOM 2676 O O . ARG A 1 338 ? -11.877 -7.916 -15.040 1.00 90.38 338 ARG A O 1
ATOM 2683 N N . ALA A 1 339 ? -10.262 -7.154 -16.401 1.00 90.19 339 ALA A N 1
ATOM 2684 C CA . ALA A 1 339 ? -9.241 -8.087 -15.930 1.00 90.19 339 ALA A CA 1
ATOM 2685 C C . ALA A 1 339 ? -8.907 -7.877 -14.444 1.00 90.19 339 ALA A C 1
ATOM 2687 O O . ALA A 1 339 ? -8.769 -8.860 -13.724 1.00 90.19 339 ALA A O 1
ATOM 2688 N N . VAL A 1 340 ? -8.858 -6.622 -13.972 1.00 93.81 340 VAL A N 1
ATOM 2689 C CA . VAL A 1 340 ? -8.691 -6.320 -12.537 1.00 93.81 340 VAL A CA 1
ATOM 2690 C C . VAL A 1 340 ? -9.826 -6.934 -11.723 1.00 93.81 340 VAL A C 1
ATOM 2692 O O . VAL A 1 340 ? -9.573 -7.625 -10.744 1.00 93.81 340 VAL A O 1
ATOM 2695 N N . ILE A 1 341 ? -11.076 -6.705 -12.129 1.00 96.31 341 ILE A N 1
ATOM 2696 C CA . ILE A 1 341 ? -12.256 -7.159 -11.382 1.00 96.31 341 ILE A CA 1
ATOM 2697 C C . ILE A 1 341 ? -12.423 -8.680 -11.430 1.00 96.31 341 ILE A C 1
ATOM 2699 O O . ILE A 1 341 ? -12.796 -9.281 -10.423 1.00 96.31 341 ILE A O 1
ATOM 2703 N N . ASP A 1 342 ? -12.145 -9.312 -12.571 1.00 94.25 342 ASP A N 1
ATOM 2704 C CA . ASP A 1 342 ? -12.215 -10.768 -12.707 1.00 94.25 342 ASP A CA 1
ATOM 2705 C C . ASP A 1 342 ? -11.129 -11.450 -11.852 1.00 94.25 342 ASP A C 1
ATOM 2707 O O . ASP A 1 342 ? -11.437 -12.407 -11.140 1.00 94.25 342 ASP A O 1
ATOM 2711 N N . TRP A 1 343 ? -9.902 -10.907 -11.827 1.00 95.69 343 TRP A N 1
ATOM 2712 C CA . TRP A 1 343 ? -8.841 -11.358 -10.918 1.00 95.69 343 TRP A CA 1
ATOM 2713 C C . TRP A 1 343 ? -9.213 -11.140 -9.446 1.00 95.69 343 TRP A C 1
ATOM 2715 O O . TRP A 1 343 ? -9.140 -12.078 -8.655 1.00 95.69 343 TRP A O 1
ATOM 2725 N N . LEU A 1 344 ? -9.682 -9.939 -9.084 1.00 97.56 344 LEU A N 1
ATOM 2726 C CA . LEU A 1 344 ? -10.046 -9.596 -7.708 1.00 97.56 344 LEU A CA 1
ATOM 2727 C C . LEU A 1 344 ? -11.139 -10.531 -7.177 1.00 97.56 344 LEU A C 1
ATOM 2729 O O . LEU A 1 344 ? -11.057 -11.001 -6.045 1.00 97.56 344 LEU A O 1
ATOM 2733 N N . ARG A 1 345 ? -12.148 -10.840 -8.005 1.00 97.75 345 ARG A N 1
ATOM 2734 C CA . ARG A 1 345 ? -13.225 -11.772 -7.648 1.00 97.75 345 ARG A CA 1
ATOM 2735 C C . ARG A 1 345 ? -12.697 -13.182 -7.388 1.00 97.75 345 ARG A C 1
ATOM 2737 O O . ARG A 1 345 ? -13.145 -13.812 -6.436 1.00 97.75 345 ARG A O 1
ATOM 2744 N N . ALA A 1 346 ? -11.788 -13.677 -8.228 1.00 96.81 346 ALA A N 1
ATOM 2745 C CA . ALA A 1 346 ? -11.194 -14.999 -8.046 1.00 96.81 346 ALA A CA 1
ATOM 2746 C C . ALA A 1 346 ? -10.346 -15.054 -6.765 1.00 96.81 346 ALA A C 1
ATOM 2748 O O . ALA A 1 346 ? -10.582 -15.909 -5.913 1.00 96.81 346 ALA A O 1
ATOM 2749 N N . LEU A 1 347 ? -9.445 -14.083 -6.577 1.00 97.81 347 LEU A N 1
ATOM 2750 C CA . LEU A 1 347 ? -8.563 -14.040 -5.413 1.00 97.81 347 LEU A CA 1
ATOM 2751 C C . LEU A 1 347 ? -9.336 -13.873 -4.099 1.00 97.81 347 LEU A C 1
ATOM 2753 O O . LEU A 1 347 ? -9.023 -14.551 -3.125 1.00 97.81 347 LEU A O 1
ATOM 2757 N N . ALA A 1 348 ? -10.370 -13.026 -4.055 1.00 98.62 348 ALA A N 1
ATOM 2758 C CA . ALA A 1 348 ? -11.167 -12.822 -2.843 1.00 98.62 348 ALA A CA 1
ATOM 2759 C C . ALA A 1 348 ? -11.816 -14.122 -2.335 1.00 98.62 348 ALA A C 1
ATOM 2761 O O . ALA A 1 348 ? -11.883 -14.345 -1.126 1.00 98.62 348 ALA A O 1
ATOM 2762 N N . LEU A 1 349 ? -12.253 -15.004 -3.242 1.00 98.31 349 LEU A N 1
ATOM 2763 C CA . LEU A 1 349 ? -12.797 -16.317 -2.880 1.00 98.31 349 LEU A CA 1
ATOM 2764 C C . LEU A 1 349 ? -11.723 -17.233 -2.280 1.00 98.31 349 LEU A C 1
ATOM 2766 O O . LEU A 1 349 ? -11.986 -17.909 -1.286 1.00 98.31 349 LEU A O 1
ATOM 2770 N N . GLU A 1 350 ? -10.519 -17.238 -2.853 1.00 98.50 350 GLU A N 1
ATOM 2771 C CA . GLU A 1 350 ? -9.392 -18.026 -2.344 1.00 98.50 350 GLU A CA 1
ATOM 2772 C C . GLU A 1 350 ? -8.918 -17.516 -0.974 1.00 98.50 350 GLU A C 1
ATOM 2774 O O . GLU A 1 350 ? -8.726 -18.311 -0.053 1.00 98.50 350 GLU A O 1
ATOM 2779 N N . VAL A 1 351 ? -8.808 -16.193 -0.803 1.00 98.75 351 VAL A N 1
ATOM 2780 C CA . VAL A 1 351 ? -8.456 -15.553 0.475 1.00 98.75 351 VAL A CA 1
ATOM 2781 C C . VAL A 1 351 ? -9.497 -15.875 1.541 1.00 98.75 351 VAL A C 1
ATOM 2783 O O . VAL A 1 351 ? -9.133 -16.322 2.625 1.00 98.75 351 VAL A O 1
ATOM 2786 N N . ARG A 1 352 ? -10.793 -15.748 1.228 1.00 98.56 352 ARG A N 1
ATOM 2787 C CA . ARG A 1 352 ? -11.872 -16.094 2.165 1.00 98.56 352 ARG A CA 1
ATOM 2788 C C . ARG A 1 352 ? -11.854 -17.575 2.560 1.00 98.56 352 ARG A C 1
ATOM 2790 O O . ARG A 1 352 ? -12.174 -17.902 3.700 1.00 98.56 352 ARG A O 1
ATOM 2797 N N . ALA A 1 353 ? -11.488 -18.471 1.642 1.00 98.44 353 ALA A N 1
ATOM 2798 C CA . ALA A 1 353 ? -11.344 -19.896 1.938 1.00 98.44 353 ALA A CA 1
ATOM 2799 C C . ALA A 1 353 ? -10.114 -20.198 2.817 1.00 98.44 353 ALA A C 1
ATOM 2801 O O . ALA A 1 353 ? -10.170 -21.090 3.664 1.00 98.44 353 ALA A O 1
ATOM 2802 N N . ALA A 1 354 ? -9.014 -19.466 2.628 1.00 98.50 354 ALA A N 1
ATOM 2803 C CA . ALA A 1 354 ? -7.797 -19.599 3.428 1.00 98.50 354 ALA A CA 1
ATOM 2804 C C . ALA A 1 354 ? -7.933 -18.988 4.835 1.00 98.50 354 ALA A C 1
ATOM 2806 O O . ALA A 1 354 ? -7.322 -19.489 5.787 1.00 98.50 354 ALA A O 1
ATOM 2807 N N . ASP A 1 355 ? -8.740 -17.933 4.957 1.00 98.56 355 ASP A N 1
ATOM 2808 C CA . ASP A 1 355 ? -8.924 -17.146 6.169 1.00 98.56 355 ASP A CA 1
ATOM 2809 C C . ASP A 1 355 ? -10.385 -16.672 6.339 1.00 98.56 355 ASP A C 1
ATOM 2811 O O . ASP A 1 355 ? -10.837 -15.710 5.702 1.00 98.56 355 ASP A O 1
ATOM 2815 N N . PRO A 1 356 ? -11.150 -17.331 7.226 1.00 96.44 356 PRO A N 1
ATOM 2816 C CA . PRO A 1 356 ? -12.521 -16.941 7.530 1.00 96.44 356 PRO A CA 1
ATOM 2817 C C . PRO A 1 356 ? -12.629 -15.822 8.581 1.00 96.44 356 PRO A C 1
ATOM 2819 O O . PRO A 1 356 ? -13.747 -15.389 8.849 1.00 96.44 356 PRO A O 1
ATOM 2822 N N . ASN A 1 357 ? -11.526 -15.377 9.200 1.00 96.44 357 ASN A N 1
ATOM 2823 C CA . ASN A 1 357 ? -11.565 -14.471 10.354 1.00 96.44 357 ASN A CA 1
ATOM 2824 C C . ASN A 1 357 ? -11.476 -12.996 9.949 1.00 96.44 357 ASN A C 1
ATOM 2826 O O . ASN A 1 357 ? -12.224 -12.170 10.468 1.00 96.44 357 ASN A O 1
ATOM 2830 N N . HIS A 1 358 ? -10.563 -12.663 9.034 1.00 98.62 358 HIS A N 1
ATOM 2831 C CA . HIS A 1 358 ? -10.278 -11.276 8.665 1.00 98.62 358 HIS A CA 1
ATOM 2832 C C . HIS A 1 358 ? -11.249 -10.716 7.627 1.00 98.62 358 HIS A C 1
ATOM 2834 O O . HIS A 1 358 ? -11.791 -11.444 6.787 1.00 98.62 358 HIS A O 1
ATOM 2840 N N . LEU A 1 359 ? -11.445 -9.399 7.657 1.00 98.81 359 LEU A N 1
ATOM 2841 C CA . LEU A 1 359 ? -12.208 -8.694 6.630 1.00 98.81 359 LEU A CA 1
ATOM 2842 C C . LEU A 1 359 ? -11.381 -8.559 5.342 1.00 98.81 359 LEU A C 1
ATOM 2844 O O . LEU A 1 359 ? -10.154 -8.600 5.361 1.00 98.81 359 LEU A O 1
ATOM 2848 N N . ILE A 1 360 ? -12.058 -8.387 4.215 1.00 98.88 360 ILE A N 1
ATOM 2849 C CA . ILE A 1 360 ? -11.467 -8.207 2.890 1.00 98.88 360 ILE A CA 1
ATOM 2850 C C . ILE A 1 360 ? -11.909 -6.846 2.351 1.00 98.88 360 ILE A C 1
ATOM 2852 O O . ILE A 1 360 ? -13.102 -6.537 2.346 1.00 98.88 360 ILE A O 1
ATOM 2856 N N . THR A 1 361 ? -10.958 -6.058 1.860 1.00 98.81 361 THR A N 1
ATOM 2857 C CA . THR A 1 361 ? -11.184 -4.820 1.104 1.00 98.81 361 THR A CA 1
ATOM 2858 C C . THR A 1 361 ? -10.316 -4.793 -0.153 1.00 98.81 361 THR A C 1
ATOM 2860 O O . THR A 1 361 ? -9.527 -5.707 -0.404 1.00 98.81 361 THR A O 1
ATOM 2863 N N . ALA A 1 362 ? -10.496 -3.769 -0.977 1.00 98.31 362 ALA A N 1
ATOM 2864 C CA . ALA A 1 362 ? -9.622 -3.473 -2.099 1.00 98.31 362 ALA A CA 1
ATOM 2865 C C . ALA A 1 362 ? -9.583 -1.949 -2.301 1.00 98.31 362 ALA A C 1
ATOM 2867 O O . ALA A 1 362 ? -10.630 -1.352 -2.575 1.00 98.31 362 ALA A O 1
ATOM 2868 N N . GLY A 1 363 ? -8.407 -1.336 -2.157 1.00 96.69 363 GLY A N 1
ATOM 2869 C CA . GLY A 1 363 ? -8.222 0.117 -2.212 1.00 96.69 363 GLY A CA 1
ATOM 2870 C C . GLY A 1 363 ? -8.414 0.702 -3.608 1.00 96.69 363 GLY A C 1
ATOM 2871 O O . GLY A 1 363 ? -7.659 0.400 -4.529 1.00 96.69 363 GLY A O 1
ATOM 2872 N N . TRP A 1 364 ? -9.447 1.523 -3.805 1.00 96.75 364 TRP A N 1
ATOM 2873 C CA . TRP A 1 364 ? -9.762 2.155 -5.097 1.00 96.75 364 TRP A CA 1
ATOM 2874 C C . TRP A 1 364 ? -9.505 3.664 -5.052 1.00 96.75 364 TRP A C 1
ATOM 2876 O O . TRP A 1 364 ? -9.922 4.347 -4.122 1.00 96.75 364 TRP A O 1
ATOM 2886 N N . ASN A 1 365 ? -8.907 4.250 -6.085 1.00 95.94 365 ASN A N 1
ATOM 2887 C CA . ASN A 1 365 ? -8.810 5.707 -6.143 1.00 95.94 365 ASN A CA 1
ATOM 2888 C C . ASN A 1 365 ? -10.170 6.333 -6.498 1.00 95.94 365 ASN A C 1
ATOM 2890 O O . ASN A 1 365 ? -10.625 7.255 -5.823 1.00 95.94 365 ASN A O 1
ATOM 2894 N N . GLU A 1 366 ? -10.862 5.810 -7.513 1.00 93.12 366 GLU A N 1
ATOM 2895 C CA . GLU A 1 366 ? -12.195 6.238 -7.945 1.00 93.12 366 GLU A CA 1
ATOM 2896 C C . GLU A 1 366 ? -13.157 5.064 -8.145 1.00 93.12 366 GLU A C 1
ATOM 2898 O O . GLU A 1 366 ? -12.762 3.974 -8.532 1.00 93.12 366 GLU A O 1
ATOM 2903 N N . ASN A 1 367 ? -14.461 5.318 -8.002 1.00 92.94 367 ASN A N 1
ATOM 2904 C CA . ASN A 1 367 ? -15.534 4.351 -8.279 1.00 92.94 367 ASN A CA 1
ATOM 2905 C C . ASN A 1 367 ? -15.461 3.027 -7.482 1.00 92.94 367 ASN A C 1
ATOM 2907 O O . ASN A 1 367 ? -15.553 1.951 -8.083 1.00 92.94 367 ASN A O 1
ATOM 2911 N N . PRO A 1 368 ? -15.359 3.062 -6.140 1.00 97.12 368 PRO A N 1
ATOM 2912 C CA . PRO A 1 368 ? -15.238 1.851 -5.325 1.00 97.12 368 PRO A CA 1
ATOM 2913 C C . PRO A 1 368 ? -16.475 0.937 -5.397 1.00 97.12 368 PRO A C 1
ATOM 2915 O O . PRO A 1 368 ? -16.378 -0.255 -5.135 1.00 97.12 368 PRO A O 1
ATOM 2918 N N . GLN A 1 369 ? -17.641 1.440 -5.822 1.00 97.12 369 GLN A N 1
ATOM 2919 C CA . GLN A 1 369 ? -18.881 0.661 -5.941 1.00 97.12 369 GLN A CA 1
ATOM 2920 C C . GLN A 1 369 ? -18.766 -0.589 -6.829 1.00 97.12 369 GLN A C 1
ATOM 2922 O O . GLN A 1 369 ? -19.552 -1.522 -6.677 1.00 97.12 369 GLN A O 1
ATOM 2927 N N . ILE A 1 370 ? -17.789 -0.640 -7.742 1.00 96.69 370 ILE A N 1
ATOM 2928 C CA . ILE A 1 370 ? -17.549 -1.817 -8.587 1.00 96.69 370 ILE A CA 1
ATOM 2929 C C . ILE A 1 370 ? -17.044 -3.028 -7.784 1.00 96.69 370 ILE A C 1
ATOM 2931 O O . ILE A 1 370 ? -17.231 -4.167 -8.215 1.00 96.69 370 ILE A O 1
ATOM 2935 N N . THR A 1 371 ? -16.441 -2.804 -6.611 1.00 98.12 371 THR A N 1
ATOM 2936 C CA . THR A 1 371 ? -15.932 -3.868 -5.735 1.00 98.12 371 THR A CA 1
ATOM 2937 C C . THR A 1 371 ? -16.985 -4.364 -4.745 1.00 98.12 371 THR A C 1
ATOM 2939 O O . THR A 1 371 ? -16.794 -5.423 -4.154 1.00 98.12 371 THR A O 1
ATOM 2942 N N . ALA A 1 372 ? -18.130 -3.679 -4.607 1.00 97.56 372 ALA A N 1
ATOM 2943 C CA . ALA A 1 372 ? -19.144 -3.940 -3.578 1.00 97.56 372 ALA A CA 1
ATOM 2944 C C . ALA A 1 372 ? -19.598 -5.409 -3.485 1.00 97.56 372 ALA A C 1
ATOM 2946 O O . ALA A 1 372 ? -19.885 -5.901 -2.400 1.00 97.56 372 ALA A O 1
ATOM 2947 N N . GLY A 1 373 ? -19.662 -6.127 -4.610 1.00 97.25 373 GLY A N 1
ATOM 2948 C CA . GLY A 1 373 ? -20.043 -7.544 -4.641 1.00 97.25 373 GLY A CA 1
ATOM 2949 C C . GLY A 1 373 ? -18.915 -8.537 -4.327 1.00 97.25 373 GLY A C 1
ATOM 2950 O O . GLY A 1 373 ? -19.141 -9.737 -4.442 1.00 97.25 373 GLY A O 1
ATOM 2951 N N . ILE A 1 374 ? -17.707 -8.061 -4.017 1.00 98.44 374 ILE A N 1
ATOM 2952 C CA . ILE A 1 374 ? -16.479 -8.866 -3.893 1.00 98.44 374 ILE A CA 1
ATOM 2953 C C . ILE A 1 374 ? -15.871 -8.756 -2.490 1.00 98.44 374 ILE A C 1
ATOM 2955 O O . ILE A 1 374 ? -15.407 -9.752 -1.946 1.00 98.44 374 ILE A O 1
ATOM 2959 N N . VAL A 1 375 ? -15.878 -7.555 -1.911 1.00 98.50 375 VAL A N 1
ATOM 2960 C CA . VAL A 1 375 ? -15.225 -7.234 -0.630 1.00 98.50 375 VAL A CA 1
ATOM 2961 C C . VAL A 1 375 ? -16.224 -7.203 0.529 1.00 98.50 375 VAL A C 1
ATOM 2963 O O . VAL A 1 375 ? -17.430 -7.158 0.292 1.00 98.50 375 VAL A O 1
ATOM 2966 N N . ASP A 1 376 ? -15.767 -7.196 1.783 1.00 98.50 376 ASP A N 1
ATOM 2967 C CA . ASP A 1 376 ? -16.634 -7.039 2.963 1.00 98.50 376 ASP A CA 1
ATOM 2968 C C . ASP A 1 376 ? -17.056 -5.586 3.168 1.00 98.50 376 ASP A C 1
ATOM 2970 O O . ASP A 1 376 ? -18.232 -5.324 3.432 1.00 98.50 376 ASP A O 1
ATOM 2974 N N . PHE A 1 377 ? -16.131 -4.651 2.955 1.00 98.62 377 PHE A N 1
ATOM 2975 C CA . PHE A 1 377 ? -16.374 -3.214 2.907 1.00 98.62 377 PHE A CA 1
ATOM 2976 C C . PHE A 1 377 ? -15.626 -2.597 1.727 1.00 98.62 377 PHE A C 1
ATOM 2978 O O . PHE A 1 377 ? -14.601 -3.110 1.295 1.00 98.62 377 PHE A O 1
ATOM 2985 N N . MET A 1 378 ? -16.163 -1.510 1.184 1.00 98.50 378 MET A N 1
ATOM 2986 C CA . MET A 1 378 ? -15.512 -0.753 0.119 1.00 98.50 378 MET A CA 1
ATOM 2987 C C . MET A 1 378 ? -14.528 0.242 0.730 1.00 98.50 378 MET A C 1
ATOM 2989 O O . MET A 1 378 ? -14.831 0.860 1.754 1.00 98.50 378 MET A O 1
ATOM 2993 N N . SER A 1 379 ? -13.402 0.480 0.070 1.00 98.56 379 SER A N 1
ATOM 2994 C CA . SER A 1 379 ? -12.471 1.539 0.446 1.00 98.56 379 SER A CA 1
ATOM 2995 C C . SER A 1 379 ? -12.123 2.430 -0.739 1.00 98.56 379 SER A C 1
ATOM 2997 O O . SER A 1 379 ? -12.176 2.002 -1.894 1.00 98.56 379 SER A O 1
ATOM 2999 N N . PHE A 1 380 ? -11.842 3.707 -0.461 1.00 98.62 380 PHE A N 1
ATOM 3000 C CA . PHE A 1 380 ? -11.439 4.644 -1.503 1.00 98.62 380 PHE A CA 1
ATOM 3001 C C . PHE A 1 380 ? -10.481 5.742 -1.044 1.00 98.62 380 PHE A C 1
ATOM 3003 O O . PHE A 1 380 ? -10.415 6.062 0.145 1.00 98.62 380 PHE A O 1
ATOM 3010 N N . HIS A 1 381 ? -9.771 6.336 -2.006 1.00 98.25 381 HIS A N 1
ATOM 3011 C CA . HIS A 1 381 ? -8.790 7.400 -1.777 1.00 98.25 381 HIS A CA 1
ATOM 3012 C C . HIS A 1 381 ? -9.367 8.781 -2.121 1.00 98.25 381 HIS A C 1
ATOM 3014 O O . HIS A 1 381 ? -10.221 8.933 -3.007 1.00 98.25 381 HIS A O 1
ATOM 3020 N N . HIS A 1 382 ? -8.915 9.829 -1.431 1.00 97.62 382 HIS A N 1
ATOM 3021 C CA . HIS A 1 382 ? -9.377 11.198 -1.646 1.00 97.62 382 HIS A CA 1
ATOM 3022 C C . HIS A 1 382 ? -8.278 12.255 -1.480 1.00 97.62 382 HIS A C 1
ATOM 3024 O O . HIS A 1 382 ? -7.648 12.365 -0.437 1.00 97.62 382 HIS A O 1
ATOM 3030 N N . TRP A 1 383 ? -8.160 13.138 -2.476 1.00 96.56 383 TRP A N 1
ATOM 3031 C CA . TRP A 1 383 ? -7.099 14.157 -2.554 1.00 96.56 383 TRP A CA 1
ATOM 3032 C C . TRP A 1 383 ? -7.623 15.575 -2.848 1.00 96.56 383 TRP A C 1
ATOM 3034 O O . TRP A 1 383 ? -6.870 16.447 -3.277 1.00 96.56 383 TRP A O 1
ATOM 3044 N N . ARG A 1 384 ? -8.939 15.800 -2.734 1.00 96.81 384 ARG A N 1
ATOM 3045 C CA . ARG A 1 384 ? -9.626 17.020 -3.202 1.00 96.81 384 ARG A CA 1
ATOM 3046 C C . ARG A 1 384 ? -10.297 17.744 -2.030 1.00 96.81 384 ARG A C 1
ATOM 3048 O O . ARG A 1 384 ? -9.876 17.604 -0.895 1.00 96.81 384 ARG A O 1
ATOM 3055 N N . SER A 1 385 ? -11.297 18.588 -2.280 1.00 98.06 385 SER A N 1
ATOM 3056 C CA . SER A 1 385 ? -11.984 19.313 -1.204 1.00 98.06 385 SER A CA 1
ATOM 3057 C C . SER A 1 385 ? -12.953 18.420 -0.416 1.00 98.06 385 SER A C 1
ATOM 3059 O O . SER A 1 385 ? -13.538 17.480 -0.951 1.00 98.06 385 SER A O 1
ATOM 3061 N N . ALA A 1 386 ? -13.229 18.792 0.836 1.00 98.00 386 ALA A N 1
ATOM 3062 C CA . ALA A 1 386 ? -14.246 18.136 1.663 1.00 98.00 386 ALA A CA 1
ATOM 3063 C C . ALA A 1 386 ? -15.664 18.177 1.048 1.00 98.00 386 ALA A C 1
ATOM 3065 O O . ALA A 1 386 ? -16.457 17.256 1.234 1.00 98.00 386 ALA A O 1
ATOM 3066 N N . GLU A 1 387 ? -15.987 19.220 0.279 1.00 98.06 387 GLU A N 1
ATOM 3067 C CA . GLU A 1 387 ? -17.231 19.282 -0.498 1.00 98.06 387 GLU A CA 1
ATOM 3068 C C . GLU A 1 387 ? -17.273 18.176 -1.556 1.00 98.06 387 GLU A C 1
ATOM 3070 O O . GLU A 1 387 ? -18.236 17.410 -1.608 1.00 98.06 387 GLU A O 1
ATOM 3075 N N . ASN A 1 388 ? -16.187 18.013 -2.318 1.00 98.31 388 ASN A N 1
ATOM 3076 C CA . ASN A 1 388 ? -16.081 16.934 -3.289 1.00 98.31 388 ASN A CA 1
ATOM 3077 C C . ASN A 1 388 ? -16.104 15.550 -2.619 1.00 98.31 388 ASN A C 1
ATOM 3079 O O . ASN A 1 388 ? -16.700 14.622 -3.161 1.00 98.31 388 ASN A O 1
ATOM 3083 N N . LEU A 1 389 ? -15.505 15.398 -1.432 1.00 98.56 389 LEU A N 1
ATOM 3084 C CA . LEU A 1 389 ? -15.594 14.162 -0.649 1.00 98.56 389 LEU A CA 1
ATOM 3085 C C . LEU A 1 389 ? -17.054 13.809 -0.339 1.00 98.56 389 LEU A C 1
ATOM 3087 O O . LEU A 1 389 ? -17.480 12.686 -0.603 1.00 98.56 389 LEU A O 1
ATOM 3091 N N . ARG A 1 390 ? -17.839 14.774 0.154 1.00 98.38 390 ARG A N 1
ATOM 3092 C CA . ARG A 1 390 ? -19.267 14.580 0.446 1.00 98.38 390 ARG A CA 1
ATOM 3093 C C . ARG A 1 390 ? -20.053 14.153 -0.792 1.00 98.38 390 ARG A C 1
ATOM 3095 O O . ARG A 1 390 ? -20.887 13.253 -0.712 1.00 98.38 390 ARG A O 1
ATOM 3102 N N . GLU A 1 391 ? -19.802 14.780 -1.937 1.00 97.81 391 GLU A N 1
ATOM 3103 C CA . GLU A 1 391 ? -20.450 14.408 -3.200 1.00 97.81 391 GLU A CA 1
ATOM 3104 C C . GLU A 1 391 ? -20.098 12.983 -3.632 1.00 97.81 391 GLU A C 1
ATOM 3106 O O . GLU A 1 391 ? -20.994 12.214 -3.980 1.00 97.81 391 GLU A O 1
ATOM 3111 N N . ARG A 1 392 ? -18.816 12.604 -3.553 1.00 96.94 392 ARG A N 1
ATOM 3112 C CA . ARG A 1 392 ? -18.354 11.249 -3.887 1.00 96.94 392 ARG A CA 1
ATOM 3113 C C . ARG A 1 392 ? -19.005 10.201 -2.984 1.00 96.94 392 ARG A C 1
ATOM 3115 O O . ARG A 1 392 ? -19.516 9.206 -3.489 1.00 96.94 392 ARG A O 1
ATOM 3122 N N . ILE A 1 393 ? -19.087 10.453 -1.675 1.00 98.00 393 ILE A N 1
ATOM 3123 C CA . ILE A 1 393 ? -19.770 9.555 -0.727 1.00 98.00 393 ILE A CA 1
ATOM 3124 C C . ILE A 1 393 ? -21.245 9.377 -1.114 1.00 98.00 393 ILE A C 1
ATOM 3126 O O . ILE A 1 393 ? -21.737 8.249 -1.160 1.00 98.00 393 ILE A O 1
ATOM 3130 N N . LYS A 1 394 ? -21.948 10.468 -1.450 1.00 97.50 394 LYS A N 1
ATOM 3131 C CA . LYS A 1 394 ? -23.346 10.407 -1.909 1.00 97.50 394 LYS A CA 1
ATOM 3132 C C . LYS A 1 394 ? -23.503 9.594 -3.194 1.00 97.50 394 LYS A C 1
ATOM 3134 O O . LYS A 1 394 ? -24.450 8.824 -3.299 1.00 97.50 394 LYS A O 1
ATOM 3139 N N . GLN A 1 395 ? -22.590 9.744 -4.152 1.00 96.88 395 GLN A N 1
ATOM 3140 C CA . GLN A 1 395 ? -22.622 8.997 -5.414 1.00 96.88 395 GLN A CA 1
ATOM 3141 C C . GLN A 1 395 ? -22.427 7.495 -5.200 1.00 96.88 395 GLN A C 1
ATOM 3143 O O . GLN A 1 395 ? -23.176 6.702 -5.765 1.00 96.88 395 GLN A O 1
ATOM 3148 N N . VAL A 1 396 ? -21.470 7.102 -4.354 1.00 97.38 396 VAL A N 1
ATOM 3149 C CA . VAL A 1 396 ? -21.238 5.689 -4.017 1.00 97.38 396 VAL A CA 1
ATOM 3150 C C . VAL A 1 396 ? -22.461 5.100 -3.308 1.00 97.38 396 VAL A C 1
ATOM 3152 O O . VAL A 1 396 ? -22.937 4.029 -3.680 1.00 97.38 396 VAL A O 1
ATOM 3155 N N . ARG A 1 397 ? -23.027 5.830 -2.340 1.00 96.25 397 ARG A N 1
ATOM 3156 C CA . ARG A 1 397 ? -24.203 5.385 -1.575 1.00 96.25 397 ARG A CA 1
ATOM 3157 C C . ARG A 1 397 ? -25.500 5.348 -2.367 1.00 96.25 397 ARG A C 1
ATOM 3159 O O . ARG A 1 397 ? -26.401 4.600 -2.017 1.00 96.25 397 ARG A O 1
ATOM 3166 N N . ALA A 1 398 ? -25.602 6.111 -3.451 1.00 97.19 398 ALA A N 1
ATOM 3167 C CA . ALA A 1 398 ? -26.764 6.048 -4.331 1.00 97.19 398 ALA A CA 1
ATOM 3168 C C . ALA A 1 398 ? -26.916 4.681 -5.024 1.00 97.19 398 ALA A C 1
ATOM 3170 O O . ALA A 1 398 ? -27.990 4.383 -5.542 1.00 97.19 398 ALA A O 1
ATOM 3171 N N . VAL A 1 399 ? -25.853 3.867 -5.060 1.00 97.19 399 VAL A N 1
ATOM 3172 C CA . VAL A 1 399 ? -25.824 2.580 -5.771 1.00 97.19 399 VAL A CA 1
ATOM 3173 C C . VAL A 1 399 ? -25.357 1.401 -4.910 1.00 97.19 399 VAL A C 1
ATOM 3175 O O . VAL A 1 399 ? -25.322 0.277 -5.406 1.00 97.19 399 VAL A O 1
ATOM 3178 N N . SER A 1 400 ? -24.983 1.625 -3.647 1.00 95.88 400 SER A N 1
ATOM 3179 C CA . SER A 1 400 ? -24.513 0.576 -2.738 1.00 95.88 400 SER A CA 1
ATOM 3180 C C . SER A 1 400 ? -24.677 0.978 -1.271 1.00 95.88 400 SER A C 1
ATOM 3182 O O . SER A 1 400 ? -24.211 2.039 -0.864 1.00 95.88 400 SER A O 1
ATOM 3184 N N . ASP A 1 401 ? -25.246 0.083 -0.463 1.00 93.69 401 ASP A N 1
ATOM 3185 C CA . ASP A 1 401 ? -25.324 0.220 1.002 1.00 93.69 401 ASP A CA 1
ATOM 3186 C C . ASP A 1 401 ? -24.114 -0.403 1.722 1.00 93.69 401 ASP A C 1
ATOM 3188 O O . ASP A 1 401 ? -24.068 -0.475 2.952 1.00 93.69 401 ASP A O 1
ATOM 3192 N N . LYS A 1 402 ? -23.130 -0.906 0.967 1.00 96.56 402 LYS A N 1
ATOM 3193 C CA . LYS A 1 402 ? -21.940 -1.543 1.532 1.00 96.56 402 LYS A CA 1
ATOM 3194 C C . LYS A 1 402 ? -21.157 -0.528 2.389 1.00 96.56 402 LYS A C 1
ATOM 3196 O O . LYS A 1 402 ? -20.969 0.607 1.941 1.00 96.56 402 LYS A O 1
ATOM 3201 N N . PRO A 1 403 ? -20.672 -0.912 3.587 1.00 97.81 403 PRO A N 1
ATOM 3202 C CA . PRO A 1 403 ? -19.859 -0.035 4.426 1.00 97.81 403 PRO A CA 1
ATOM 3203 C C . PRO A 1 403 ? -18.647 0.517 3.671 1.00 97.81 403 PRO A C 1
ATOM 3205 O O . PRO A 1 403 ? -18.091 -0.158 2.803 1.00 97.81 403 PRO A O 1
ATOM 3208 N N . LEU A 1 404 ? -18.285 1.764 3.976 1.00 97.81 404 LEU A N 1
ATOM 3209 C CA . LEU A 1 404 ? -17.316 2.540 3.209 1.00 97.81 404 LEU A CA 1
ATOM 3210 C C . LEU A 1 404 ? -16.241 3.130 4.128 1.00 97.81 404 LEU A C 1
ATOM 3212 O O . LEU A 1 404 ? -16.562 3.790 5.121 1.00 97.81 404 LEU A O 1
ATOM 3216 N N . LEU A 1 405 ? -14.979 2.919 3.763 1.00 98.62 405 LEU A N 1
ATOM 3217 C CA . LEU A 1 405 ? -13.792 3.443 4.435 1.00 98.62 405 LEU A CA 1
ATOM 3218 C C . LEU A 1 405 ? -13.089 4.487 3.554 1.00 98.62 405 LEU A C 1
ATOM 3220 O O . LEU A 1 405 ? -12.854 4.246 2.370 1.00 98.62 405 LEU A O 1
ATOM 3224 N N . LEU A 1 406 ? -12.715 5.629 4.139 1.00 98.75 406 LEU A N 1
ATOM 3225 C CA . LEU A 1 406 ? -11.786 6.568 3.505 1.00 98.75 406 LEU A CA 1
ATOM 3226 C C . LEU A 1 406 ? -10.348 6.096 3.768 1.00 98.75 406 LEU A C 1
ATOM 3228 O O . LEU A 1 406 ? -9.727 6.487 4.749 1.00 98.75 406 LEU A O 1
ATOM 3232 N N . GLU A 1 407 ? -9.848 5.188 2.940 1.00 98.69 407 GLU A N 1
ATOM 3233 C CA . GLU A 1 407 ? -8.594 4.462 3.194 1.00 98.69 407 GLU A CA 1
ATOM 3234 C C . GLU A 1 407 ? -7.335 5.278 2.890 1.00 98.69 407 GLU A C 1
ATOM 3236 O O . GLU A 1 407 ? -6.274 5.003 3.445 1.00 98.69 407 GLU A O 1
ATOM 3241 N N . GLU A 1 408 ? -7.456 6.338 2.092 1.00 98.62 408 GLU A N 1
ATOM 3242 C CA . GLU A 1 408 ? -6.403 7.342 1.960 1.00 98.62 408 GLU A CA 1
ATOM 3243 C C . GLU A 1 408 ? -6.995 8.746 1.855 1.00 98.62 408 GLU A C 1
ATOM 3245 O O . GLU A 1 408 ? -7.892 9.017 1.053 1.00 98.62 408 GLU A O 1
ATOM 3250 N N . VAL A 1 409 ? -6.458 9.665 2.652 1.00 98.62 409 VAL A N 1
ATOM 3251 C CA . VAL A 1 409 ? -6.675 11.103 2.494 1.00 98.62 409 VAL A CA 1
ATOM 3252 C C . VAL A 1 409 ? -5.421 11.874 2.864 1.00 98.62 409 VAL A C 1
ATOM 3254 O O . VAL A 1 409 ? -4.850 11.658 3.929 1.00 98.62 409 VAL A O 1
ATOM 3257 N N . GLY A 1 410 ? -4.988 12.797 2.011 1.00 97.19 410 GLY A N 1
ATOM 3258 C CA . GLY A 1 410 ? -3.746 13.523 2.246 1.00 97.19 410 GLY A CA 1
ATOM 3259 C C . GLY A 1 410 ? -3.673 14.855 1.518 1.00 97.19 410 GLY A C 1
ATOM 3260 O O . GLY A 1 410 ? -4.279 15.051 0.466 1.00 97.19 410 GLY A O 1
ATOM 3261 N N . TYR A 1 411 ? -2.887 15.770 2.083 1.00 97.00 411 TYR A N 1
ATOM 3262 C CA . TYR A 1 411 ? -2.531 17.045 1.465 1.00 97.00 411 TYR A CA 1
ATOM 3263 C C . TYR A 1 411 ? -1.065 17.333 1.780 1.00 97.00 411 TYR A C 1
ATOM 3265 O O . TYR A 1 411 ? -0.707 17.436 2.954 1.00 97.00 411 TYR A O 1
ATOM 3273 N N . ALA A 1 412 ? -0.224 17.443 0.752 1.00 94.44 412 ALA A N 1
ATOM 3274 C CA . ALA A 1 412 ? 1.189 17.745 0.935 1.00 94.44 412 ALA A CA 1
ATOM 3275 C C . ALA A 1 412 ? 1.371 19.126 1.579 1.00 94.44 412 ALA A C 1
ATOM 3277 O O . ALA A 1 412 ? 0.662 20.078 1.242 1.00 94.44 412 ALA A O 1
ATOM 3278 N N . SER A 1 413 ? 2.337 19.223 2.489 1.00 92.50 413 SER A N 1
ATOM 3279 C CA . SER A 1 413 ? 2.689 20.448 3.197 1.00 92.50 413 SER A CA 1
ATOM 3280 C C . SER A 1 413 ? 4.189 20.748 3.154 1.00 92.50 413 SER A C 1
ATOM 3282 O O . SER A 1 413 ? 4.886 20.569 4.159 1.00 92.50 413 SER A O 1
ATOM 3284 N N . PRO A 1 414 ? 4.726 21.251 2.024 1.00 84.94 414 PRO A N 1
ATOM 3285 C CA . PRO A 1 414 ? 5.993 21.976 2.078 1.00 84.94 414 PRO A CA 1
ATOM 3286 C C . PRO A 1 414 ? 5.900 23.113 3.115 1.00 84.94 414 PRO A C 1
ATOM 3288 O O . PRO A 1 414 ? 4.804 23.553 3.473 1.00 84.94 414 PRO A O 1
ATOM 3291 N N . ALA A 1 415 ? 7.045 23.550 3.644 1.00 77.12 415 ALA A N 1
ATOM 3292 C CA . ALA A 1 415 ? 7.145 24.273 4.919 1.00 77.12 415 ALA A CA 1
ATOM 3293 C C . ALA A 1 415 ? 6.145 25.434 5.133 1.00 77.12 415 ALA A C 1
ATOM 3295 O O . ALA A 1 415 ? 5.678 25.628 6.251 1.00 77.12 415 ALA A O 1
ATOM 3296 N N . ASP A 1 416 ? 5.783 26.180 4.092 1.00 78.88 416 ASP A N 1
ATOM 3297 C CA . ASP A 1 416 ? 4.879 27.337 4.117 1.00 78.88 416 ASP A CA 1
ATOM 3298 C C . ASP A 1 416 ? 3.373 26.991 4.072 1.00 78.88 416 ASP A C 1
ATOM 3300 O O . ASP A 1 416 ? 2.524 27.882 4.007 1.00 78.88 416 ASP A O 1
ATOM 3304 N N . THR A 1 417 ? 3.013 25.704 4.099 1.00 91.25 417 THR A N 1
ATOM 3305 C CA . THR A 1 417 ? 1.625 25.239 3.905 1.00 91.25 417 THR A CA 1
ATOM 3306 C C . THR A 1 417 ? 1.120 24.271 4.981 1.00 91.25 417 THR A C 1
ATOM 3308 O O . THR A 1 417 ? 0.032 23.703 4.841 1.00 91.25 417 THR A O 1
ATOM 3311 N N . VAL A 1 418 ? 1.845 24.109 6.092 1.00 94.19 418 VAL A N 1
ATOM 3312 C CA . VAL A 1 418 ? 1.489 23.165 7.171 1.00 94.19 418 VAL A CA 1
ATOM 3313 C C . VAL A 1 418 ? 0.139 23.477 7.836 1.00 94.19 418 VAL A C 1
ATOM 3315 O O . VAL A 1 418 ? -0.630 22.563 8.136 1.00 94.19 418 VAL A O 1
ATOM 3318 N N . GLU A 1 419 ? -0.228 24.752 7.980 1.00 96.38 419 GLU A N 1
ATOM 3319 C CA . GLU A 1 419 ? -1.547 25.167 8.474 1.00 96.38 419 GLU A CA 1
ATOM 3320 C C . GLU A 1 419 ? -2.656 24.799 7.484 1.00 96.38 419 GLU A C 1
ATOM 3322 O O . GLU A 1 419 ? -3.749 24.395 7.883 1.00 96.38 419 GLU A O 1
ATOM 3327 N N . ARG A 1 420 ? -2.379 24.899 6.178 1.00 96.81 420 ARG A N 1
ATOM 3328 C CA . ARG A 1 420 ? -3.343 24.546 5.129 1.00 96.81 420 ARG A CA 1
ATOM 3329 C C . ARG A 1 420 ? -3.613 23.047 5.109 1.00 96.81 420 ARG A C 1
ATOM 3331 O O . ARG A 1 420 ? -4.770 22.654 4.985 1.00 96.81 420 ARG A O 1
ATOM 3338 N N . GLN A 1 421 ? -2.578 22.225 5.281 1.00 97.62 421 GLN A N 1
ATOM 3339 C CA . GLN A 1 421 ? -2.747 20.781 5.450 1.00 97.62 421 GLN A CA 1
ATOM 3340 C C . GLN A 1 421 ? -3.643 20.475 6.651 1.00 97.62 421 GLN A C 1
ATOM 3342 O O . GLN A 1 421 ? -4.602 19.725 6.498 1.00 97.62 421 GLN A O 1
ATOM 3347 N N . MET A 1 422 ? -3.396 21.088 7.814 1.00 97.88 422 MET A N 1
ATOM 3348 C CA . MET A 1 422 ? -4.244 20.900 8.998 1.00 97.88 422 MET A CA 1
ATOM 3349 C C . MET A 1 422 ? -5.713 21.254 8.714 1.00 97.88 422 MET A C 1
ATOM 3351 O O . MET A 1 422 ? -6.601 20.476 9.060 1.00 97.88 422 MET A O 1
ATOM 3355 N N . VAL A 1 423 ? -5.983 22.403 8.083 1.00 98.25 423 VAL A N 1
ATOM 3356 C CA . VAL A 1 423 ? -7.353 22.840 7.754 1.00 98.25 423 VAL A CA 1
ATOM 3357 C C . VAL A 1 423 ? -8.039 21.864 6.795 1.00 98.25 423 VAL A C 1
ATOM 3359 O O . VAL A 1 423 ? -9.182 21.471 7.035 1.00 98.25 423 VAL A O 1
ATOM 3362 N N . ASN A 1 424 ? -7.347 21.442 5.735 1.00 98.38 424 ASN A N 1
ATOM 3363 C CA . ASN A 1 424 ? -7.901 20.529 4.737 1.00 98.38 424 ASN A CA 1
ATOM 3364 C C . ASN A 1 424 ? -8.137 19.125 5.306 1.00 98.38 424 ASN A C 1
ATOM 3366 O O . ASN A 1 424 ? -9.194 18.543 5.060 1.00 98.38 424 ASN A O 1
ATOM 3370 N N . LEU A 1 425 ? -7.194 18.605 6.104 1.00 98.69 425 LEU A N 1
ATOM 3371 C CA . LEU A 1 425 ? -7.367 17.343 6.820 1.00 98.69 425 LEU A CA 1
ATOM 3372 C C . LEU A 1 425 ? -8.580 17.435 7.737 1.00 98.69 425 LEU A C 1
ATOM 3374 O O . LEU A 1 425 ? -9.523 16.681 7.538 1.00 98.69 425 LEU A O 1
ATOM 3378 N N . ARG A 1 426 ? -8.631 18.413 8.649 1.00 98.69 426 ARG A N 1
ATOM 3379 C CA . ARG A 1 426 ? -9.772 18.604 9.557 1.00 98.69 426 ARG A CA 1
ATOM 3380 C C . ARG A 1 426 ? -11.107 18.587 8.812 1.00 98.69 426 ARG A C 1
ATOM 3382 O O . ARG A 1 426 ? -12.024 17.877 9.208 1.00 98.69 426 ARG A O 1
ATOM 3389 N N . ALA A 1 427 ? -11.216 19.335 7.713 1.00 98.69 427 ALA A N 1
ATOM 3390 C CA . ALA A 1 427 ? -12.441 19.384 6.921 1.00 98.69 427 ALA A CA 1
ATOM 3391 C C . ALA A 1 427 ? -12.817 18.014 6.323 1.00 98.69 427 ALA A C 1
ATOM 3393 O O . ALA A 1 427 ? -13.992 17.635 6.345 1.00 98.69 427 ALA A O 1
ATOM 3394 N N . ALA A 1 428 ? -11.841 17.265 5.803 1.00 98.75 428 ALA A N 1
ATOM 3395 C CA . ALA A 1 428 ? -12.066 15.944 5.227 1.00 98.75 428 ALA A CA 1
ATOM 3396 C C . ALA A 1 428 ? -12.412 14.890 6.292 1.00 98.75 428 ALA A C 1
ATOM 3398 O O . ALA A 1 428 ? -13.390 14.167 6.116 1.00 98.75 428 ALA A O 1
ATOM 3399 N N . LEU A 1 429 ? -11.683 14.850 7.413 1.00 98.69 429 LEU A N 1
ATOM 3400 C CA . LEU A 1 429 ? -11.920 13.902 8.508 1.00 98.69 429 LEU A CA 1
ATOM 3401 C C . LEU A 1 429 ? -13.286 14.139 9.162 1.00 98.69 429 LEU A C 1
ATOM 3403 O O . LEU A 1 429 ? -14.074 13.204 9.305 1.00 98.69 429 LEU A O 1
ATOM 3407 N N . SER A 1 430 ? -13.629 15.399 9.459 1.00 98.50 430 SER A N 1
ATOM 3408 C CA . SER A 1 430 ? -14.960 15.753 9.966 1.00 98.50 430 SER A CA 1
ATOM 3409 C C . SER A 1 430 ? -16.064 15.380 8.981 1.00 98.50 430 SER A C 1
ATOM 3411 O O . SER A 1 430 ? -17.140 14.964 9.397 1.00 98.50 430 SER A O 1
ATOM 3413 N N . THR A 1 431 ? -15.814 15.501 7.673 1.00 98.69 431 THR A N 1
ATOM 3414 C CA . THR A 1 431 ? -16.777 15.070 6.650 1.00 98.69 431 THR A CA 1
ATOM 3415 C C . THR A 1 431 ? -16.919 13.551 6.632 1.00 98.69 431 THR A C 1
ATOM 3417 O O . THR A 1 431 ? -18.044 13.067 6.624 1.00 98.69 431 THR A O 1
ATOM 3420 N N . ALA A 1 432 ? -15.823 12.791 6.693 1.00 98.25 432 ALA A N 1
ATOM 3421 C CA . ALA A 1 432 ? -15.869 11.332 6.770 1.00 98.25 432 ALA A CA 1
ATOM 3422 C C . ALA A 1 432 ? -16.683 10.846 7.985 1.00 98.25 432 ALA A C 1
ATOM 3424 O O . ALA A 1 432 ? -17.541 9.975 7.840 1.00 98.25 432 ALA A O 1
ATOM 3425 N N . GLU A 1 433 ? -16.474 11.442 9.165 1.00 97.06 433 GLU A N 1
ATOM 3426 C CA . GLU A 1 433 ? -17.229 11.079 10.371 1.00 97.06 433 GLU A CA 1
ATOM 3427 C C . GLU A 1 433 ? -18.692 11.536 10.328 1.00 97.06 433 GLU A C 1
ATOM 3429 O O . GLU A 1 433 ? -19.576 10.766 10.705 1.00 97.06 433 GLU A O 1
ATOM 3434 N N . ALA A 1 434 ? -18.970 12.753 9.845 1.00 97.94 434 ALA A N 1
ATOM 3435 C CA . ALA A 1 434 ? -20.332 13.287 9.750 1.00 97.94 434 ALA A CA 1
ATOM 3436 C C . ALA A 1 434 ? -21.184 12.541 8.717 1.00 97.94 434 ALA A C 1
ATOM 3438 O O . ALA A 1 434 ? -22.379 12.340 8.924 1.00 97.94 434 ALA A O 1
ATOM 3439 N N . GLU A 1 435 ? -20.570 12.099 7.620 1.00 97.38 435 GLU A N 1
ATOM 3440 C CA . GLU A 1 435 ? -21.228 11.240 6.644 1.00 97.38 435 GLU A CA 1
ATOM 3441 C C . GLU A 1 435 ? -21.287 9.782 7.131 1.00 97.38 435 GLU A C 1
ATOM 3443 O O . GLU A 1 435 ? -21.896 8.957 6.467 1.00 97.38 435 GLU A O 1
ATOM 3448 N N . GLY A 1 436 ? -20.716 9.414 8.282 1.00 95.44 436 GLY A N 1
ATOM 3449 C CA . GLY A 1 436 ? -20.824 8.060 8.832 1.00 95.44 436 GLY A CA 1
ATOM 3450 C C . GLY A 1 436 ? -20.055 7.010 8.028 1.00 95.44 436 GLY A C 1
ATOM 3451 O O . GLY A 1 436 ? -20.568 5.917 7.791 1.00 95.44 436 GLY A O 1
ATOM 3452 N N . LEU A 1 437 ? -18.858 7.349 7.544 1.00 97.44 437 LEU A N 1
ATOM 3453 C CA . LEU A 1 437 ? -17.905 6.342 7.075 1.00 97.44 437 LEU A CA 1
ATOM 3454 C C . LEU A 1 437 ? -17.421 5.482 8.254 1.00 97.44 437 LEU A C 1
ATOM 3456 O O . LEU A 1 437 ? -17.484 5.898 9.412 1.00 97.44 437 LEU A O 1
ATOM 3460 N N . MET A 1 438 ? -16.888 4.294 7.958 1.00 97.06 438 MET A N 1
ATOM 3461 C CA . MET A 1 438 ? -16.297 3.396 8.967 1.00 97.06 438 MET A CA 1
ATOM 3462 C C . MET A 1 438 ? -15.088 4.019 9.678 1.00 97.06 438 MET A C 1
ATOM 3464 O O . MET A 1 438 ? -14.689 3.584 10.760 1.00 97.06 438 MET A O 1
ATOM 3468 N N . GLY A 1 439 ? -14.504 5.036 9.051 1.00 97.56 439 GLY A N 1
ATOM 3469 C CA . GLY A 1 439 ? -13.350 5.749 9.540 1.00 97.56 439 GLY A CA 1
ATOM 3470 C C . GLY A 1 439 ? -12.550 6.361 8.406 1.00 97.56 439 GLY A C 1
ATOM 3471 O O . GLY A 1 439 ? -13.062 6.559 7.297 1.00 97.56 439 GLY A O 1
ATOM 3472 N N . TRP A 1 440 ? -11.291 6.649 8.700 1.00 98.69 440 TRP A N 1
ATOM 3473 C CA . TRP A 1 440 ? -10.357 7.258 7.768 1.00 98.69 440 TRP A CA 1
ATOM 3474 C C . TRP A 1 440 ? -8.912 6.860 8.084 1.00 98.69 440 TRP A C 1
ATOM 3476 O O . TRP A 1 440 ? -8.569 6.622 9.245 1.00 98.69 440 TRP A O 1
ATOM 3486 N N . LEU A 1 441 ? -8.057 6.835 7.060 1.00 98.88 441 LEU A N 1
ATOM 3487 C CA . LEU A 1 441 ? -6.607 6.766 7.220 1.00 98.88 441 LEU A CA 1
ATOM 3488 C C . LEU A 1 441 ? -5.922 7.905 6.461 1.00 98.88 441 LEU A C 1
ATOM 3490 O O . LEU A 1 441 ? -6.150 8.121 5.271 1.00 98.88 441 LEU A O 1
ATOM 3494 N N . ILE A 1 442 ? -5.060 8.641 7.157 1.00 98.81 442 ILE A N 1
ATOM 3495 C CA . ILE A 1 442 ? -4.313 9.756 6.570 1.00 98.81 442 ILE A CA 1
ATOM 3496 C C . ILE A 1 442 ? -3.131 9.208 5.762 1.00 98.81 442 ILE A C 1
ATOM 3498 O O . ILE A 1 442 ? -2.351 8.408 6.274 1.00 98.81 442 ILE A O 1
ATOM 3502 N N . TRP A 1 443 ? -2.978 9.642 4.510 1.00 98.38 443 TRP A N 1
ATOM 3503 C CA . TRP A 1 443 ? -1.728 9.523 3.759 1.00 98.38 443 TRP A CA 1
ATOM 3504 C C . TRP A 1 443 ? -0.882 10.770 4.053 1.00 98.38 443 TRP A C 1
ATOM 3506 O O . TRP A 1 443 ? -1.226 11.868 3.616 1.00 98.38 443 TRP A O 1
ATOM 3516 N N . THR A 1 444 ? 0.185 10.678 4.843 1.00 97.44 444 THR A N 1
ATOM 3517 C CA . THR A 1 444 ? 0.749 9.476 5.495 1.00 97.44 444 THR A CA 1
ATOM 3518 C C . THR A 1 444 ? 1.255 9.825 6.897 1.00 97.44 444 THR A C 1
ATOM 3520 O O . THR A 1 444 ? 1.135 10.974 7.325 1.00 97.44 444 THR A O 1
ATOM 3523 N N . ALA A 1 445 ? 1.782 8.859 7.653 1.00 98.44 445 ALA A N 1
ATOM 3524 C CA . ALA A 1 445 ? 2.287 9.122 9.000 1.00 98.44 445 ALA A CA 1
ATOM 3525 C C . ALA A 1 445 ? 3.451 10.136 8.989 1.00 98.44 445 ALA A C 1
ATOM 3527 O O . ALA A 1 445 ? 3.353 11.203 9.595 1.00 98.44 445 ALA A O 1
ATOM 3528 N N . PHE A 1 446 ? 4.525 9.859 8.250 1.00 98.44 446 PHE A N 1
ATOM 3529 C CA . PHE A 1 446 ? 5.775 10.626 8.311 1.00 98.44 446 PHE A CA 1
ATOM 3530 C C . PHE A 1 446 ? 6.139 11.259 6.970 1.00 98.44 446 PHE A C 1
ATOM 3532 O O . PHE A 1 446 ? 5.874 10.700 5.911 1.00 98.44 446 PHE A O 1
ATOM 3539 N N . ASP A 1 447 ? 6.790 12.419 7.020 1.00 97.38 447 ASP A N 1
ATOM 3540 C CA . ASP A 1 447 ? 7.545 12.937 5.885 1.00 97.38 447 ASP A CA 1
ATOM 3541 C C . ASP A 1 447 ? 8.751 12.030 5.613 1.00 97.38 447 ASP A C 1
ATOM 3543 O O . ASP A 1 447 ? 9.313 11.408 6.526 1.00 97.38 447 ASP A O 1
ATOM 3547 N N . PHE A 1 448 ? 9.191 12.001 4.357 1.00 96.31 448 PHE A N 1
ATOM 3548 C CA . PHE A 1 448 ? 10.300 11.156 3.924 1.00 96.31 448 PHE A CA 1
ATOM 3549 C C . PHE A 1 448 ? 11.499 12.008 3.499 1.00 96.31 448 PHE A C 1
ATOM 3551 O O . PHE A 1 448 ? 11.348 12.924 2.689 1.00 96.31 448 PHE A O 1
ATOM 3558 N N . PRO A 1 449 ? 12.715 11.725 3.995 1.00 94.25 449 PRO A N 1
ATOM 3559 C CA . PRO A 1 449 ? 13.912 12.381 3.500 1.00 94.25 449 PRO A CA 1
ATOM 3560 C C . PRO A 1 449 ? 14.256 11.860 2.099 1.00 94.25 449 PRO A C 1
ATOM 3562 O O . PRO A 1 449 ? 14.185 10.657 1.845 1.00 94.25 449 PRO A O 1
ATOM 3565 N N . THR A 1 450 ? 14.744 12.741 1.221 1.00 90.81 450 THR A N 1
ATOM 3566 C CA . THR A 1 450 ? 15.148 12.384 -0.154 1.00 90.81 450 THR A CA 1
ATOM 3567 C C . THR A 1 450 ? 16.135 11.211 -0.194 1.00 90.81 450 THR A C 1
ATOM 3569 O O . THR A 1 450 ? 16.127 10.406 -1.118 1.00 90.81 450 THR A O 1
ATOM 3572 N N . SER A 1 451 ? 16.999 11.079 0.819 1.00 91.31 451 SER A N 1
ATOM 3573 C CA . SER A 1 451 ? 17.958 9.972 0.902 1.00 91.31 451 SER A CA 1
ATOM 3574 C C . SER A 1 451 ? 17.299 8.601 1.075 1.00 91.31 451 SER A C 1
ATOM 3576 O O . SER A 1 451 ? 17.850 7.615 0.597 1.00 91.31 451 SER A O 1
ATOM 3578 N N . ALA A 1 452 ? 16.135 8.526 1.724 1.00 92.31 452 ALA A N 1
ATOM 3579 C CA . ALA A 1 452 ? 15.394 7.278 1.903 1.00 92.31 452 ALA A CA 1
ATOM 3580 C C . ALA A 1 452 ? 14.557 6.926 0.662 1.00 92.31 452 ALA A C 1
ATOM 3582 O O . ALA A 1 452 ? 14.336 5.756 0.359 1.00 92.31 452 ALA A O 1
ATOM 3583 N N . THR A 1 453 ? 14.125 7.937 -0.089 1.00 89.75 453 THR A N 1
ATOM 3584 C CA . THR A 1 453 ? 13.277 7.792 -1.280 1.00 89.75 453 THR A CA 1
ATOM 3585 C C . THR A 1 453 ? 14.070 7.620 -2.577 1.00 89.75 453 THR A C 1
ATOM 3587 O O . THR A 1 453 ? 13.553 7.115 -3.573 1.00 89.75 453 THR A O 1
ATOM 3590 N N . CYS A 1 454 ? 15.345 8.009 -2.572 1.00 85.75 454 CYS A N 1
ATOM 3591 C CA . CYS A 1 454 ? 16.275 7.870 -3.684 1.00 85.75 454 CYS A CA 1
ATOM 3592 C C . CYS A 1 454 ? 16.734 6.413 -3.842 1.00 85.75 454 CYS A C 1
ATOM 3594 O O . CYS A 1 454 ? 17.429 5.854 -2.989 1.00 85.75 454 CYS A O 1
ATOM 3596 N N . ILE A 1 455 ? 16.361 5.801 -4.967 1.00 79.62 455 ILE A N 1
ATOM 3597 C CA . ILE A 1 455 ? 16.913 4.527 -5.439 1.00 79.62 455 ILE A CA 1
ATOM 3598 C C . ILE A 1 455 ? 17.614 4.832 -6.767 1.00 79.62 455 ILE A C 1
ATOM 3600 O O . ILE A 1 455 ? 16.940 4.967 -7.794 1.00 79.62 455 ILE A O 1
ATOM 3604 N N . PRO A 1 456 ? 18.947 5.027 -6.754 1.00 71.38 456 PRO A N 1
ATOM 3605 C CA . PRO A 1 456 ? 19.694 5.377 -7.953 1.00 71.38 456 PRO A CA 1
ATOM 3606 C C . PRO A 1 456 ? 19.454 4.391 -9.109 1.00 71.38 456 PRO A C 1
ATOM 3608 O O . PRO A 1 456 ? 19.296 3.194 -8.865 1.00 71.38 456 PRO A O 1
ATOM 3611 N N . PRO A 1 457 ? 19.425 4.876 -10.365 1.00 62.62 457 PRO A N 1
ATOM 3612 C CA . PRO A 1 457 ? 19.626 6.275 -10.770 1.00 62.62 457 PRO A CA 1
ATOM 3613 C C . PRO A 1 457 ? 18.358 7.146 -10.666 1.00 62.62 457 PRO A C 1
ATOM 3615 O O . PRO A 1 457 ? 18.421 8.358 -10.858 1.00 62.62 457 PRO A O 1
ATOM 3618 N N . SER A 1 458 ? 17.200 6.553 -10.363 1.00 70.19 458 SER A N 1
ATOM 3619 C CA . SER A 1 458 ? 15.890 7.215 -10.418 1.00 70.19 458 SER A CA 1
ATOM 3620 C C . SER A 1 458 ? 15.507 7.835 -9.074 1.00 70.19 458 SER A C 1
ATOM 3622 O O . SER A 1 458 ? 14.600 7.367 -8.388 1.00 70.19 458 SER A O 1
ATOM 3624 N N . CYS A 1 459 ? 16.214 8.893 -8.682 1.00 78.69 459 CYS A N 1
ATOM 3625 C CA . CYS A 1 459 ? 15.951 9.581 -7.422 1.00 78.69 459 CYS A CA 1
ATOM 3626 C C . CYS A 1 459 ? 14.900 10.689 -7.582 1.00 78.69 459 CYS A C 1
ATOM 3628 O O . CYS A 1 459 ? 15.048 11.536 -8.468 1.00 78.69 459 CYS A O 1
ATOM 3630 N N . PRO A 1 460 ? 13.850 10.719 -6.740 1.00 83.25 460 PRO A N 1
ATOM 3631 C CA . PRO A 1 460 ? 12.875 11.801 -6.760 1.00 83.25 460 PRO A CA 1
ATOM 3632 C C . PRO A 1 460 ? 13.512 13.161 -6.454 1.00 83.25 460 PRO A C 1
ATOM 3634 O O . PRO A 1 460 ? 14.452 13.251 -5.663 1.00 83.25 460 PRO A O 1
ATOM 3637 N N . SER A 1 461 ? 12.960 14.230 -7.041 1.00 85.75 461 SER A N 1
ATOM 3638 C CA . SER A 1 461 ? 13.324 15.601 -6.658 1.00 85.75 461 SER A CA 1
ATOM 3639 C C . SER A 1 461 ? 13.087 15.809 -5.157 1.00 85.75 461 SER A C 1
ATOM 3641 O O . SER A 1 461 ? 12.077 15.316 -4.648 1.00 85.75 461 SER A O 1
ATOM 3643 N N . PRO A 1 462 ? 13.944 16.563 -4.442 1.00 83.31 462 PRO A N 1
ATOM 3644 C CA . PRO A 1 462 ? 13.655 16.989 -3.076 1.00 83.31 462 PRO A CA 1
ATOM 3645 C C . PRO A 1 462 ? 12.276 17.644 -2.929 1.00 83.31 462 PRO A C 1
ATOM 3647 O O . PRO A 1 462 ? 11.600 17.367 -1.947 1.00 83.31 462 PRO A O 1
ATOM 3650 N N . ASP A 1 463 ? 11.829 18.393 -3.944 1.00 85.44 463 ASP A N 1
ATOM 3651 C CA . ASP A 1 463 ? 10.533 19.091 -3.975 1.00 85.44 463 ASP A CA 1
ATOM 3652 C C . ASP A 1 463 ? 9.338 18.177 -4.310 1.00 85.44 463 ASP A C 1
ATOM 3654 O O . ASP A 1 463 ? 8.228 18.655 -4.556 1.00 85.44 463 ASP A O 1
ATOM 3658 N N . ASN A 1 464 ? 9.541 16.857 -4.390 1.00 89.38 464 ASN A N 1
ATOM 3659 C CA . ASN A 1 464 ? 8.447 15.923 -4.622 1.00 89.38 464 ASN A CA 1
ATOM 3660 C C . ASN A 1 464 ? 7.427 16.018 -3.476 1.00 89.38 464 ASN A C 1
ATOM 3662 O O . ASN A 1 464 ? 7.770 15.840 -2.308 1.00 89.38 464 ASN A O 1
ATOM 3666 N N . SER A 1 465 ? 6.156 16.241 -3.819 1.00 91.25 465 SER A N 1
ATOM 3667 C CA . SER A 1 465 ? 5.058 16.317 -2.854 1.00 91.25 465 SER A CA 1
ATOM 3668 C C . SER A 1 465 ? 4.957 15.083 -1.960 1.00 91.25 465 SER A C 1
ATOM 3670 O O . SER A 1 465 ? 4.595 15.227 -0.795 1.00 91.25 465 SER A O 1
ATOM 3672 N N . GLU A 1 466 ? 5.324 13.900 -2.467 1.00 90.62 466 GLU A N 1
ATOM 3673 C CA . GLU A 1 466 ? 5.341 12.646 -1.700 1.00 90.62 466 GLU A CA 1
ATOM 3674 C C . GLU A 1 466 ? 6.200 12.724 -0.431 1.00 90.62 466 GLU A C 1
ATOM 3676 O O . GLU A 1 466 ? 5.930 12.025 0.540 1.00 90.62 466 GLU A O 1
ATOM 3681 N N . HIS A 1 467 ? 7.200 13.608 -0.387 1.00 94.44 467 HIS A N 1
ATOM 3682 C CA . HIS A 1 467 ? 8.043 13.802 0.793 1.00 94.44 467 HIS A CA 1
ATOM 3683 C C . HIS A 1 467 ? 7.360 14.590 1.918 1.00 94.44 467 HIS A C 1
ATOM 3685 O O . HIS A 1 467 ? 7.904 14.653 3.018 1.00 94.44 467 HIS A O 1
ATOM 3691 N N . HIS A 1 468 ? 6.204 15.209 1.655 1.00 95.50 468 HIS A N 1
ATOM 3692 C CA . HIS A 1 468 ? 5.634 16.255 2.507 1.00 95.50 468 HIS A CA 1
ATOM 3693 C C . HIS A 1 468 ? 4.192 15.987 2.963 1.00 95.50 468 HIS A C 1
ATOM 3695 O O . HIS A 1 468 ? 3.542 16.886 3.498 1.00 95.50 468 HIS A O 1
ATOM 3701 N N . PHE A 1 469 ? 3.659 14.782 2.755 1.00 97.19 469 PHE A N 1
ATOM 3702 C CA . PHE A 1 469 ? 2.307 14.410 3.195 1.00 97.19 469 PHE A CA 1
ATOM 3703 C C . PHE A 1 469 ? 2.203 14.053 4.682 1.00 97.19 469 PHE A C 1
ATOM 3705 O O . PHE A 1 469 ? 1.092 14.012 5.209 1.00 97.19 469 PHE A O 1
ATOM 3712 N N . GLY A 1 470 ? 3.325 13.813 5.362 1.00 97.62 470 GLY A N 1
ATOM 3713 C CA . GLY A 1 470 ? 3.371 13.333 6.737 1.00 97.62 470 GLY A CA 1
ATOM 3714 C C . GLY A 1 470 ? 2.654 14.236 7.734 1.00 97.62 470 GLY A C 1
ATOM 3715 O O . GLY A 1 470 ? 2.594 15.457 7.550 1.00 97.62 470 GLY A O 1
ATOM 3716 N N . LEU A 1 471 ? 2.170 13.643 8.824 1.00 98.25 471 LEU A N 1
ATOM 3717 C CA . LEU A 1 471 ? 1.773 14.347 10.046 1.00 98.25 471 LEU A CA 1
ATOM 3718 C C . LEU A 1 471 ? 2.991 14.766 10.881 1.00 98.25 471 LEU A C 1
ATOM 3720 O O . LEU A 1 471 ? 2.982 15.826 11.509 1.00 98.25 471 LEU A O 1
ATOM 3724 N N . TRP A 1 472 ? 4.051 13.962 10.855 1.00 98.31 472 TRP A N 1
ATOM 3725 C CA . TRP A 1 472 ? 5.341 14.275 11.467 1.00 98.31 472 TRP A CA 1
ATOM 3726 C C . TRP A 1 472 ? 6.378 14.599 10.397 1.00 98.31 472 TRP A C 1
ATOM 3728 O O . TRP A 1 472 ? 6.364 14.033 9.304 1.00 98.31 472 TRP A O 1
ATOM 3738 N N . ARG A 1 473 ? 7.291 15.517 10.714 1.00 97.06 473 ARG A N 1
ATOM 3739 C CA . ARG A 1 473 ? 8.430 15.847 9.847 1.00 97.06 473 ARG A CA 1
ATOM 3740 C C . ARG A 1 473 ? 9.494 14.745 9.901 1.00 97.06 473 ARG A C 1
ATOM 3742 O O . ARG A 1 473 ? 9.448 13.858 10.747 1.00 97.06 473 ARG A O 1
ATOM 3749 N N . ILE A 1 474 ? 10.508 14.854 9.042 1.00 95.19 474 ILE A N 1
ATOM 3750 C CA . ILE A 1 474 ? 11.653 13.922 8.968 1.00 95.19 474 ILE A CA 1
ATOM 3751 C C . ILE A 1 474 ? 12.484 13.819 10.265 1.00 95.19 474 ILE A C 1
ATOM 3753 O O . ILE A 1 474 ? 13.286 12.894 10.414 1.00 95.19 474 ILE A O 1
ATOM 3757 N N . ASP A 1 475 ? 12.347 14.796 11.166 1.00 95.94 475 ASP A N 1
ATOM 3758 C CA . ASP A 1 475 ? 12.963 14.847 12.499 1.00 95.94 475 ASP A CA 1
ATOM 3759 C C . ASP A 1 475 ? 11.996 14.414 13.615 1.00 95.94 475 ASP A C 1
ATOM 3761 O O . ASP A 1 475 ? 12.290 14.592 14.795 1.00 95.94 475 ASP A O 1
ATOM 3765 N N . TYR A 1 476 ? 10.838 13.868 13.234 1.00 97.88 476 TYR A N 1
ATOM 3766 C CA . TYR A 1 476 ? 9.735 13.453 14.098 1.00 97.88 476 TYR A CA 1
ATOM 3767 C C . TYR A 1 476 ? 9.045 14.584 14.870 1.00 97.88 476 TYR A C 1
ATOM 3769 O O . TYR A 1 476 ? 8.178 14.321 15.704 1.00 97.88 476 TYR A O 1
ATOM 3777 N N . SER A 1 477 ? 9.344 15.855 14.575 1.00 97.38 477 SER A N 1
ATOM 3778 C CA . SER A 1 477 ? 8.569 16.962 15.136 1.00 97.38 477 SER A CA 1
ATOM 3779 C C . SER A 1 477 ? 7.136 16.957 14.575 1.00 97.38 477 SER A C 1
ATOM 3781 O O . SER A 1 477 ? 6.940 16.794 13.361 1.00 97.38 477 SER A O 1
ATOM 3783 N N . PRO A 1 478 ? 6.106 17.150 15.419 1.00 97.69 478 PRO A N 1
ATOM 3784 C CA . PRO A 1 478 ? 4.723 17.153 14.959 1.00 97.69 478 PRO A CA 1
ATOM 3785 C C . PRO A 1 478 ? 4.428 18.389 14.097 1.00 97.69 478 PRO A C 1
ATOM 3787 O O . PRO A 1 478 ? 4.861 19.510 14.397 1.00 97.69 478 PRO A O 1
ATOM 3790 N N . LYS A 1 479 ? 3.661 18.215 13.017 1.00 97.88 479 LYS A N 1
ATOM 3791 C CA . LYS A 1 479 ? 3.001 19.330 12.319 1.00 97.88 479 LYS A CA 1
ATOM 3792 C C . LYS A 1 479 ? 1.718 19.729 13.070 1.00 97.88 479 LYS A C 1
ATOM 3794 O O . LYS A 1 479 ? 1.205 18.928 13.852 1.00 97.88 479 LYS A O 1
ATOM 3799 N N . PRO A 1 480 ? 1.135 20.920 12.814 1.00 97.69 480 PRO A N 1
ATOM 3800 C CA . PRO A 1 480 ? -0.110 21.352 13.466 1.00 97.69 480 PRO A CA 1
ATOM 3801 C C . PRO A 1 480 ? -1.273 20.353 13.340 1.00 97.69 480 PRO A C 1
ATOM 3803 O O . PRO A 1 480 ? -2.135 20.283 14.212 1.00 97.69 480 PRO A O 1
ATOM 3806 N N . ALA A 1 481 ? -1.275 19.543 12.276 1.00 97.56 481 ALA A N 1
ATOM 3807 C CA . ALA A 1 481 ? -2.250 18.479 12.073 1.00 97.56 481 ALA A CA 1
ATOM 3808 C C . ALA A 1 481 ? -2.241 17.409 13.183 1.00 97.56 481 ALA A C 1
ATOM 3810 O O . ALA A 1 481 ? -3.306 16.889 13.491 1.00 97.56 481 ALA A O 1
ATOM 3811 N N . VAL A 1 482 ? -1.100 17.116 13.823 1.00 98.06 482 VAL A N 1
ATOM 3812 C CA . VAL A 1 482 ? -1.027 16.146 14.936 1.00 98.06 482 VAL A CA 1
ATOM 3813 C C . VAL A 1 482 ? -1.825 16.643 16.138 1.00 98.06 482 VAL A C 1
ATOM 3815 O O . VAL A 1 482 ? -2.661 15.919 16.666 1.00 98.06 482 VAL A O 1
ATOM 3818 N N . GLU A 1 483 ? -1.626 17.904 16.530 1.00 97.00 483 GLU A N 1
ATOM 3819 C CA . GLU A 1 483 ? -2.363 18.506 17.648 1.00 97.00 483 GLU A CA 1
ATOM 3820 C C . GLU A 1 483 ? -3.869 18.562 17.355 1.00 97.00 483 GLU A C 1
ATOM 3822 O O . GLU A 1 483 ? -4.692 18.316 18.236 1.00 97.00 483 GLU A O 1
ATOM 3827 N N . MET A 1 484 ? -4.239 18.856 16.102 1.00 97.75 484 MET A N 1
ATOM 3828 C CA . MET A 1 484 ? -5.630 18.805 15.649 1.00 97.75 484 MET A CA 1
ATOM 3829 C C . MET A 1 484 ? -6.214 17.395 15.792 1.00 97.75 484 MET A C 1
ATOM 3831 O O . MET A 1 484 ? -7.299 17.252 16.353 1.00 97.75 484 MET A O 1
ATOM 3835 N N . VAL A 1 485 ? -5.487 16.364 15.350 1.00 97.56 485 VAL A N 1
ATOM 3836 C CA . VAL A 1 485 ? -5.915 14.966 15.487 1.00 97.56 485 VAL A CA 1
ATOM 3837 C C . VAL A 1 485 ? -6.107 14.606 16.957 1.00 97.56 485 VAL A C 1
ATOM 3839 O O . VAL A 1 485 ? -7.184 14.140 17.306 1.00 97.56 485 VAL A O 1
ATOM 3842 N N . ILE A 1 486 ? -5.138 14.904 17.827 1.00 96.94 486 ILE A N 1
ATOM 3843 C CA . ILE A 1 486 ? -5.219 14.604 19.266 1.00 96.94 486 ILE A CA 1
ATOM 3844 C C . ILE A 1 486 ? -6.453 15.252 19.899 1.00 96.94 486 ILE A C 1
ATOM 3846 O O . ILE A 1 486 ? -7.217 14.588 20.595 1.00 96.94 486 ILE A O 1
ATOM 3850 N N . ARG A 1 487 ? -6.673 16.549 19.654 1.00 96.00 487 ARG A N 1
ATOM 3851 C CA . ARG A 1 487 ? -7.741 17.306 20.325 1.00 96.00 487 ARG A CA 1
ATOM 3852 C C . ARG A 1 487 ? -9.144 16.953 19.852 1.00 96.00 487 ARG A C 1
ATOM 3854 O O . ARG A 1 487 ? -10.083 17.061 20.635 1.00 96.00 487 ARG A O 1
ATOM 3861 N N . GLU A 1 488 ? -9.303 16.625 18.574 1.00 96.00 488 GLU A N 1
ATOM 3862 C CA . GLU A 1 488 ? -10.629 16.492 17.951 1.00 96.00 488 GLU A CA 1
ATOM 3863 C C . GLU A 1 488 ? -11.008 15.052 17.633 1.00 96.00 488 GLU A C 1
ATOM 3865 O O . GLU A 1 488 ? -12.193 14.727 17.575 1.00 96.00 488 GLU A O 1
ATOM 3870 N N . PHE A 1 489 ? -10.013 14.192 17.439 1.00 93.38 489 PHE A N 1
ATOM 3871 C CA . PHE A 1 489 ? -10.199 12.820 16.987 1.00 93.38 489 PHE A CA 1
ATOM 3872 C C . PHE A 1 489 ? -9.427 11.790 17.815 1.00 93.38 489 PHE A C 1
ATOM 3874 O O . PHE A 1 489 ? -9.579 10.593 17.563 1.00 93.38 489 PHE A O 1
ATOM 3881 N N . GLY A 1 490 ? -8.638 12.212 18.804 1.00 77.56 490 GLY A N 1
ATOM 3882 C CA . GLY A 1 490 ? -7.971 11.299 19.720 1.00 77.56 490 GLY A CA 1
ATOM 3883 C C . GLY A 1 490 ? -8.981 10.366 20.384 1.00 77.56 490 GLY A C 1
ATOM 3884 O O . GLY A 1 490 ? -10.139 10.736 20.622 1.00 77.56 490 GLY A O 1
ATOM 3885 N N . LEU A 1 491 ? -8.568 9.124 20.628 1.00 70.25 491 LEU A N 1
ATOM 3886 C CA . LEU A 1 491 ? -9.328 8.254 21.514 1.00 70.25 491 LEU A CA 1
ATOM 3887 C C . LEU A 1 491 ? -9.311 8.857 22.936 1.00 70.25 491 LEU A C 1
ATOM 3889 O O . LEU A 1 491 ? -8.272 9.383 23.338 1.00 70.25 491 LEU A O 1
ATOM 3893 N N . PRO A 1 492 ? -10.457 8.861 23.644 1.00 51.84 492 PRO A N 1
ATOM 3894 C CA . PRO A 1 492 ? -10.585 9.456 24.975 1.00 51.84 492 PRO A CA 1
ATOM 3895 C C . PRO A 1 492 ? -9.737 8.770 26.049 1.00 51.84 492 PRO A C 1
ATOM 3897 O O . PRO A 1 492 ? -9.436 7.563 25.896 1.00 51.84 492 PRO A O 1
#

Sequence (492 aa):
MRLIRFLLRLLRWMFRTRRRPLIVLIGVLLIAAPLSAWIERLTRFYGAPPLPTYDLVLEMTARWCGEVHAQWDRDWEAVIAALEALHAQKSDCGDGKSPFEQLYPAYYNYGAWLEKQGRINEALSAYQKALEIQPGGREAALALRRRGALTPVALEICPPSEVEAALAAIPPYIPSGISGFVHLEGGMLTVEGAPYRIRGVNYYPSRAPWRRFLTESDLEMVGAELDLIQGAGLNTIRIFVWYEALFTCPGSGPVPKADVLARLDGIIRLAAEKGLRLIVTLNDLPDLLVTPLYTQPEAANAQTLYLVQRYRYEPAILAWDLRNEGDVDSVRGYTTTRAVIDWLRALALEVRAADPNHLITAGWNENPQITAGIVDFMSFHHWRSAENLRERIKQVRAVSDKPLLLEEVGYASPADTVERQMVNLRAALSTAEAEGLMGWLIWTAFDFPTSATCIPPSCPSPDNSEHHFGLWRIDYSPKPAVEMVIREFGLP

Secondary structure (DSSP, 8-state):
-HHHHHHHHHHHHHTT----TTSHHHHHHTSHHHHHHHHHHHHHHS-PPPPPPHHHHHHHHHHHHHHHHHHTTT-HHHHHHHHHHHHHTT---SSS--HHHHHHHHHHHHHHHHHHTT-HHHHHHHHHHHHHH-TT-HHHHHHHHTTT--PPPPPP---HHHHHHHHHTSPPP---S----EEEETTEEEETTEEE-EEEEE---TTS-GGGHHHH--HHHHHHHHHHHHHTT--EEEEE--HHHHEE-GGGS-EE-HHHHHHHHHHHHHHHHTT-EEEEE---HHHHHSS-TTTSHHHHHHHHHHHHHHHTT-TTEEEEEEEETHHHHHHTTSS-HHHHHHHHHHHHHHHHHH-SSSEEEEEESS-GGGGTTTSSSEEEEE-S-HHHHHHHHHHHHTT--S-EEEEEE-----GGGHHHHHHHHHHHHHHHHHTT-SEEEES-SB---HHHH-BTTBPPPTT-GGGG--SB-TT-PBPHHHHHHHHHHS--

Foldseek 3Di:
DVVVVVVVVVVVVVVPDPDDDDVVVVVVVVPPVVVVVVVVVVCVVDVPDDDDDPVRVVVLLQVLLVQLVVCVVNDLVSNLVSLVVCVVVVHDDPPPDRSLVVLLVSLQVVLVVCVVVVVNVVSLVSLVSSCVSPVLNQSSQLSCLLVVNNDFDQFAADDPVLLVVLVVLADQQDAAPFDAAWDQDPLFTDGPNHTDFAAAFADAQQQAPDPRRLPPDDLVSLLVLLVLRLVLQGAEYEYEDDQVSAAGRLVHARRGDRSSVVSVSSNLNSCVVSNHAYAYELDEPSCCRNVNCLPRVPSSLSNSLVVLLRCLPHRSYAEYADEAALVVCVVSSSDNNVSSLVSLQVSLVSSCVSHVRHFYEHEHAADQLSCQVRGQAYEYEDEDALVVVLVRLVVSVVRDPGAYEPEEYWDFDDPVCLVVRLVRCLSNQVSCVVSPHSHHYYHHAEAHQQNNQDDPPDGDDRPPSSRGGHQAYSVRHGGPNSVVSSVPPRDD

pLDDT: mean 88.09, std 14.92, range [41.97, 98.94]